Protein AF-A0A918UM18-F1 (afdb_monomer)

pLDDT: mean 87.17, std 12.52, range [39.88, 98.81]

Secondary structure (DSSP, 8-state):
-EEEEEEEEEE-SSSSHHHHHHHHHHHTT-EEEEEEETTEEEEEEEE-HHHHHHHHHHHHH---TT-EEEEEEEEE--PPSSS-EEEPPPPSS----SPPPPPPPBPPPHHHHHHHH-TTSTTTT-TT---TTSB-SGGGS-HHHHHHHHHHHHTT--S-EEEEEEEEEEE-TTSSEEEEEEEEE-SS-EEEEEEEPPEE-TTGGGGGG-HHHHHHHHHHH---SSSPPPPGGGGHHHHHHS-HHHHHHHHHHHHHTTT--EEEEHHHHHHHHHHHTTS-SS-SSTTHHHHHHHHHHTT---PPPP-EEEEETTEEEEE-HHHHHHHHHHHHTT--HHHHHHHHHHHHHHHHHHHHHHHHHTT--SEEEEESGGGG-HHHHHHHHHHHHHTT-EEEE-SSS-SSGGGHHHHHHHHHHHHHHHHT-

InterPro domains:
  IPR001792 Acylphosphatase-like domain [PF00708] (5-80)
  IPR001792 Acylphosphatase-like domain [PS51160] (3-89)
  IPR011125 Zinc finger, HypF-type [PF07503] (108-141)
  IPR017968 Acylphosphatase, conserved site [PS00150] (8-18)
  IPR036046 Acylphosphatase-like domain superfamily [SSF54975] (3-86)
  IPR043129 ATPase, nucleotide binding domain [SSF53067] (141-416)
  IPR051060 Carbamoyltransferase HypF-like [PTHR42959] (142-423)
  IPR055128 Carbamoyltransferase, Kae1-like domain, second subdomain [PF22521] (163-412)

Mean predicted aligned error: 13.13 Å

Foldseek 3Di:
DFKKKKKWAFQQPLQCNQVVLQVLCVVLVWAWEWEDAQQIIIIMTDDDPVSVVVSQVCSQPVGAPQTHTPDMDIDGDDDDPDPHYYYDYYDPDHPNPDDHHWTAAFAADPVQVCLCCDPPHPCPVVVQGDDSRHGHILLLPDQQLLLLLLQCVVVVPDDWAKEAFAADWHQDPVRATEGGFIWGDDLQGIDTAAFAFKWWQQQAVVSQQFLLLLLLRCQQDTHPPPDDHADCVLQVVSCVVDDVVVSVSSNVCNVVVPNIGIYRHPQSVLSNLLSSLPNDRGDPDGCPSNVSLLVLLDPDDEAAFDWDWDDDPNHIYTHCRSRVNSLSVVVVVPDHSNRNSNNDLLNSLVSLLVRVVVVVVVPGDLEYGYAEDSCVSVSNVVSNVVSSVVVVGNYTYDDPQDRHPSSSVSSSVSSVVVNVVVVVD

Structure (mmCIF, N/CA/C/O backbone):
data_AF-A0A918UM18-F1
#
_entry.id   AF-A0A918UM18-F1
#
loop_
_atom_site.group_PDB
_atom_site.id
_atom_site.type_symbol
_atom_site.label_atom_id
_atom_site.label_alt_id
_atom_site.label_comp_id
_atom_site.label_asym_id
_atom_site.label_entity_id
_atom_site.label_seq_id
_atom_site.pdbx_PDB_ins_code
_atom_site.Cartn_x
_atom_site.Cartn_y
_atom_site.Cartn_z
_atom_site.occupancy
_atom_site.B_iso_or_equiv
_atom_site.auth_seq_id
_atom_site.auth_comp_id
_atom_site.auth_asym_id
_atom_site.auth_atom_id
_atom_site.pdbx_PDB_model_num
ATOM 1 N N . MET A 1 1 ? 46.598 17.511 -26.408 1.00 74.38 1 MET A N 1
ATOM 2 C CA . MET A 1 1 ? 45.694 17.013 -25.349 1.00 74.38 1 MET A CA 1
ATOM 3 C C . MET A 1 1 ? 44.404 17.808 -25.390 1.00 74.38 1 MET A C 1
ATOM 5 O O . MET A 1 1 ? 44.460 19.000 -25.670 1.00 74.38 1 MET A O 1
ATOM 9 N N . SER A 1 2 ? 43.265 17.156 -25.183 1.00 87.31 2 SER A N 1
ATOM 10 C CA . SER A 1 2 ? 41.936 17.758 -25.309 1.00 87.31 2 SER A CA 1
ATOM 11 C C . SER A 1 2 ? 41.036 17.356 -24.145 1.00 87.31 2 SER A C 1
ATOM 13 O O . SER A 1 2 ? 41.315 16.373 -23.458 1.00 87.31 2 SER A O 1
ATOM 15 N N . VAL A 1 3 ? 39.969 18.125 -23.927 1.00 91.81 3 VAL A N 1
ATOM 16 C CA . VAL A 1 3 ? 38.925 17.811 -22.950 1.00 91.81 3 VAL A CA 1
ATOM 17 C C . VAL A 1 3 ? 37.594 17.678 -23.680 1.00 91.81 3 VAL A C 1
ATOM 19 O O . VAL A 1 3 ? 37.232 18.519 -24.513 1.00 91.81 3 VAL A O 1
ATOM 22 N N . ARG A 1 4 ? 36.863 16.604 -23.384 1.00 93.81 4 ARG A N 1
ATOM 23 C CA . ARG A 1 4 ? 35.540 16.332 -23.948 1.00 93.81 4 ARG A CA 1
ATOM 24 C C . ARG A 1 4 ? 34.552 15.992 -22.849 1.00 93.81 4 ARG A C 1
ATOM 26 O O . ARG A 1 4 ? 34.856 15.209 -21.953 1.00 93.81 4 ARG A O 1
ATOM 33 N N . ARG A 1 5 ? 33.343 16.537 -22.954 1.00 94.12 5 ARG A N 1
ATOM 34 C CA . ARG A 1 5 ? 32.180 16.064 -22.206 1.00 94.12 5 ARG A CA 1
ATOM 35 C C . ARG A 1 5 ? 31.506 14.962 -23.009 1.00 94.12 5 ARG A C 1
ATOM 37 O O . ARG A 1 5 ? 31.278 15.129 -24.205 1.00 94.12 5 ARG A O 1
ATOM 44 N N . PHE A 1 6 ? 31.175 13.854 -22.358 1.00 93.75 6 PHE A N 1
ATOM 45 C CA . PHE A 1 6 ? 30.444 12.749 -22.963 1.00 93.75 6 PHE A CA 1
ATOM 46 C C . PHE A 1 6 ? 29.066 12.588 -22.322 1.00 93.75 6 PHE A C 1
ATOM 48 O O . PHE A 1 6 ? 28.892 12.787 -21.120 1.00 93.75 6 PHE A O 1
ATOM 55 N N . GLN A 1 7 ? 28.086 12.196 -23.132 1.00 93.12 7 GLN A N 1
ATOM 56 C CA . GLN A 1 7 ? 26.744 11.815 -22.697 1.00 93.12 7 GLN A CA 1
ATOM 57 C C . GLN A 1 7 ? 26.338 10.524 -23.404 1.00 93.12 7 GLN A C 1
ATOM 59 O O . GLN A 1 7 ? 26.365 10.444 -24.632 1.00 93.12 7 GLN A O 1
ATOM 64 N N . VAL A 1 8 ? 25.943 9.517 -22.637 1.00 91.62 8 VAL A N 1
ATOM 65 C CA . VAL A 1 8 ? 25.577 8.186 -23.121 1.00 91.62 8 VAL A CA 1
ATOM 66 C C . VAL A 1 8 ? 24.112 7.927 -22.815 1.00 91.62 8 VAL A C 1
ATOM 68 O O . VAL A 1 8 ? 23.704 7.928 -21.655 1.00 91.62 8 VAL A O 1
ATOM 71 N N . TYR A 1 9 ? 23.335 7.682 -23.865 1.00 87.75 9 TYR A N 1
ATOM 72 C CA . TYR A 1 9 ? 21.902 7.414 -23.816 1.00 87.75 9 TYR A CA 1
ATOM 73 C C . TYR A 1 9 ? 21.610 5.953 -24.160 1.00 87.75 9 TYR A C 1
ATOM 75 O O . TYR A 1 9 ? 22.261 5.374 -25.036 1.00 87.75 9 TYR A O 1
ATOM 83 N N . GLY A 1 10 ? 20.587 5.399 -23.516 1.00 85.62 10 GLY A N 1
ATOM 84 C CA . GLY A 1 10 ? 20.139 4.019 -23.670 1.00 85.62 10 GLY A CA 1
ATOM 85 C C . GLY A 1 10 ? 19.895 3.362 -22.310 1.00 85.62 10 GLY A C 1
ATOM 86 O O . GLY A 1 10 ? 19.826 4.040 -21.279 1.00 85.62 10 GLY A O 1
ATOM 87 N N . THR A 1 11 ? 19.872 2.033 -22.276 1.00 84.00 11 THR A N 1
ATOM 88 C CA . THR A 1 11 ? 19.864 1.240 -21.042 1.00 84.00 11 THR A CA 1
ATOM 89 C C . THR A 1 11 ? 21.255 1.259 -20.404 1.00 84.00 11 THR A C 1
ATOM 91 O O . THR A 1 11 ? 22.046 0.337 -20.566 1.00 84.00 11 THR A O 1
ATOM 94 N N . VAL A 1 12 ? 21.606 2.350 -19.724 1.00 81.88 12 VAL A N 1
ATOM 95 C CA . VAL A 1 12 ? 22.965 2.564 -19.177 1.00 81.88 12 VAL A CA 1
ATOM 96 C C . VAL A 1 12 ? 22.989 2.859 -17.679 1.00 81.88 12 VAL A C 1
ATOM 98 O O . VAL A 1 12 ? 24.046 3.061 -17.082 1.00 81.88 12 VAL A O 1
ATOM 101 N N . GLN A 1 13 ? 21.836 2.838 -17.017 1.00 76.38 13 GLN A N 1
ATOM 102 C CA . GLN A 1 13 ? 21.732 2.997 -15.568 1.00 76.38 13 GLN A CA 1
ATOM 103 C C . GLN A 1 13 ? 21.251 1.695 -14.920 1.00 76.38 13 GLN A C 1
ATOM 105 O O . GLN A 1 13 ? 20.411 1.000 -15.468 1.00 76.38 13 GLN A O 1
ATOM 110 N N . GLY A 1 14 ? 21.786 1.351 -13.742 1.00 67.56 14 GLY A N 1
ATOM 111 C CA . GLY A 1 14 ? 21.435 0.091 -13.059 1.00 67.56 14 GLY A CA 1
ATOM 112 C C . GLY A 1 14 ? 22.068 -1.174 -13.664 1.00 67.56 14 GLY A C 1
ATOM 113 O O . GLY A 1 14 ? 21.772 -2.275 -13.214 1.00 67.56 14 GLY A O 1
ATOM 114 N N . VAL A 1 15 ? 22.972 -1.010 -14.637 1.00 75.25 15 VAL A N 1
ATOM 115 C CA . VAL A 1 15 ? 23.641 -2.097 -15.387 1.00 75.25 15 VAL A CA 1
ATOM 116 C C . VAL A 1 15 ? 25.165 -2.111 -15.210 1.00 75.25 15 VAL A C 1
ATOM 118 O O . VAL A 1 15 ? 25.887 -2.695 -16.001 1.00 75.25 15 VAL A O 1
ATOM 121 N N . GLY A 1 16 ? 25.704 -1.382 -14.225 1.00 76.75 16 GLY A N 1
ATOM 122 C CA . GLY A 1 16 ? 27.161 -1.319 -14.012 1.00 76.75 16 GLY A CA 1
ATOM 123 C C . GLY A 1 16 ? 27.938 -0.433 -15.000 1.00 76.75 16 GLY A C 1
ATOM 124 O O . GLY A 1 16 ? 29.165 -0.507 -15.056 1.00 76.75 16 GLY A O 1
ATOM 125 N N . PHE A 1 17 ? 27.261 0.457 -15.734 1.00 83.62 17 PHE A N 1
ATOM 126 C CA . PHE A 1 17 ? 27.901 1.292 -16.760 1.00 83.62 17 PHE A CA 1
ATOM 127 C C . PHE A 1 17 ? 28.920 2.306 -16.205 1.00 83.62 17 PHE A C 1
ATOM 129 O O . PHE A 1 17 ? 29.989 2.474 -16.776 1.00 83.62 17 PHE A O 1
ATOM 136 N N . ARG A 1 18 ? 28.660 2.951 -15.055 1.00 87.56 18 ARG A N 1
ATOM 137 C CA . ARG A 1 18 ? 29.631 3.867 -14.407 1.00 87.56 18 ARG A CA 1
ATOM 138 C C . ARG A 1 18 ? 30.961 3.170 -14.050 1.00 87.56 18 ARG A C 1
ATOM 140 O O . ARG A 1 18 ? 32.009 3.708 -14.401 1.00 87.56 18 ARG A O 1
ATOM 147 N N . PRO A 1 19 ? 30.959 1.978 -13.409 1.00 75.44 19 PRO A N 1
ATOM 148 C CA . PRO A 1 19 ? 32.169 1.169 -13.255 1.00 75.44 19 PRO A CA 1
ATOM 149 C C . PRO A 1 19 ? 32.877 0.846 -14.573 1.00 75.44 19 PRO A C 1
ATOM 151 O O . PRO A 1 19 ? 34.104 0.876 -14.620 1.00 75.44 19 PRO A O 1
ATOM 154 N N . PHE A 1 20 ? 32.128 0.540 -15.637 1.00 85.19 20 PHE A N 1
ATOM 155 C CA . PHE A 1 20 ? 32.705 0.297 -16.958 1.00 85.19 20 PHE A CA 1
ATOM 156 C C . PHE A 1 20 ? 33.424 1.541 -17.500 1.00 85.19 20 PHE A C 1
ATOM 158 O O . PHE A 1 20 ? 34.609 1.457 -17.811 1.00 85.19 20 PHE A O 1
ATOM 165 N N . VAL A 1 21 ? 32.764 2.704 -17.492 1.00 89.00 21 VAL A N 1
ATOM 166 C CA . VAL A 1 21 ? 33.353 3.994 -17.890 1.00 89.00 21 VAL A CA 1
ATOM 167 C C . VAL A 1 21 ? 34.647 4.279 -17.120 1.00 89.00 21 VAL A C 1
ATOM 169 O O . VAL A 1 21 ? 35.664 4.612 -17.724 1.00 89.00 21 VAL A O 1
ATOM 172 N N . TYR A 1 22 ? 34.629 4.090 -15.797 1.00 86.62 22 TYR A N 1
ATOM 173 C CA . TYR A 1 22 ? 35.799 4.286 -14.940 1.00 86.62 22 TYR A CA 1
ATOM 174 C C . TYR A 1 22 ? 36.986 3.403 -15.355 1.00 86.62 22 TYR A C 1
ATOM 176 O O . TYR A 1 22 ? 38.108 3.894 -15.485 1.00 86.62 22 TYR A O 1
ATOM 184 N N . ARG A 1 23 ? 36.751 2.103 -15.582 1.00 85.12 23 ARG A N 1
ATOM 185 C CA . ARG A 1 23 ? 37.810 1.164 -15.990 1.00 85.12 23 ARG A CA 1
ATOM 186 C C . ARG A 1 23 ? 38.369 1.508 -17.366 1.00 85.12 23 ARG A C 1
ATOM 188 O O . ARG A 1 23 ? 39.583 1.471 -17.542 1.00 85.12 23 ARG A O 1
ATOM 195 N N . THR A 1 24 ? 37.503 1.866 -18.312 1.00 90.62 24 THR A N 1
ATOM 196 C CA . THR A 1 24 ? 37.905 2.243 -19.672 1.00 90.62 24 THR A CA 1
ATOM 197 C C . THR A 1 24 ? 38.766 3.504 -19.665 1.00 90.62 24 THR A C 1
ATOM 199 O O . THR A 1 24 ? 39.836 3.502 -20.267 1.00 90.62 24 THR A O 1
ATOM 202 N N . ALA A 1 25 ? 38.366 4.542 -18.922 1.00 89.50 25 ALA A N 1
ATOM 203 C CA . ALA A 1 25 ? 39.155 5.767 -18.787 1.00 89.50 25 ALA A CA 1
ATOM 204 C C . ALA A 1 25 ? 40.531 5.500 -18.153 1.00 89.50 25 ALA A C 1
ATOM 206 O O . ALA A 1 25 ? 41.549 5.964 -18.660 1.00 89.50 25 ALA A O 1
ATOM 207 N N . LYS A 1 26 ? 40.582 4.685 -17.089 1.00 87.50 26 LYS A N 1
ATOM 208 C CA . LYS A 1 26 ? 41.843 4.302 -16.436 1.00 87.50 26 LYS A CA 1
ATOM 209 C C . LYS A 1 26 ? 42.777 3.512 -17.351 1.00 87.50 26 LYS A C 1
ATOM 211 O O . LYS A 1 26 ? 43.972 3.783 -17.347 1.00 87.50 26 LYS A O 1
ATOM 216 N N . ALA A 1 27 ? 42.251 2.567 -18.129 1.00 89.94 27 ALA A N 1
ATOM 217 C CA . ALA A 1 27 ? 43.048 1.766 -19.059 1.00 89.94 27 ALA A CA 1
ATOM 218 C C . ALA A 1 27 ? 43.671 2.605 -20.188 1.00 89.94 27 ALA A C 1
ATOM 220 O O . ALA A 1 27 ? 44.724 2.244 -20.702 1.00 89.94 27 ALA A O 1
ATOM 221 N N . LEU A 1 28 ? 43.028 3.717 -20.553 1.00 93.81 28 LEU A N 1
ATOM 222 C CA . LEU A 1 28 ? 43.479 4.643 -21.594 1.00 93.81 28 LEU A CA 1
ATOM 223 C C . LEU A 1 28 ? 44.271 5.841 -21.039 1.00 93.81 28 LEU A C 1
ATOM 225 O O . LEU A 1 28 ? 44.634 6.734 -21.797 1.00 93.81 28 LEU A O 1
ATOM 229 N N . GLY A 1 29 ? 44.539 5.882 -19.728 1.00 91.81 29 GLY A N 1
ATOM 230 C CA . GLY A 1 29 ? 45.304 6.966 -19.101 1.00 91.81 29 GLY A CA 1
ATOM 231 C C . GLY A 1 29 ? 44.593 8.324 -19.093 1.00 91.81 29 GLY A C 1
ATOM 232 O O . GLY A 1 29 ? 45.262 9.353 -19.068 1.00 91.81 29 GLY A O 1
ATOM 233 N N . LEU A 1 30 ? 43.256 8.339 -19.128 1.00 92.75 30 LEU A N 1
ATOM 234 C CA . LEU A 1 30 ? 42.450 9.562 -19.170 1.00 92.75 30 LEU A CA 1
ATOM 235 C C . LEU A 1 30 ? 42.099 10.070 -17.761 1.00 92.75 30 LEU A C 1
ATOM 237 O O . LEU A 1 30 ? 41.772 9.287 -16.864 1.00 92.75 30 LEU A O 1
ATOM 241 N N . ASP A 1 31 ? 42.094 11.392 -17.596 1.00 91.12 31 ASP A N 1
ATOM 242 C CA . ASP A 1 31 ? 41.579 12.092 -16.412 1.00 91.12 31 ASP A CA 1
ATOM 243 C C . ASP A 1 31 ? 40.102 12.454 -16.585 1.00 91.12 31 ASP A C 1
ATOM 245 O O . ASP A 1 31 ? 39.613 12.530 -17.710 1.00 91.12 31 ASP A O 1
ATOM 249 N N . GLY A 1 32 ? 39.377 12.706 -15.488 1.00 91.81 32 GLY A N 1
ATOM 250 C CA . GLY A 1 32 ? 38.011 13.233 -15.563 1.00 91.81 32 GLY A CA 1
ATOM 251 C C . GLY A 1 32 ? 37.022 12.610 -14.584 1.00 91.81 32 GLY A C 1
ATOM 252 O O . GLY A 1 32 ? 37.364 12.269 -13.450 1.00 91.81 32 GLY A O 1
ATOM 253 N N . TRP A 1 33 ? 35.756 12.508 -14.983 1.00 90.62 33 TRP A N 1
ATOM 254 C CA . TRP A 1 33 ? 34.708 12.006 -14.099 1.00 90.62 33 TRP A CA 1
ATOM 255 C C . TRP A 1 33 ? 33.515 11.398 -14.834 1.00 90.62 33 TRP A C 1
ATOM 257 O O . TRP A 1 33 ? 33.302 11.662 -16.011 1.00 90.62 33 TRP A O 1
ATOM 267 N N . VAL A 1 34 ? 32.704 10.612 -14.116 1.00 91.12 34 VAL A N 1
ATOM 268 C CA . VAL A 1 34 ? 31.420 10.068 -14.596 1.00 91.12 34 VAL A CA 1
ATOM 269 C C . VAL A 1 34 ? 30.329 10.135 -13.521 1.00 91.12 34 VAL A C 1
ATOM 271 O O . VAL A 1 34 ? 30.598 9.866 -12.350 1.00 91.12 34 VAL A O 1
ATOM 274 N N . ALA A 1 35 ? 29.089 10.446 -13.905 1.00 84.38 35 ALA A N 1
ATOM 275 C CA . ALA A 1 35 ? 27.903 10.451 -13.049 1.00 84.38 35 ALA A CA 1
ATOM 276 C C . ALA A 1 35 ? 26.651 9.935 -13.787 1.00 84.38 35 ALA A C 1
ATOM 278 O O . ALA A 1 35 ? 26.596 9.880 -15.014 1.00 84.38 35 ALA A O 1
ATOM 279 N N . ASN A 1 36 ? 25.623 9.564 -13.018 1.00 82.00 36 ASN A N 1
ATOM 280 C CA . ASN A 1 36 ? 24.275 9.347 -13.552 1.00 82.00 36 ASN A CA 1
ATOM 281 C C . ASN A 1 36 ? 23.495 10.662 -13.465 1.00 82.00 36 ASN A C 1
ATOM 283 O O . ASN A 1 36 ? 23.436 11.244 -12.380 1.00 82.00 36 ASN A O 1
ATOM 287 N N . VAL A 1 37 ? 22.854 11.080 -14.557 1.00 81.38 37 VAL A N 1
ATOM 288 C CA . VAL A 1 37 ? 22.041 12.306 -14.616 1.00 81.38 37 VAL A CA 1
ATOM 289 C C . VAL A 1 37 ? 20.805 12.033 -15.468 1.00 81.38 37 VAL A C 1
ATOM 291 O O . VAL A 1 37 ? 20.938 11.484 -16.552 1.00 81.38 37 VAL A O 1
ATOM 294 N N . ASP A 1 38 ? 19.603 12.342 -14.968 1.00 72.19 38 ASP A N 1
ATOM 295 C CA . ASP A 1 38 ? 18.334 12.370 -15.726 1.00 72.19 38 ASP A CA 1
ATOM 296 C C . ASP A 1 38 ? 18.194 11.307 -16.842 1.00 72.19 38 ASP A C 1
ATOM 298 O O . ASP A 1 38 ? 18.075 11.618 -18.029 1.00 72.19 38 ASP A O 1
ATOM 302 N N . GLY A 1 39 ? 18.260 10.024 -16.466 1.00 70.25 39 GLY A N 1
ATOM 303 C CA . GLY A 1 39 ? 18.066 8.888 -17.381 1.00 70.25 39 GLY A CA 1
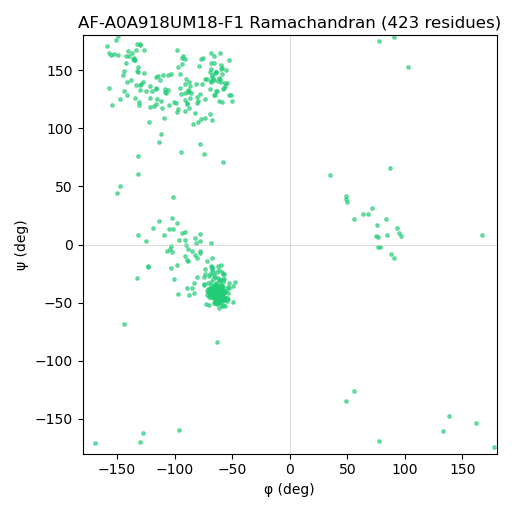ATOM 304 C C . GLY A 1 39 ? 19.251 8.523 -18.289 1.00 70.25 39 GLY A C 1
ATOM 305 O O . GLY A 1 39 ? 19.166 7.529 -19.002 1.00 70.25 39 GLY A O 1
ATOM 306 N N . HIS A 1 40 ? 20.368 9.251 -18.242 1.00 86.31 40 HIS A N 1
ATOM 307 C CA . HIS A 1 40 ? 21.576 8.987 -19.030 1.00 86.31 40 HIS A CA 1
ATOM 308 C C . HIS A 1 40 ? 22.843 8.963 -18.151 1.00 86.31 40 HIS A C 1
ATOM 310 O O . HIS A 1 40 ? 22.802 9.228 -16.944 1.00 86.31 40 HIS A O 1
ATOM 316 N N . VAL A 1 41 ? 23.977 8.560 -18.722 1.00 88.12 41 VAL A N 1
ATOM 317 C CA . VAL A 1 41 ? 25.290 8.640 -18.059 1.00 88.12 41 VAL A CA 1
ATOM 318 C C . VAL A 1 41 ? 26.064 9.778 -18.695 1.00 88.12 41 VAL A C 1
ATOM 320 O O . VAL A 1 41 ? 26.125 9.861 -19.916 1.00 88.12 41 VAL A O 1
ATOM 323 N N . GLU A 1 42 ? 26.673 10.641 -17.896 1.00 93.00 42 GLU A N 1
ATOM 324 C CA . GLU A 1 42 ? 27.505 11.721 -18.419 1.00 93.00 42 GLU A CA 1
ATOM 325 C C . GLU A 1 42 ? 28.792 11.899 -17.630 1.00 93.00 42 GLU A C 1
ATOM 327 O O . GLU A 1 42 ? 28.944 11.379 -16.523 1.00 93.00 42 GLU A O 1
ATOM 332 N N . GLY A 1 43 ? 29.724 12.635 -18.216 1.00 91.50 43 GLY A N 1
ATOM 333 C CA . GLY A 1 43 ? 31.000 12.919 -17.596 1.00 91.50 43 GLY A CA 1
ATOM 334 C C . GLY A 1 43 ? 31.915 13.736 -18.485 1.00 91.50 43 GLY A C 1
ATOM 335 O O . GLY A 1 43 ? 31.527 14.170 -19.569 1.00 91.50 43 GLY A O 1
ATOM 336 N N . GLU A 1 44 ? 33.146 13.925 -18.032 1.00 93.94 44 GLU A N 1
ATOM 337 C CA . GLU A 1 44 ? 34.209 14.539 -18.823 1.00 93.94 44 GLU A CA 1
ATOM 338 C C . GLU A 1 44 ? 35.439 13.635 -18.838 1.00 93.94 44 GLU A C 1
ATOM 340 O O . GLU A 1 44 ? 35.703 12.931 -17.863 1.00 93.94 44 GLU A O 1
ATOM 345 N N . VAL A 1 45 ? 36.175 13.666 -19.948 1.00 93.44 45 VAL A N 1
ATOM 346 C CA . VAL A 1 45 ? 37.481 13.024 -20.122 1.00 93.44 45 VAL A CA 1
ATOM 347 C C . VAL A 1 45 ? 38.497 14.038 -20.635 1.00 93.44 45 VAL A C 1
ATOM 349 O O . VAL A 1 45 ? 38.173 14.865 -21.489 1.00 93.44 45 VAL A O 1
ATOM 352 N N . ALA A 1 46 ? 39.722 13.967 -20.122 1.00 93.25 46 ALA A N 1
ATOM 353 C CA . ALA A 1 46 ? 40.850 14.796 -20.522 1.00 93.25 46 ALA A CA 1
ATOM 354 C C . ALA A 1 46 ? 42.079 13.922 -20.808 1.00 93.25 46 ALA A C 1
ATOM 356 O O . ALA A 1 46 ? 42.407 13.036 -20.018 1.00 93.25 46 ALA A O 1
ATOM 357 N N . GLY A 1 47 ? 42.757 14.170 -21.930 1.00 92.06 47 GLY A N 1
ATOM 358 C CA . GLY A 1 47 ? 43.942 13.405 -22.319 1.00 92.06 47 GLY A CA 1
ATOM 359 C C . GLY A 1 47 ? 44.305 13.519 -23.797 1.00 92.06 47 GLY 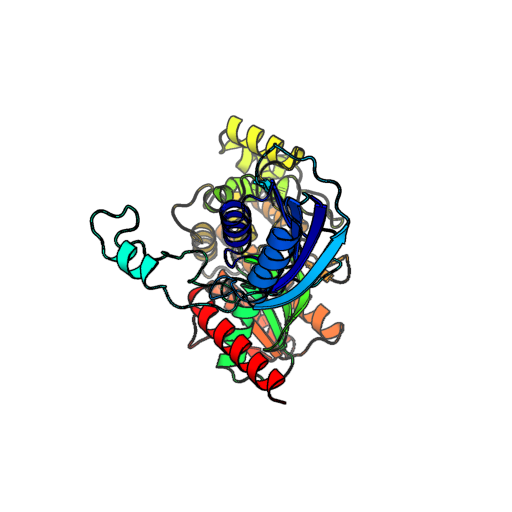A C 1
ATOM 360 O O . GLY A 1 47 ? 44.033 14.533 -24.452 1.00 92.06 47 GLY A O 1
ATOM 361 N N . ASP A 1 48 ? 44.968 12.488 -24.310 1.00 92.81 48 ASP A N 1
ATOM 362 C CA . ASP A 1 48 ? 45.306 12.369 -25.727 1.00 92.81 48 ASP A CA 1
ATOM 363 C C . ASP A 1 48 ? 44.023 12.268 -26.589 1.00 92.81 48 ASP A C 1
ATOM 365 O O . ASP A 1 48 ? 43.120 11.513 -26.217 1.00 92.81 48 ASP A O 1
ATOM 369 N N . PRO A 1 49 ? 43.887 13.036 -27.691 1.00 91.12 49 PRO A N 1
ATOM 370 C CA . PRO A 1 49 ? 42.730 12.948 -28.583 1.00 91.12 49 PRO A CA 1
ATOM 371 C C . PRO A 1 49 ? 42.439 11.530 -29.090 1.00 91.12 49 PRO A C 1
ATOM 373 O O . PRO A 1 49 ? 41.282 11.117 -29.051 1.00 91.12 49 PRO A O 1
ATOM 376 N N . ASP A 1 50 ? 43.466 10.762 -29.455 1.00 93.56 50 ASP A N 1
ATOM 377 C CA . ASP A 1 50 ? 43.289 9.408 -29.991 1.00 93.56 50 ASP A CA 1
ATOM 378 C C . ASP A 1 50 ? 42.759 8.462 -28.900 1.00 93.56 50 ASP A C 1
ATOM 380 O O . ASP A 1 50 ? 41.899 7.612 -29.140 1.00 93.56 50 ASP A O 1
ATOM 384 N N . ALA A 1 51 ? 43.204 8.658 -27.654 1.00 93.81 51 ALA A N 1
ATOM 385 C CA . ALA A 1 51 ? 42.695 7.922 -26.499 1.00 93.81 51 ALA A CA 1
ATOM 386 C C . ALA A 1 51 ? 41.241 8.295 -26.156 1.00 93.81 51 ALA A C 1
ATOM 388 O O . ALA A 1 51 ? 40.483 7.450 -25.678 1.00 93.81 51 ALA A O 1
ATOM 389 N N . ILE A 1 52 ? 40.829 9.543 -26.397 1.00 93.44 52 ILE A N 1
ATOM 390 C CA . ILE A 1 52 ? 39.445 9.994 -26.195 1.00 93.44 52 ILE A CA 1
ATOM 391 C C . ILE A 1 52 ? 38.512 9.411 -27.264 1.00 93.44 52 ILE A C 1
ATOM 393 O O . ILE A 1 52 ? 37.399 8.988 -26.932 1.00 93.44 52 ILE A O 1
ATOM 397 N N . ASP A 1 53 ? 38.962 9.339 -28.514 1.00 92.81 53 ASP A N 1
ATOM 398 C CA . ASP A 1 53 ? 38.190 8.731 -29.600 1.00 92.81 53 ASP A CA 1
ATOM 399 C C . ASP A 1 53 ? 38.023 7.219 -29.375 1.00 92.81 53 ASP A C 1
ATOM 401 O O . ASP A 1 53 ? 36.905 6.697 -29.444 1.00 92.81 53 ASP A O 1
ATOM 405 N N . GLU A 1 54 ? 39.093 6.530 -28.967 1.00 93.56 54 GLU A N 1
ATOM 406 C CA . GLU A 1 54 ? 39.046 5.118 -28.564 1.00 93.56 54 GLU A CA 1
ATOM 407 C C . GLU A 1 54 ? 38.136 4.895 -27.343 1.00 93.56 54 GLU A C 1
ATOM 409 O O . GLU A 1 54 ? 37.359 3.936 -27.289 1.00 93.56 54 GLU A O 1
ATOM 414 N N . PHE A 1 55 ? 38.170 5.798 -26.357 1.00 94.62 55 PHE A N 1
ATOM 415 C CA . PHE A 1 55 ? 37.263 5.757 -25.209 1.00 94.62 55 PHE A CA 1
ATOM 416 C C . PHE A 1 55 ? 35.800 5.821 -25.657 1.00 94.62 55 PHE A C 1
ATOM 418 O O . PHE A 1 55 ? 34.989 4.996 -25.232 1.00 94.62 55 PHE A O 1
ATOM 425 N N . ALA A 1 56 ? 35.456 6.757 -26.542 1.00 92.56 56 ALA A N 1
ATOM 426 C CA . ALA A 1 56 ? 34.095 6.914 -27.039 1.00 92.56 56 ALA A CA 1
ATOM 427 C C . ALA A 1 56 ? 33.629 5.716 -27.878 1.00 92.56 56 ALA A C 1
ATOM 429 O O . ALA A 1 56 ? 32.486 5.274 -27.721 1.00 92.56 56 ALA A O 1
ATOM 430 N N . ALA A 1 57 ? 34.518 5.143 -28.695 1.00 91.50 57 ALA A N 1
ATOM 431 C CA . ALA A 1 57 ? 34.250 3.913 -29.432 1.00 91.50 57 ALA A CA 1
ATOM 432 C C . ALA A 1 57 ? 33.918 2.751 -28.479 1.00 91.50 57 ALA A C 1
ATOM 434 O O . ALA A 1 57 ? 32.899 2.077 -28.651 1.00 91.50 57 ALA A O 1
ATOM 435 N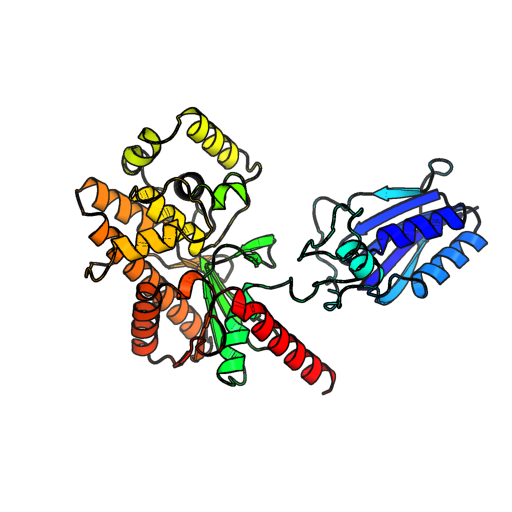 N . ARG A 1 58 ? 34.701 2.573 -27.406 1.00 92.94 58 ARG A N 1
ATOM 436 C CA . ARG A 1 58 ? 34.439 1.551 -26.376 1.00 92.94 58 ARG A CA 1
ATOM 437 C C . ARG A 1 58 ? 33.154 1.800 -25.602 1.00 92.94 58 ARG A C 1
ATOM 439 O O . ARG A 1 58 ? 32.479 0.840 -25.241 1.00 92.94 58 ARG A O 1
ATOM 446 N N . LEU A 1 59 ? 32.785 3.056 -25.350 1.00 91.94 59 LEU A N 1
ATOM 447 C CA . LEU A 1 59 ? 31.493 3.363 -24.737 1.00 91.94 59 LEU A CA 1
ATOM 448 C C . LEU A 1 59 ? 30.319 2.954 -25.624 1.00 91.94 59 LEU A C 1
ATOM 450 O O . LEU A 1 59 ? 29.290 2.557 -25.088 1.00 91.94 59 LEU A O 1
ATOM 454 N N . ALA A 1 60 ? 30.459 3.031 -26.947 1.00 89.31 60 ALA A N 1
ATOM 455 C CA . ALA A 1 60 ? 29.397 2.658 -27.872 1.00 89.31 60 ALA A CA 1
ATOM 456 C C . ALA A 1 60 ? 29.200 1.135 -27.986 1.00 89.31 60 ALA A C 1
ATOM 458 O O . ALA A 1 60 ? 28.067 0.693 -28.163 1.00 89.31 60 ALA A O 1
ATOM 459 N N . THR A 1 61 ? 30.270 0.338 -27.880 1.00 85.00 61 THR A N 1
ATOM 460 C CA . THR A 1 61 ? 30.241 -1.095 -28.246 1.00 85.00 61 THR A CA 1
ATOM 461 C C . THR A 1 61 ? 30.649 -2.068 -27.137 1.00 85.00 61 THR A C 1
ATOM 463 O O . THR A 1 61 ? 30.314 -3.244 -27.219 1.00 85.00 61 THR A O 1
ATOM 466 N N . GLY A 1 62 ? 31.349 -1.612 -26.094 1.00 78.06 62 GLY A N 1
ATOM 467 C CA . GLY A 1 62 ? 31.972 -2.469 -25.075 1.00 78.06 62 GLY A CA 1
ATOM 468 C C . GLY A 1 62 ? 31.259 -2.511 -23.722 1.00 78.06 62 GLY A C 1
ATOM 469 O O . GLY A 1 62 ? 31.862 -2.942 -22.740 1.00 78.06 62 GLY A O 1
ATOM 470 N N . GLY A 1 63 ? 30.023 -2.009 -23.638 1.00 79.06 63 GLY A N 1
ATOM 471 C CA . GLY A 1 63 ? 29.278 -1.900 -22.383 1.00 79.06 63 GLY A CA 1
ATOM 472 C C . GLY A 1 63 ? 29.026 -3.245 -21.671 1.00 79.06 63 GLY A C 1
ATOM 473 O O . GLY A 1 63 ? 29.173 -4.309 -22.268 1.00 79.06 63 GLY A O 1
ATOM 474 N N . PRO A 1 64 ? 28.630 -3.217 -20.382 1.00 80.19 64 PRO A N 1
ATOM 475 C CA . PRO A 1 64 ? 28.185 -4.405 -19.643 1.00 80.19 64 PRO A CA 1
ATOM 476 C C . PRO A 1 64 ? 27.073 -5.183 -20.362 1.00 80.19 64 PRO A C 1
ATOM 478 O O . PRO A 1 64 ? 26.330 -4.606 -21.145 1.00 80.19 64 PRO A O 1
ATOM 481 N N . VAL A 1 65 ? 26.896 -6.468 -20.031 1.00 77.62 65 VAL A N 1
ATOM 482 C CA . VAL A 1 65 ? 25.975 -7.396 -20.731 1.00 77.62 65 VAL A CA 1
ATOM 483 C C . VAL A 1 65 ? 24.534 -6.880 -20.829 1.00 77.62 65 VAL A C 1
ATOM 485 O O . VAL A 1 65 ? 23.876 -7.082 -21.843 1.00 77.62 65 VAL A O 1
ATOM 488 N N . LEU A 1 66 ? 24.046 -6.196 -19.791 1.00 77.19 66 LEU A N 1
ATOM 489 C CA . LEU A 1 66 ? 22.688 -5.637 -19.756 1.00 77.19 66 LEU A CA 1
ATOM 490 C C . LEU A 1 66 ? 22.605 -4.208 -20.303 1.00 77.19 66 LEU A C 1
ATOM 492 O O . LEU A 1 66 ? 21.531 -3.606 -20.299 1.00 77.19 66 LEU A O 1
ATOM 496 N N . ALA A 1 67 ? 23.730 -3.632 -20.725 1.00 82.94 67 ALA A N 1
ATOM 497 C CA . ALA A 1 67 ? 23.767 -2.287 -21.252 1.00 82.94 67 ALA A CA 1
ATOM 498 C C . ALA A 1 67 ? 23.450 -2.275 -22.746 1.00 82.94 67 ALA A C 1
ATOM 500 O O . ALA A 1 67 ? 24.078 -2.973 -23.537 1.00 82.94 67 ALA A O 1
ATOM 501 N N . ARG A 1 68 ? 22.528 -1.400 -23.146 1.00 85.62 68 ARG A N 1
ATOM 502 C CA . ARG A 1 68 ? 22.239 -1.135 -24.557 1.00 85.62 68 ARG A CA 1
ATOM 503 C C . ARG A 1 68 ? 22.441 0.342 -24.831 1.00 85.62 68 ARG A C 1
ATOM 505 O O . ARG A 1 68 ? 21.642 1.174 -24.410 1.00 85.62 68 ARG A O 1
ATOM 512 N N . VAL A 1 69 ? 23.534 0.675 -25.507 1.00 88.25 69 VAL A N 1
ATOM 513 C CA . VAL A 1 69 ? 23.869 2.062 -25.838 1.00 88.25 69 VAL A CA 1
ATOM 514 C C . VAL A 1 69 ? 23.199 2.425 -27.152 1.00 88.25 69 VAL A C 1
ATOM 516 O O . VAL A 1 69 ? 23.480 1.841 -28.192 1.00 88.25 69 VAL A O 1
ATOM 519 N N . ARG A 1 70 ? 22.298 3.404 -27.103 1.00 89.00 70 ARG A N 1
ATOM 520 C CA . ARG A 1 70 ? 21.603 3.919 -28.285 1.00 89.00 70 ARG A CA 1
ATOM 521 C C . ARG A 1 70 ? 22.375 5.057 -28.935 1.00 89.00 70 ARG A C 1
ATOM 523 O O . ARG A 1 70 ? 22.348 5.215 -30.151 1.00 89.00 70 ARG A O 1
ATOM 530 N N . ARG A 1 71 ? 23.006 5.904 -28.118 1.00 89.25 71 ARG A N 1
ATOM 531 C CA . ARG A 1 71 ? 23.721 7.086 -28.604 1.00 89.25 71 ARG A CA 1
ATOM 532 C C . ARG A 1 71 ? 24.782 7.544 -27.617 1.00 89.25 71 ARG A C 1
ATOM 534 O O . ARG A 1 71 ? 24.479 7.733 -26.442 1.00 89.25 71 ARG A O 1
ATOM 541 N N . VAL A 1 72 ? 25.968 7.852 -28.129 1.00 92.00 72 VAL A N 1
ATOM 542 C CA . VAL A 1 72 ? 27.006 8.613 -27.425 1.00 92.00 72 VAL A CA 1
ATOM 543 C C . VAL A 1 72 ? 27.089 10.001 -28.061 1.00 92.00 72 VAL A C 1
ATOM 545 O O . VAL A 1 72 ? 27.073 10.125 -29.283 1.00 92.00 72 VAL A O 1
ATOM 548 N N . ARG A 1 73 ? 27.125 11.056 -27.249 1.00 92.06 73 ARG A N 1
ATOM 549 C CA . ARG A 1 73 ? 27.406 12.429 -27.682 1.00 92.06 73 ARG A CA 1
ATOM 550 C C . ARG A 1 73 ? 28.700 12.893 -27.038 1.00 92.06 73 ARG A C 1
ATOM 552 O O . ARG A 1 73 ? 28.864 12.714 -25.835 1.00 92.06 73 ARG A O 1
ATOM 559 N N . LEU A 1 74 ? 29.561 13.518 -27.831 1.00 91.94 74 LEU A N 1
ATOM 560 C CA . LEU A 1 74 ? 30.760 14.204 -27.370 1.00 91.94 74 LEU A CA 1
ATOM 561 C C . LEU A 1 74 ? 30.633 15.695 -27.673 1.00 91.94 74 LEU A C 1
ATOM 563 O O . LEU A 1 74 ? 30.263 16.073 -28.782 1.00 91.94 74 LEU A O 1
ATOM 567 N N . THR A 1 75 ? 30.952 16.530 -26.694 1.00 92.06 75 THR A N 1
ATOM 568 C CA . THR A 1 75 ? 31.061 17.986 -26.841 1.00 92.06 75 THR A CA 1
ATOM 569 C C . THR A 1 75 ? 32.352 18.470 -26.191 1.00 92.06 75 THR A C 1
ATOM 571 O O . THR A 1 75 ? 33.046 17.702 -25.522 1.00 92.06 75 THR A O 1
ATOM 574 N N . GLU A 1 76 ? 32.695 19.744 -26.357 1.00 90.56 76 GLU A N 1
ATOM 575 C CA . GLU A 1 76 ? 33.800 20.340 -25.602 1.00 90.56 76 GLU A CA 1
ATOM 576 C C . GLU A 1 76 ? 33.514 20.306 -24.091 1.00 90.56 76 GLU A C 1
ATOM 578 O O . GLU A 1 76 ? 32.363 20.418 -23.658 1.00 90.56 76 GLU A O 1
ATOM 583 N N . GLY A 1 77 ? 34.563 20.070 -23.301 1.00 86.19 77 GLY A N 1
ATOM 584 C CA . GLY A 1 77 ? 34.509 19.995 -21.840 1.00 86.19 77 GLY A CA 1
ATOM 585 C C . GLY A 1 77 ? 35.586 20.865 -21.193 1.00 86.19 77 GLY A C 1
ATOM 586 O O . GLY A 1 77 ? 36.451 21.398 -21.884 1.00 86.19 77 GLY A O 1
ATOM 587 N N . HIS A 1 78 ? 35.537 20.995 -19.865 1.00 81.75 78 HIS A N 1
ATOM 588 C CA . HIS A 1 78 ? 36.371 21.953 -19.118 1.00 81.75 78 HIS A CA 1
ATOM 589 C C . HIS A 1 78 ? 37.093 21.348 -17.900 1.00 81.75 78 HIS A C 1
ATOM 591 O O . HIS A 1 78 ? 37.681 22.084 -17.107 1.00 81.75 78 HIS A O 1
ATOM 597 N N . SER A 1 79 ? 37.047 20.023 -17.713 1.00 72.75 79 SER A N 1
ATOM 598 C CA . SER A 1 79 ? 37.706 19.359 -16.582 1.00 72.75 79 SER A CA 1
ATOM 599 C C . SER A 1 79 ? 39.220 19.620 -16.519 1.00 72.75 79 SER A C 1
ATOM 601 O O . SER A 1 79 ? 39.911 19.469 -17.529 1.00 72.75 79 SER A O 1
ATOM 603 N N . PRO A 1 80 ? 39.754 19.950 -15.328 1.00 64.44 80 PRO A N 1
ATOM 604 C CA . PRO A 1 80 ? 41.182 20.138 -15.119 1.00 64.44 80 PRO A CA 1
ATOM 605 C C . PRO A 1 80 ? 41.947 18.807 -15.153 1.00 64.44 80 PRO A C 1
ATOM 607 O O . PRO A 1 80 ? 41.483 17.785 -14.647 1.00 64.44 80 PRO A O 1
ATOM 610 N N . MET A 1 81 ? 43.147 18.847 -15.731 1.00 68.69 81 MET A N 1
ATOM 611 C CA . MET A 1 81 ? 44.068 17.712 -15.845 1.00 68.69 81 MET A CA 1
ATOM 612 C C . MET A 1 81 ? 44.806 17.395 -14.535 1.00 68.69 81 MET A C 1
ATOM 614 O O . MET A 1 81 ? 44.952 18.255 -13.666 1.00 68.69 81 MET A O 1
ATOM 618 N N . GLY A 1 82 ? 45.329 16.171 -14.423 1.00 66.19 82 GLY A N 1
ATOM 619 C CA . GLY A 1 82 ? 46.255 15.740 -13.371 1.00 66.19 82 GLY A CA 1
ATOM 620 C C . GLY A 1 82 ? 45.599 15.284 -12.066 1.00 66.19 82 GLY A C 1
ATOM 621 O O . GLY A 1 82 ? 46.303 15.055 -11.085 1.00 66.19 82 GLY A O 1
ATOM 622 N N . GLN A 1 83 ? 44.269 15.155 -12.029 1.00 71.94 83 GLN A N 1
ATOM 623 C CA . GLN A 1 83 ? 43.518 14.766 -10.824 1.00 71.94 83 GLN A CA 1
ATOM 624 C C . GLN A 1 83 ? 43.046 13.302 -10.825 1.00 71.94 83 GLN A C 1
ATOM 626 O O . GLN A 1 83 ? 42.447 12.844 -9.849 1.00 71.94 83 GLN A O 1
ATOM 631 N N . GLY A 1 84 ? 43.319 12.545 -11.889 1.00 82.75 84 GLY A N 1
ATOM 632 C CA . GLY A 1 84 ? 42.791 11.200 -12.071 1.00 82.75 84 GLY A CA 1
ATOM 633 C C . GLY A 1 84 ? 41.327 11.185 -12.523 1.00 82.75 84 GLY A C 1
ATOM 634 O O . GLY A 1 84 ? 40.647 12.207 -12.609 1.00 82.75 84 GLY A O 1
ATOM 635 N N . PHE A 1 85 ? 40.827 9.980 -12.801 1.00 88.06 85 PHE A N 1
ATOM 636 C CA . PHE A 1 85 ? 39.422 9.739 -13.130 1.00 88.06 85 PHE A CA 1
ATOM 637 C C . PHE A 1 85 ? 38.616 9.324 -11.889 1.00 88.06 85 PHE A C 1
ATOM 639 O O . PHE A 1 85 ? 39.063 8.442 -11.148 1.00 88.06 85 PHE A O 1
ATOM 646 N N . CYS A 1 86 ? 37.426 9.896 -11.666 1.00 85.25 86 CYS A N 1
ATOM 647 C CA . CYS A 1 86 ? 36.570 9.572 -10.512 1.00 85.25 86 CYS A CA 1
ATOM 648 C C . CYS A 1 86 ? 35.083 9.347 -10.856 1.00 85.25 86 CYS A C 1
ATOM 650 O O . CYS A 1 86 ? 34.567 9.797 -11.874 1.00 85.25 86 CYS A O 1
ATOM 652 N N . VAL A 1 87 ? 34.355 8.639 -9.986 1.00 80.81 87 VAL A N 1
ATOM 653 C CA . VAL A 1 87 ? 32.893 8.485 -10.097 1.00 80.81 87 VAL A CA 1
ATOM 654 C C . VAL A 1 87 ? 32.228 9.488 -9.157 1.00 80.81 87 VAL A C 1
ATOM 656 O O . VAL A 1 87 ? 32.472 9.451 -7.952 1.00 80.81 87 VAL A O 1
ATOM 659 N N . ARG A 1 88 ? 31.385 10.376 -9.689 1.00 82.50 88 ARG A N 1
ATOM 660 C CA . ARG A 1 88 ? 30.660 11.395 -8.919 1.00 82.50 88 ARG A CA 1
ATOM 661 C C . ARG A 1 88 ? 29.236 10.942 -8.589 1.00 82.50 88 ARG A C 1
ATOM 663 O O . ARG A 1 88 ? 28.622 10.149 -9.311 1.00 82.50 88 ARG A O 1
ATOM 670 N N . ALA A 1 89 ? 28.703 11.467 -7.487 1.00 65.38 89 ALA A N 1
ATOM 671 C CA . ALA A 1 89 ? 27.278 11.380 -7.189 1.00 65.38 89 ALA A CA 1
ATOM 672 C C . ALA A 1 89 ? 26.482 12.221 -8.204 1.00 65.38 89 ALA A C 1
ATOM 674 O O . ALA A 1 89 ? 26.955 13.264 -8.653 1.00 65.38 89 ALA A O 1
ATOM 675 N N . GLY A 1 90 ? 25.289 11.751 -8.579 1.00 60.41 90 GLY A N 1
ATOM 676 C CA . GLY A 1 90 ? 24.372 12.536 -9.408 1.00 60.41 90 GLY A CA 1
ATOM 677 C C . GLY A 1 90 ? 23.812 13.746 -8.643 1.00 60.41 90 GLY A C 1
ATOM 678 O O . GLY A 1 90 ? 23.917 13.794 -7.414 1.00 60.41 90 GLY A O 1
ATOM 679 N N . PRO A 1 91 ? 23.211 14.725 -9.338 1.00 59.97 91 PRO A N 1
ATOM 680 C CA . PRO A 1 91 ? 22.579 15.871 -8.694 1.00 59.97 91 PRO A CA 1
ATOM 681 C C . PRO A 1 91 ? 21.442 15.427 -7.760 1.00 59.97 91 PRO A C 1
ATOM 683 O O . PRO A 1 91 ? 20.682 14.513 -8.072 1.00 59.97 91 PRO A O 1
ATOM 686 N N . ALA A 1 92 ? 21.297 16.105 -6.615 1.00 39.88 92 ALA A N 1
ATOM 687 C CA . ALA A 1 92 ? 20.278 15.797 -5.601 1.00 39.88 92 ALA A CA 1
ATOM 688 C C . ALA A 1 92 ? 18.831 16.070 -6.063 1.00 39.88 92 ALA A C 1
ATOM 690 O O . ALA A 1 92 ? 17.878 15.679 -5.392 1.00 39.88 92 ALA A O 1
ATOM 691 N N . ARG A 1 93 ? 18.657 16.759 -7.197 1.00 41.50 93 ARG A N 1
ATOM 692 C CA . ARG A 1 93 ? 17.364 17.140 -7.768 1.00 41.50 93 ARG A CA 1
ATOM 693 C C . ARG A 1 93 ? 17.352 16.745 -9.241 1.00 41.50 93 ARG A C 1
ATOM 695 O O . ARG A 1 93 ? 18.197 17.210 -9.998 1.00 41.50 93 ARG A O 1
ATOM 702 N N . LEU A 1 94 ? 16.417 15.880 -9.622 1.00 47.66 94 LEU A N 1
ATOM 703 C CA . LEU A 1 94 ? 16.248 15.423 -11.002 1.00 47.66 94 LEU A CA 1
ATOM 704 C C . LEU A 1 94 ? 15.480 16.478 -11.805 1.00 47.66 94 LEU A C 1
ATOM 706 O O . LEU A 1 94 ? 14.378 16.872 -11.415 1.00 47.66 94 LEU A O 1
ATOM 710 N N . THR A 1 95 ? 16.025 16.909 -12.938 1.00 47.62 95 THR A N 1
ATOM 711 C CA . THR A 1 95 ? 15.307 17.715 -13.930 1.00 47.62 95 THR A CA 1
ATOM 712 C C . THR A 1 95 ? 14.742 16.758 -14.972 1.00 47.62 95 THR A C 1
ATOM 714 O O . THR A 1 95 ? 15.340 16.557 -16.021 1.00 47.62 95 THR A O 1
ATOM 717 N N . ARG A 1 96 ? 13.615 16.096 -14.649 1.00 50.62 96 ARG A N 1
ATOM 718 C CA . ARG A 1 96 ? 12.969 15.005 -15.426 1.00 50.62 96 ARG A CA 1
ATOM 719 C C . ARG A 1 96 ? 12.596 15.402 -16.870 1.00 50.62 96 ARG A C 1
ATOM 721 O O . ARG A 1 96 ? 11.426 15.543 -17.203 1.00 50.62 96 ARG A O 1
ATOM 728 N N . THR A 1 97 ? 13.590 15.561 -17.733 1.00 49.19 97 THR A N 1
ATOM 729 C CA . THR A 1 97 ? 13.447 15.955 -19.142 1.00 49.19 97 THR A CA 1
ATOM 730 C C . THR A 1 97 ? 13.608 14.766 -20.090 1.00 49.19 97 THR A C 1
ATOM 732 O O . THR A 1 97 ? 13.106 14.817 -21.210 1.00 49.19 97 THR A O 1
ATOM 735 N N . THR A 1 98 ? 14.232 13.671 -19.636 1.00 49.09 98 THR A N 1
ATOM 736 C CA . THR A 1 98 ? 14.442 12.443 -20.419 1.00 49.09 98 THR A CA 1
ATOM 737 C C . THR A 1 98 ? 13.884 11.197 -19.719 1.00 49.09 98 THR A C 1
ATOM 739 O O . THR A 1 98 ? 14.175 10.992 -18.536 1.00 49.09 98 THR A O 1
ATOM 742 N N . PRO A 1 99 ? 13.118 10.337 -20.426 1.00 53.69 99 PRO A N 1
ATOM 743 C CA . PRO A 1 99 ? 12.681 9.042 -19.906 1.00 53.69 99 PRO A CA 1
ATOM 744 C C . PRO A 1 99 ? 13.876 8.154 -19.551 1.00 53.69 99 PRO A C 1
ATOM 746 O O . PRO A 1 99 ? 14.873 8.121 -20.274 1.00 53.69 99 PRO A O 1
ATOM 749 N N . ARG A 1 100 ? 13.780 7.431 -18.434 1.00 60.72 100 ARG A N 1
ATOM 750 C CA . ARG A 1 100 ? 14.797 6.471 -17.994 1.00 60.72 100 ARG A CA 1
ATOM 751 C C . ARG A 1 100 ? 14.486 5.104 -18.600 1.00 60.72 100 ARG A C 1
ATOM 753 O O . ARG A 1 100 ? 13.424 4.557 -18.339 1.00 60.72 100 ARG A O 1
ATOM 760 N N . GLU A 1 101 ? 15.415 4.553 -19.375 1.00 67.25 101 GLU A N 1
ATOM 761 C CA . GLU A 1 101 ? 15.288 3.204 -19.939 1.00 67.25 101 GLU A CA 1
ATOM 762 C C . GLU A 1 101 ? 15.675 2.159 -18.871 1.00 67.25 101 GLU A C 1
ATOM 764 O O . GLU A 1 101 ? 16.781 2.206 -18.320 1.00 67.25 101 GLU A O 1
ATOM 769 N N . ILE A 1 102 ? 14.752 1.250 -18.541 1.00 62.66 102 ILE A N 1
ATOM 770 C CA . ILE A 1 102 ? 14.907 0.222 -17.498 1.00 62.66 102 ILE A CA 1
ATOM 771 C C . ILE A 1 102 ? 15.399 -1.089 -18.139 1.00 62.66 102 ILE A C 1
ATOM 773 O O . ILE A 1 102 ? 14.801 -1.530 -19.118 1.00 62.66 102 ILE A O 1
ATOM 777 N N . PRO A 1 103 ? 16.465 -1.728 -17.619 1.00 64.06 103 PRO A N 1
ATOM 778 C CA . PRO A 1 103 ? 16.927 -3.018 -18.132 1.00 64.06 103 PRO A CA 1
ATOM 779 C C . PRO A 1 103 ? 15.938 -4.154 -17.820 1.00 64.06 103 PRO A C 1
ATOM 781 O O . PRO A 1 103 ? 15.314 -4.127 -16.757 1.00 64.06 103 PRO A O 1
ATOM 784 N N . PRO A 1 104 ? 15.836 -5.179 -18.688 1.00 64.75 104 PRO A N 1
ATOM 785 C CA . PRO A 1 104 ? 15.073 -6.386 -18.386 1.00 64.75 104 PRO A CA 1
ATOM 786 C C . PRO A 1 104 ? 15.714 -7.172 -17.236 1.00 64.75 104 PRO A C 1
ATOM 788 O O . PRO A 1 104 ? 16.890 -6.988 -16.902 1.00 64.75 104 PRO A O 1
ATOM 791 N N . ASP A 1 105 ? 14.939 -8.070 -16.638 1.00 67.62 105 ASP A N 1
ATOM 792 C CA . ASP A 1 105 ? 15.449 -9.036 -15.666 1.00 67.62 105 ASP A CA 1
ATOM 793 C C . ASP A 1 105 ? 16.449 -9.994 -16.301 1.00 67.62 105 ASP A C 1
ATOM 795 O O . ASP A 1 105 ? 16.344 -10.353 -17.473 1.00 67.62 105 ASP A O 1
ATOM 799 N N . ALA A 1 106 ? 17.415 -10.437 -15.502 1.00 72.75 106 ALA A N 1
ATOM 800 C CA . ALA A 1 106 ? 18.456 -11.336 -15.963 1.00 72.75 106 ALA A CA 1
ATOM 801 C C . ALA A 1 106 ? 18.658 -12.494 -14.985 1.00 72.75 106 ALA A C 1
ATOM 803 O O . ALA A 1 106 ? 18.722 -12.300 -13.769 1.00 72.75 106 ALA A O 1
ATOM 804 N N . ALA A 1 107 ? 18.810 -13.707 -15.518 1.00 73.75 107 ALA A N 1
ATOM 805 C CA . ALA A 1 107 ? 19.195 -14.877 -14.734 1.00 73.75 107 ALA A CA 1
ATOM 806 C C . ALA A 1 107 ? 20.558 -14.664 -14.053 1.00 73.75 107 ALA A C 1
ATOM 808 O O . ALA A 1 107 ? 21.382 -13.889 -14.540 1.00 73.75 107 ALA A O 1
ATOM 809 N N . ILE A 1 108 ? 20.802 -15.358 -12.936 1.00 67.81 108 ILE A N 1
ATOM 810 C CA . ILE A 1 108 ? 22.063 -15.286 -12.183 1.00 67.81 108 ILE A CA 1
ATOM 811 C C . ILE A 1 108 ? 23.281 -15.504 -13.103 1.00 67.81 108 ILE A C 1
ATOM 813 O O . ILE A 1 108 ? 23.339 -16.472 -13.859 1.00 67.81 108 ILE A O 1
ATOM 817 N N . CYS A 1 109 ? 24.267 -14.601 -13.057 1.00 76.75 109 CYS A N 1
ATOM 818 C CA . CYS A 1 109 ? 25.470 -14.738 -13.877 1.00 76.75 109 CYS A CA 1
ATOM 819 C C . CYS A 1 109 ? 26.406 -15.814 -13.309 1.00 76.75 109 CYS A C 1
ATOM 821 O O . CYS A 1 109 ? 26.373 -16.125 -12.118 1.00 76.75 109 CYS A O 1
ATOM 823 N N . ALA A 1 110 ? 27.317 -16.329 -14.140 1.00 82.56 110 ALA A N 1
ATOM 824 C CA . ALA A 1 110 ? 28.273 -17.360 -13.732 1.00 82.56 110 ALA A CA 1
ATOM 825 C C . ALA A 1 110 ? 29.146 -16.948 -12.529 1.00 82.56 110 ALA A C 1
ATOM 827 O O . ALA A 1 110 ? 29.553 -17.802 -11.747 1.00 82.56 110 ALA A O 1
ATOM 828 N N . THR A 1 111 ? 29.433 -15.653 -12.362 1.00 81.69 111 THR A N 1
ATOM 829 C CA . THR A 1 111 ? 30.189 -15.147 -11.206 1.00 81.69 111 THR A CA 1
ATOM 830 C C . THR A 1 111 ? 29.379 -15.244 -9.923 1.00 81.69 111 THR A C 1
ATOM 832 O O . THR A 1 111 ? 29.843 -15.872 -8.978 1.00 81.69 111 THR A O 1
ATOM 835 N N . CYS A 1 112 ? 28.151 -14.723 -9.912 1.00 63.06 112 CYS A N 1
ATOM 836 C CA . CYS A 1 112 ? 27.256 -14.879 -8.768 1.00 63.06 112 CYS A CA 1
ATOM 837 C C . CYS A 1 112 ? 26.946 -16.352 -8.487 1.00 63.06 112 CYS A C 1
ATOM 839 O O . CYS A 1 112 ? 26.873 -16.739 -7.333 1.00 63.06 112 CYS A O 1
ATOM 841 N N . LEU A 1 113 ? 26.823 -17.197 -9.512 1.00 74.38 113 LEU A N 1
ATOM 842 C CA . LEU A 1 113 ? 26.602 -18.628 -9.318 1.00 74.38 113 LEU A CA 1
ATOM 843 C C . LEU A 1 113 ? 27.789 -19.307 -8.613 1.00 74.38 113 LEU A C 1
ATOM 845 O O . LEU A 1 113 ? 27.576 -20.146 -7.745 1.00 74.38 113 LEU A O 1
ATOM 849 N N . ARG A 1 114 ? 29.033 -18.926 -8.938 1.00 89.56 114 ARG A N 1
ATOM 850 C CA . ARG A 1 114 ? 30.222 -19.406 -8.212 1.00 89.56 114 ARG A CA 1
ATOM 851 C C . ARG A 1 114 ? 30.229 -18.921 -6.764 1.00 89.56 114 ARG A C 1
ATOM 853 O O . ARG A 1 114 ? 30.376 -19.747 -5.874 1.00 89.56 114 ARG A O 1
ATOM 860 N N . GLU A 1 115 ? 30.011 -17.625 -6.532 1.00 86.75 115 GLU A N 1
ATOM 861 C CA . GLU A 1 115 ? 29.935 -17.045 -5.177 1.00 86.75 115 GLU A CA 1
ATOM 862 C C . GLU A 1 115 ? 28.822 -17.697 -4.331 1.00 86.75 115 GLU A C 1
ATOM 864 O O . GLU A 1 115 ? 28.985 -17.904 -3.132 1.00 86.75 115 GLU A O 1
ATOM 869 N N . LEU A 1 116 ? 27.696 -18.070 -4.951 1.00 62.06 116 LEU A N 1
ATOM 870 C CA . LEU A 1 116 ? 26.577 -18.732 -4.277 1.00 62.06 116 LEU A CA 1
ATOM 871 C C . LEU A 1 116 ? 26.954 -20.115 -3.726 1.00 62.06 116 LEU A C 1
ATOM 873 O O . LEU A 1 116 ? 26.421 -20.521 -2.691 1.00 62.06 116 LEU A O 1
ATOM 877 N N . TYR A 1 117 ? 27.841 -20.839 -4.412 1.00 75.25 117 TYR A N 1
ATOM 878 C CA . TYR A 1 117 ? 28.215 -22.214 -4.070 1.00 75.25 117 TYR A CA 1
ATOM 879 C C . TYR A 1 117 ? 29.608 -22.358 -3.447 1.00 75.25 117 TYR A C 1
ATOM 881 O O . TYR A 1 117 ? 29.940 -23.459 -3.014 1.00 75.25 117 TYR A O 1
ATOM 889 N N . ASP A 1 118 ? 30.402 -21.290 -3.364 1.00 89.75 118 ASP A N 1
ATOM 890 C CA . ASP A 1 118 ? 31.722 -21.298 -2.727 1.00 89.75 118 ASP A CA 1
ATOM 891 C C . ASP A 1 118 ? 31.601 -21.142 -1.198 1.00 89.75 118 ASP A C 1
ATOM 893 O O . ASP A 1 118 ? 31.203 -20.073 -0.738 1.00 89.75 118 ASP A O 1
ATOM 897 N N . PRO A 1 119 ? 31.952 -22.157 -0.379 1.00 89.44 119 PRO A N 1
ATOM 898 C CA . PRO A 1 119 ? 31.877 -22.080 1.084 1.00 89.44 119 PRO A CA 1
ATOM 899 C C . PRO A 1 119 ? 32.778 -21.018 1.723 1.00 89.44 119 PRO A C 1
ATOM 901 O O . PRO A 1 119 ? 32.559 -20.670 2.883 1.00 89.44 119 PRO A O 1
ATOM 904 N N . ALA A 1 120 ? 33.793 -20.530 1.003 1.00 91.31 120 ALA A N 1
ATOM 905 C CA . ALA A 1 120 ? 34.680 -19.469 1.466 1.00 91.31 120 ALA A CA 1
ATOM 906 C C . ALA A 1 120 ? 34.156 -18.060 1.132 1.00 91.31 120 ALA A C 1
ATOM 908 O O . ALA A 1 120 ? 34.656 -17.079 1.691 1.00 91.31 120 ALA A O 1
ATOM 909 N N . ASP A 1 121 ? 33.156 -17.933 0.252 1.00 91.50 121 ASP A N 1
ATOM 910 C CA . ASP A 1 121 ? 32.570 -16.640 -0.090 1.00 91.50 121 ASP A CA 1
ATOM 911 C C . ASP A 1 121 ? 31.546 -16.207 0.968 1.00 91.50 121 ASP A C 1
ATOM 913 O O . ASP A 1 121 ? 30.694 -16.971 1.427 1.00 91.50 121 ASP A O 1
ATOM 917 N N . ARG A 1 122 ? 31.575 -14.924 1.332 1.00 79.50 122 ARG A N 1
ATOM 918 C CA . ARG A 1 122 ? 30.620 -14.328 2.280 1.00 79.50 122 ARG A CA 1
ATOM 919 C C . ARG A 1 122 ? 29.157 -14.425 1.823 1.00 79.50 122 ARG A C 1
ATOM 921 O O . ARG A 1 122 ? 28.261 -14.194 2.631 1.00 79.50 122 ARG A O 1
ATOM 928 N N . ARG A 1 123 ? 28.914 -14.670 0.531 1.00 68.81 123 ARG A N 1
ATOM 929 C CA . ARG A 1 123 ? 27.590 -14.835 -0.081 1.00 68.81 123 ARG A CA 1
ATOM 930 C C . ARG A 1 123 ? 27.227 -16.302 -0.330 1.00 68.81 123 ARG A C 1
ATOM 932 O O . ARG A 1 123 ? 26.235 -16.557 -1.015 1.00 68.81 123 ARG A O 1
ATOM 939 N N . HIS A 1 124 ? 27.964 -17.250 0.253 1.00 79.56 124 HIS A N 1
ATOM 940 C CA . HIS A 1 124 ? 27.621 -18.668 0.209 1.00 79.56 124 HIS A CA 1
ATOM 941 C C . HIS A 1 124 ? 26.159 -18.897 0.621 1.00 79.56 124 HIS A C 1
ATOM 943 O O . HIS A 1 124 ? 25.735 -18.527 1.720 1.00 79.56 124 HIS A O 1
ATOM 949 N N . ARG A 1 125 ? 25.387 -19.532 -0.268 1.00 63.19 125 ARG A N 1
ATOM 950 C CA . ARG A 1 125 ? 23.946 -19.806 -0.131 1.00 63.19 125 ARG A CA 1
ATOM 951 C C . ARG A 1 125 ? 23.071 -18.570 0.109 1.00 63.19 125 ARG A C 1
ATOM 953 O O . ARG A 1 125 ? 21.956 -18.723 0.599 1.00 63.19 125 ARG A O 1
ATOM 960 N N . TYR A 1 126 ? 23.524 -17.365 -0.245 1.00 55.50 126 TYR A N 1
ATOM 961 C CA . TYR A 1 126 ? 22.715 -16.151 -0.139 1.00 55.50 126 TYR A CA 1
ATOM 962 C C . TYR A 1 126 ? 21.634 -16.115 -1.240 1.00 55.50 126 TYR A C 1
ATOM 964 O O . TYR A 1 126 ? 21.967 -15.890 -2.405 1.00 55.50 126 TYR A O 1
ATOM 972 N N . PRO A 1 127 ? 20.338 -16.299 -0.916 1.00 49.03 127 PRO A N 1
ATOM 973 C CA . PRO A 1 127 ? 19.302 -16.542 -1.929 1.00 49.03 127 PRO A CA 1
ATOM 974 C C . PRO A 1 127 ? 19.011 -15.347 -2.843 1.00 49.03 127 PRO A C 1
ATOM 976 O O . PRO A 1 127 ? 18.469 -15.519 -3.929 1.00 49.03 127 PRO A O 1
ATOM 979 N N . PHE A 1 128 ? 19.393 -14.139 -2.423 1.00 64.94 128 PHE A N 1
ATOM 980 C CA . PHE A 1 128 ? 19.190 -12.900 -3.178 1.00 64.94 128 PHE A CA 1
ATOM 981 C C . PHE A 1 128 ? 20.467 -12.422 -3.878 1.00 64.94 128 PHE A C 1
ATOM 983 O O . PHE A 1 128 ? 20.620 -11.231 -4.157 1.00 64.94 128 PHE A O 1
ATOM 990 N N . ILE A 1 129 ? 21.419 -13.325 -4.129 1.00 62.25 129 ILE A N 1
ATOM 991 C CA . ILE A 1 129 ? 22.671 -12.963 -4.783 1.00 62.25 129 ILE A CA 1
ATOM 992 C C . ILE A 1 129 ? 22.413 -12.412 -6.191 1.00 62.25 129 ILE A C 1
ATOM 994 O O . ILE A 1 129 ? 21.808 -13.043 -7.056 1.00 62.25 129 ILE A O 1
ATOM 998 N N . ASN A 1 130 ? 22.891 -11.197 -6.422 1.00 66.75 130 ASN A N 1
ATOM 999 C CA . ASN A 1 130 ? 22.934 -10.575 -7.731 1.00 66.75 130 ASN A CA 1
ATOM 1000 C C . ASN A 1 130 ? 24.139 -9.628 -7.805 1.00 66.75 130 ASN A C 1
ATOM 1002 O O . ASN A 1 130 ? 24.736 -9.257 -6.789 1.00 66.75 130 ASN A O 1
ATOM 1006 N N . CYS A 1 131 ? 24.520 -9.259 -9.023 1.00 71.31 131 CYS A N 1
ATOM 1007 C CA . CYS A 1 131 ? 25.519 -8.232 -9.285 1.00 71.31 131 CYS A CA 1
ATOM 1008 C C . CYS A 1 131 ? 24.968 -7.237 -10.308 1.00 71.31 131 CYS A C 1
ATOM 1010 O O . CYS A 1 131 ? 23.792 -7.277 -10.660 1.00 71.31 131 CYS A O 1
ATOM 1012 N N . THR A 1 132 ? 25.811 -6.344 -10.824 1.00 64.00 132 THR A N 1
ATOM 1013 C CA . THR A 1 132 ? 25.398 -5.381 -11.853 1.00 64.00 132 THR A CA 1
ATOM 1014 C C . THR A 1 132 ? 24.929 -6.030 -13.154 1.00 64.00 132 THR A C 1
ATOM 1016 O O . THR A 1 132 ? 24.144 -5.410 -13.869 1.00 64.00 132 THR A O 1
ATOM 1019 N N . ASP A 1 133 ? 25.341 -7.272 -13.409 1.00 67.62 133 ASP A N 1
ATOM 1020 C CA . ASP A 1 133 ? 25.171 -7.960 -14.691 1.00 67.62 133 ASP A CA 1
ATOM 1021 C C . ASP A 1 133 ? 24.042 -9.005 -14.666 1.00 67.62 133 ASP A C 1
ATOM 1023 O O . ASP A 1 133 ? 23.758 -9.623 -15.688 1.00 67.62 133 ASP A O 1
ATOM 1027 N N . CYS A 1 134 ? 23.406 -9.233 -13.511 1.00 63.78 134 CYS A N 1
ATOM 1028 C CA . CYS A 1 134 ? 22.326 -10.209 -13.362 1.00 63.78 134 CYS A CA 1
ATOM 1029 C C . CYS A 1 134 ? 21.320 -9.853 -12.263 1.00 63.78 134 CYS A C 1
ATOM 1031 O O . CYS A 1 134 ? 21.520 -8.919 -11.484 1.00 63.78 134 CYS A O 1
ATOM 1033 N N . GLY A 1 135 ? 20.272 -10.660 -12.139 1.00 71.00 135 GLY A N 1
ATOM 1034 C CA . GLY A 1 135 ? 19.214 -10.514 -11.149 1.00 71.00 135 GLY A CA 1
ATOM 1035 C C . GLY A 1 135 ? 18.054 -9.654 -11.652 1.00 71.00 135 GLY A C 1
ATOM 1036 O O . GLY A 1 135 ? 18.092 -9.142 -12.774 1.00 71.00 135 GLY A O 1
ATOM 1037 N N . PRO A 1 136 ? 17.022 -9.482 -10.817 1.00 65.75 136 PRO A N 1
ATOM 1038 C CA . PRO A 1 136 ? 15.834 -8.737 -11.200 1.00 65.75 136 PRO A CA 1
ATOM 1039 C C . PRO A 1 136 ? 16.140 -7.236 -11.379 1.00 65.75 136 PRO A C 1
ATOM 1041 O O . PRO A 1 136 ? 17.024 -6.674 -10.720 1.00 65.75 136 PRO A O 1
ATOM 1044 N N . ARG A 1 137 ? 15.451 -6.607 -12.332 1.00 69.00 137 ARG A N 1
ATOM 1045 C CA . ARG A 1 137 ? 15.545 -5.215 -12.788 1.00 69.00 137 ARG A CA 1
ATOM 1046 C C . ARG A 1 137 ? 14.168 -4.666 -13.159 1.00 69.00 137 ARG A C 1
ATOM 1048 O O . ARG A 1 137 ? 13.666 -3.803 -12.454 1.00 69.00 137 ARG A O 1
ATOM 1055 N N . ALA A 1 138 ? 13.550 -5.159 -14.229 1.00 57.06 138 ALA A N 1
ATOM 1056 C CA . ALA A 1 138 ? 12.203 -4.742 -14.603 1.00 57.06 138 ALA A CA 1
ATOM 1057 C C . ALA A 1 138 ? 11.176 -5.277 -13.591 1.00 57.06 138 ALA A C 1
ATOM 1059 O O . ALA A 1 138 ? 10.342 -4.515 -13.121 1.00 57.06 138 ALA A O 1
ATOM 1060 N N . THR A 1 139 ? 11.329 -6.526 -13.136 1.00 51.75 139 THR A N 1
ATOM 1061 C CA . THR A 1 139 ? 10.520 -7.149 -12.066 1.00 51.75 139 THR A CA 1
ATOM 1062 C C . THR A 1 139 ? 10.731 -6.559 -10.663 1.00 51.75 139 THR A C 1
ATOM 1064 O O . THR A 1 139 ? 10.124 -7.013 -9.698 1.00 51.75 139 THR A O 1
ATOM 1067 N N . ILE A 1 140 ? 11.577 -5.541 -10.491 1.00 55.72 140 ILE A N 1
ATOM 1068 C CA . ILE A 1 140 ? 11.655 -4.777 -9.227 1.00 55.72 140 ILE A CA 1
ATOM 1069 C C . ILE A 1 140 ? 11.096 -3.362 -9.375 1.00 55.72 140 ILE A C 1
ATOM 1071 O O . ILE A 1 140 ? 11.245 -2.549 -8.464 1.00 55.72 140 ILE A O 1
ATOM 1075 N N . ILE A 1 141 ? 10.471 -3.044 -10.513 1.00 49.12 141 ILE A N 1
ATOM 1076 C CA . ILE A 1 141 ? 9.869 -1.739 -10.764 1.00 49.12 141 ILE A CA 1
ATOM 1077 C C . ILE A 1 141 ? 8.378 -1.953 -11.053 1.00 49.12 141 ILE A C 1
ATOM 1079 O O . ILE A 1 141 ? 8.018 -2.638 -12.002 1.00 49.12 141 ILE A O 1
ATOM 1083 N N . GLU A 1 142 ? 7.550 -1.360 -10.185 1.00 60.66 142 GLU A N 1
ATOM 1084 C CA . GLU A 1 142 ? 6.073 -1.296 -10.195 1.00 60.66 142 GLU A CA 1
ATOM 1085 C C . GLU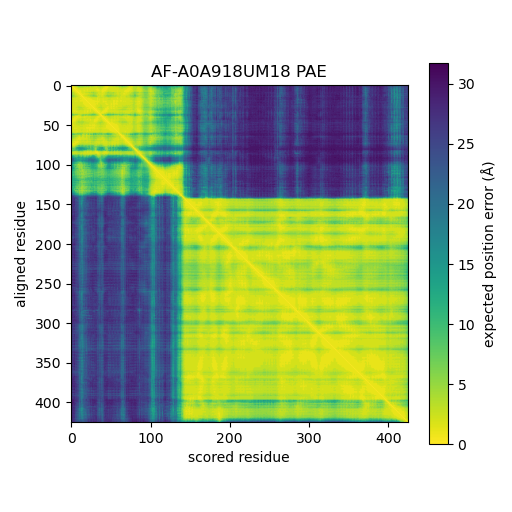 A 1 142 ? 5.313 -2.459 -9.531 1.00 60.66 142 GLU A C 1
ATOM 1087 O O . GLU A 1 142 ? 4.515 -3.172 -10.137 1.00 60.66 142 GLU A O 1
ATOM 1092 N N . ASP A 1 143 ? 5.489 -2.549 -8.214 1.00 67.06 143 ASP A N 1
ATOM 1093 C CA . ASP A 1 143 ? 4.774 -3.441 -7.292 1.00 67.06 143 ASP A CA 1
ATOM 1094 C C . ASP A 1 143 ? 3.231 -3.392 -7.455 1.00 67.06 143 ASP A C 1
ATOM 1096 O O . ASP A 1 143 ? 2.552 -4.391 -7.687 1.00 67.06 143 ASP A O 1
ATOM 1100 N N . HIS A 1 144 ? 2.658 -2.186 -7.479 1.00 81.81 144 HIS A N 1
ATOM 1101 C CA . HIS A 1 144 ? 1.203 -1.996 -7.469 1.00 81.81 144 HIS A CA 1
ATOM 1102 C C . HIS A 1 144 ? 0.511 -2.308 -8.800 1.00 81.81 144 HIS A C 1
ATOM 1104 O O . HIS A 1 144 ? -0.622 -2.794 -8.795 1.00 81.81 144 HIS A O 1
ATOM 1110 N N . HIS A 1 145 ? 1.159 -2.028 -9.939 1.00 90.88 145 HIS A N 1
ATOM 1111 C CA . HIS A 1 145 ? 0.624 -2.418 -11.250 1.00 90.88 145 HIS A CA 1
ATOM 1112 C C . HIS A 1 145 ? 0.692 -3.934 -11.412 1.00 90.88 145 HIS A C 1
ATOM 1114 O O . HIS A 1 145 ? -0.295 -4.532 -11.836 1.00 90.88 145 HIS A O 1
ATOM 1120 N N . ALA A 1 146 ? 1.792 -4.561 -10.980 1.00 86.00 146 ALA A N 1
ATOM 1121 C CA . ALA A 1 146 ? 1.953 -6.010 -11.012 1.00 86.00 146 ALA A CA 1
ATOM 1122 C C . ALA A 1 146 ? 0.859 -6.741 -10.217 1.00 86.00 146 ALA A C 1
ATOM 1124 O O . ALA A 1 146 ? 0.268 -7.684 -10.743 1.00 86.00 146 ALA A O 1
ATOM 1125 N N . HIS A 1 147 ? 0.518 -6.272 -9.009 1.00 87.69 147 HIS A N 1
ATOM 1126 C CA . HIS A 1 147 ? -0.569 -6.848 -8.203 1.00 87.69 147 HIS A CA 1
ATOM 1127 C C . HIS A 1 147 ? -1.902 -6.913 -8.957 1.00 87.69 147 HIS A C 1
ATOM 1129 O O . HIS A 1 147 ? -2.566 -7.948 -8.988 1.00 87.69 147 HIS A O 1
ATOM 1135 N N . VAL A 1 148 ? -2.313 -5.813 -9.593 1.00 93.19 148 VAL A N 1
ATOM 1136 C CA . VAL A 1 148 ? -3.608 -5.760 -10.296 1.00 93.19 148 VAL A CA 1
ATOM 1137 C C . VAL A 1 148 ? -3.549 -6.402 -11.684 1.00 93.19 148 VAL A C 1
ATOM 1139 O O . VAL A 1 148 ? -4.555 -6.945 -12.145 1.00 93.19 148 VAL A O 1
ATOM 1142 N N . ALA A 1 149 ? -2.378 -6.403 -12.328 1.00 91.62 149 ALA A N 1
ATOM 1143 C CA . ALA A 1 149 ? -2.132 -7.099 -13.586 1.00 91.62 149 ALA A CA 1
ATOM 1144 C C . ALA A 1 149 ? -2.161 -8.622 -13.412 1.00 91.62 149 ALA A C 1
ATOM 1146 O O . ALA A 1 149 ? -2.715 -9.304 -14.269 1.00 91.62 149 ALA A O 1
ATOM 1147 N N . ALA A 1 150 ? -1.656 -9.155 -12.293 1.00 88.06 150 ALA A N 1
ATOM 1148 C CA . ALA A 1 150 ? -1.745 -10.580 -11.966 1.00 88.06 150 ALA A CA 1
ATOM 1149 C C . ALA A 1 150 ? -3.206 -11.055 -11.956 1.00 88.06 150 ALA A C 1
ATOM 1151 O O . ALA A 1 150 ? -3.557 -12.033 -12.615 1.00 88.06 150 ALA A O 1
ATOM 1152 N N . VAL A 1 151 ? -4.085 -10.299 -11.291 1.00 94.19 151 VAL A N 1
ATOM 1153 C CA . VAL A 1 151 ? -5.526 -10.589 -11.245 1.00 94.19 151 VAL A CA 1
ATOM 1154 C C . VAL A 1 151 ? -6.172 -10.441 -12.622 1.00 94.19 151 VAL A C 1
ATOM 1156 O O . VAL A 1 151 ? -6.984 -11.271 -13.023 1.00 94.19 151 VAL A O 1
ATOM 1159 N N . ALA A 1 152 ? -5.823 -9.398 -13.376 1.00 94.50 152 ALA A N 1
ATOM 1160 C CA . ALA A 1 152 ? -6.350 -9.207 -14.724 1.00 94.50 152 ALA A CA 1
ATOM 1161 C C . ALA A 1 152 ? -5.951 -10.353 -15.671 1.00 94.50 152 ALA A C 1
ATOM 1163 O O . ALA A 1 152 ? -6.793 -10.833 -16.434 1.00 94.50 152 ALA A O 1
ATOM 1164 N N . ALA A 1 153 ? -4.698 -10.806 -15.594 1.00 88.50 153 ALA A N 1
ATOM 1165 C CA . ALA A 1 153 ? -4.154 -11.893 -16.399 1.00 88.50 153 ALA A CA 1
ATOM 1166 C C . ALA A 1 153 ? -4.810 -13.238 -16.065 1.00 88.50 153 ALA A C 1
ATOM 1168 O O . ALA A 1 153 ? -5.269 -13.921 -16.981 1.00 88.50 153 ALA A O 1
ATOM 1169 N N . GLU A 1 154 ? -4.951 -13.565 -14.774 1.00 88.62 154 GLU A N 1
ATOM 1170 C CA . GLU A 1 154 ? -5.623 -14.790 -14.310 1.00 88.62 154 GLU A CA 1
ATOM 1171 C C . GLU A 1 154 ? -7.058 -14.880 -14.861 1.00 88.62 154 GLU A C 1
ATOM 1173 O O . GLU A 1 154 ? -7.503 -15.924 -15.329 1.00 88.62 154 GLU A O 1
ATOM 1178 N N . HIS A 1 155 ? -7.776 -13.753 -14.884 1.00 93.25 155 HIS A N 1
ATOM 1179 C CA . HIS A 1 155 ? -9.168 -13.682 -15.348 1.00 93.25 155 HIS A CA 1
ATOM 1180 C C . HIS A 1 155 ? -9.312 -13.363 -16.845 1.00 93.25 155 HIS A C 1
ATOM 1182 O O . HIS A 1 155 ? -10.422 -13.067 -17.302 1.00 93.25 155 HIS A O 1
ATOM 1188 N N . ALA A 1 156 ? -8.210 -13.395 -17.604 1.00 91.31 156 ALA A N 1
ATOM 1189 C CA . ALA A 1 156 ? -8.152 -13.088 -19.034 1.00 91.31 156 ALA A CA 1
ATOM 1190 C C . ALA A 1 156 ? -8.864 -11.771 -19.414 1.00 91.31 156 ALA A C 1
ATOM 1192 O O . ALA A 1 156 ? -9.565 -11.682 -20.431 1.00 91.31 156 ALA A O 1
ATOM 1193 N N . VAL A 1 157 ? -8.722 -10.740 -18.575 1.00 92.94 157 VAL A N 1
ATOM 1194 C CA . VAL A 1 157 ? -9.316 -9.420 -18.808 1.00 92.94 157 VAL A CA 1
ATOM 1195 C C . VAL A 1 157 ? -8.692 -8.799 -20.055 1.00 92.94 157 VAL A C 1
ATOM 1197 O O . VAL A 1 157 ? -7.474 -8.725 -20.192 1.00 92.94 157 VAL A O 1
ATOM 1200 N N . ARG A 1 158 ? -9.544 -8.341 -20.977 1.00 88.50 158 ARG A N 1
ATOM 1201 C CA . ARG A 1 158 ? -9.127 -7.652 -22.202 1.00 88.50 158 ARG A CA 1
ATOM 1202 C C . ARG A 1 158 ? -9.450 -6.167 -22.096 1.00 88.50 158 ARG A C 1
ATOM 1204 O O . ARG A 1 158 ? -10.591 -5.813 -21.804 1.00 88.50 158 ARG A O 1
ATOM 1211 N N . GLY A 1 159 ? -8.465 -5.329 -22.405 1.00 91.25 159 GLY A N 1
ATOM 1212 C CA . GLY A 1 159 ? -8.592 -3.875 -22.361 1.00 91.25 159 GLY A CA 1
ATOM 1213 C C . GLY A 1 159 ? -8.527 -3.290 -20.943 1.00 91.25 159 GLY A C 1
ATOM 1214 O O . GLY A 1 159 ? -8.175 -3.999 -19.998 1.00 91.25 159 GLY A O 1
ATOM 1215 N N . PRO A 1 160 ? -8.856 -1.994 -20.797 1.00 96.38 160 PRO A N 1
ATOM 1216 C CA . PRO A 1 160 ? -8.694 -1.283 -19.537 1.00 96.38 160 PRO A CA 1
ATOM 1217 C C . PRO A 1 160 ? -9.603 -1.804 -18.417 1.00 96.38 160 PRO A C 1
ATOM 1219 O O . PRO A 1 160 ? -10.789 -2.079 -18.616 1.00 96.38 160 PRO A O 1
ATOM 1222 N N . PHE A 1 161 ? -9.059 -1.842 -17.208 1.00 98.25 161 PHE A N 1
ATOM 1223 C CA . PHE A 1 161 ? -9.739 -2.162 -15.959 1.00 98.25 161 PHE A CA 1
ATOM 1224 C C . PHE A 1 161 ? -9.376 -1.146 -14.865 1.00 98.25 161 PHE A C 1
ATOM 1226 O O . PHE A 1 161 ? -8.461 -0.334 -15.010 1.00 98.25 161 PHE A O 1
ATOM 1233 N N . LEU A 1 162 ? -10.118 -1.171 -13.760 1.00 98.38 162 LEU A N 1
ATOM 1234 C CA . LEU A 1 162 ? -9.803 -0.410 -12.557 1.00 98.38 162 LEU A CA 1
ATOM 1235 C C . LEU A 1 162 ? -9.087 -1.323 -11.551 1.00 98.38 162 LEU A C 1
ATOM 1237 O O . LEU A 1 162 ? -9.667 -2.281 -11.052 1.00 98.38 162 LEU A O 1
ATOM 1241 N N . GLY A 1 163 ? -7.825 -1.052 -11.256 1.00 9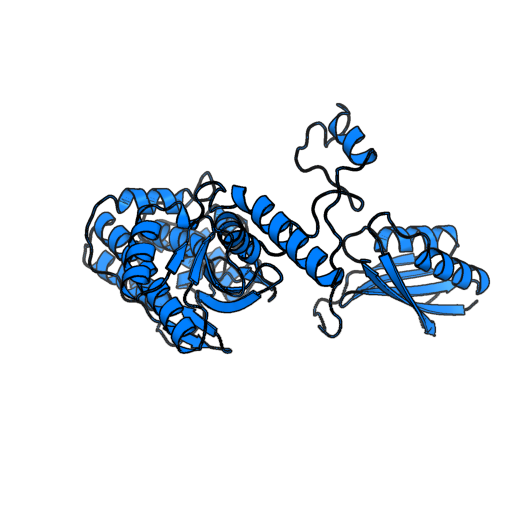7.88 163 GLY A N 1
ATOM 1242 C CA . GLY A 1 163 ? -7.052 -1.734 -10.226 1.00 97.88 163 GLY A CA 1
ATOM 1243 C C . GLY A 1 163 ? -7.213 -1.067 -8.860 1.00 97.88 163 GLY A C 1
ATOM 1244 O O . GLY A 1 163 ? -7.046 0.145 -8.742 1.00 97.88 163 GLY A O 1
ATOM 1245 N N . VAL A 1 164 ? -7.494 -1.854 -7.824 1.00 98.38 164 VAL A N 1
ATOM 1246 C CA . VAL A 1 164 ? -7.366 -1.441 -6.419 1.00 98.38 164 VAL A CA 1
ATOM 1247 C C . VAL A 1 164 ? -6.180 -2.204 -5.842 1.00 98.38 164 VAL A C 1
ATOM 1249 O O . VAL A 1 164 ? -6.269 -3.419 -5.680 1.00 98.38 164 VAL A O 1
ATOM 1252 N N . ALA A 1 165 ? -5.080 -1.497 -5.578 1.00 96.44 165 ALA A N 1
ATOM 1253 C CA . ALA A 1 165 ? -3.809 -2.066 -5.137 1.00 96.44 165 ALA A CA 1
ATOM 1254 C C . ALA A 1 165 ? -3.519 -1.653 -3.687 1.00 96.44 165 ALA A C 1
ATOM 1256 O O . ALA A 1 165 ? -3.024 -0.546 -3.444 1.00 96.44 165 ALA A O 1
ATOM 1257 N N . TYR A 1 166 ? -3.885 -2.507 -2.725 1.00 96.94 166 TYR A N 1
ATOM 1258 C CA . TYR A 1 166 ? -3.712 -2.238 -1.291 1.00 96.94 166 TYR A CA 1
ATOM 1259 C C . TYR A 1 166 ? -2.661 -3.154 -0.681 1.00 96.94 166 TYR A C 1
ATOM 1261 O O . TYR A 1 166 ? -2.855 -4.365 -0.603 1.00 96.94 166 TYR A O 1
ATOM 1269 N N . ASP A 1 167 ? -1.580 -2.563 -0.186 1.00 89.19 167 ASP A N 1
ATOM 1270 C CA . ASP A 1 167 ? -0.408 -3.296 0.270 1.00 89.19 167 ASP A CA 1
ATOM 1271 C C . ASP A 1 167 ? 0.348 -2.593 1.414 1.00 89.19 167 ASP A C 1
ATOM 1273 O O . ASP A 1 167 ? -0.052 -1.525 1.895 1.00 89.19 167 ASP A O 1
ATOM 1277 N N . GLY A 1 168 ? 1.429 -3.227 1.874 1.00 83.31 168 GLY A N 1
ATOM 1278 C CA . GLY A 1 168 ? 2.394 -2.709 2.833 1.00 83.31 168 GLY A CA 1
ATOM 1279 C C . GLY A 1 168 ? 3.131 -1.486 2.299 1.00 83.31 168 GLY A C 1
ATOM 1280 O O . GLY A 1 168 ? 2.772 -0.363 2.638 1.00 83.31 168 GLY A O 1
ATOM 1281 N N . LEU A 1 169 ? 4.192 -1.663 1.523 1.00 82.62 169 LEU A N 1
ATOM 1282 C CA . LEU A 1 169 ? 4.946 -0.559 0.930 1.00 82.62 169 LEU A CA 1
ATOM 1283 C C . LEU A 1 169 ? 5.500 -1.002 -0.419 1.00 82.62 169 LEU A C 1
ATOM 1285 O O . LEU A 1 169 ? 6.289 -1.935 -0.463 1.00 82.62 169 LEU A O 1
ATOM 1289 N N . GLY A 1 170 ? 5.208 -0.243 -1.468 1.00 79.69 170 GLY A N 1
ATOM 1290 C CA . GLY A 1 170 ? 5.893 -0.380 -2.752 1.00 79.69 170 GLY A CA 1
ATOM 1291 C C . GLY A 1 170 ? 6.349 0.977 -3.273 1.00 79.69 170 GLY A C 1
ATOM 1292 O O . GLY A 1 170 ? 5.773 2.014 -2.945 1.00 79.69 170 GLY A O 1
ATOM 1293 N N . LEU A 1 171 ? 7.412 1.003 -4.072 1.00 79.81 171 LEU A N 1
ATOM 1294 C CA . LEU A 1 171 ? 7.929 2.257 -4.617 1.00 79.81 171 LEU A CA 1
ATOM 1295 C C . LEU A 1 171 ? 7.003 2.785 -5.721 1.00 79.81 171 LEU A C 1
ATOM 1297 O O . LEU A 1 171 ? 6.728 2.075 -6.686 1.00 79.81 171 LEU A O 1
ATOM 1301 N N . GLY A 1 172 ? 6.548 4.030 -5.580 1.00 78.75 172 GLY A N 1
ATOM 1302 C CA . GLY A 1 172 ? 5.759 4.728 -6.588 1.00 78.75 172 GLY A CA 1
ATOM 1303 C C . GLY A 1 172 ? 6.586 5.590 -7.544 1.00 78.75 172 GLY A C 1
ATOM 1304 O O . GLY A 1 172 ? 7.696 6.028 -7.228 1.00 78.75 172 GLY A O 1
ATOM 1305 N N . ASP A 1 173 ? 5.999 5.920 -8.694 1.00 77.56 173 ASP A N 1
ATOM 1306 C CA . ASP A 1 173 ? 6.647 6.690 -9.773 1.00 77.56 173 ASP A CA 1
ATOM 1307 C C . ASP A 1 173 ? 6.941 8.159 -9.423 1.00 77.56 173 ASP A C 1
ATOM 1309 O O . ASP A 1 173 ? 7.743 8.838 -10.084 1.00 77.56 173 ASP A O 1
ATOM 1313 N N . ASP A 1 174 ? 6.260 8.664 -8.394 1.00 77.75 174 ASP A N 1
ATOM 1314 C CA . ASP A 1 174 ? 6.395 10.016 -7.852 1.00 77.75 174 ASP A CA 1
ATOM 1315 C C . ASP A 1 174 ? 7.444 10.108 -6.729 1.00 77.75 174 ASP A C 1
ATOM 1317 O O . ASP A 1 174 ? 7.648 11.178 -6.154 1.00 77.75 174 ASP A O 1
ATOM 1321 N N . GLY A 1 175 ? 8.143 9.004 -6.435 1.00 72.31 175 GLY A N 1
ATOM 1322 C CA . GLY A 1 175 ? 9.150 8.926 -5.377 1.00 72.31 175 GLY A CA 1
ATOM 1323 C C . GLY A 1 175 ? 8.564 8.826 -3.967 1.00 72.31 175 GLY A C 1
ATOM 1324 O O . GLY A 1 175 ? 9.322 8.882 -2.997 1.00 72.31 175 GLY A O 1
ATOM 1325 N N . THR A 1 176 ? 7.241 8.678 -3.837 1.00 83.19 176 THR A N 1
ATOM 1326 C CA . THR A 1 176 ? 6.589 8.322 -2.572 1.00 83.19 176 THR A CA 1
ATOM 1327 C C . THR A 1 176 ? 6.416 6.811 -2.456 1.00 83.19 176 THR A C 1
ATOM 1329 O O . THR A 1 176 ? 6.524 6.074 -3.437 1.00 83.19 176 THR A O 1
ATOM 1332 N N . LEU A 1 177 ? 6.175 6.336 -1.235 1.00 87.94 177 LEU A N 1
ATOM 1333 C CA . LEU A 1 177 ? 5.839 4.936 -1.002 1.00 87.94 177 LEU A CA 1
ATOM 1334 C C . LEU A 1 177 ? 4.328 4.754 -1.162 1.00 87.94 177 LEU A C 1
ATOM 1336 O O . LEU A 1 177 ? 3.532 5.457 -0.543 1.00 87.94 177 LEU A O 1
ATOM 1340 N N . TRP A 1 178 ? 3.927 3.828 -2.009 1.00 93.44 178 TRP A N 1
ATOM 1341 C CA . TRP A 1 178 ? 2.536 3.507 -2.289 1.00 93.44 178 TRP A CA 1
ATOM 1342 C C . TRP A 1 178 ? 2.086 2.293 -1.468 1.00 93.44 178 TRP A C 1
ATOM 1344 O O . TRP A 1 178 ? 2.898 1.613 -0.838 1.00 93.44 178 TRP A O 1
ATOM 1354 N N . GLY A 1 179 ? 0.774 2.075 -1.438 1.00 91.19 179 GLY A N 1
ATOM 1355 C CA . GLY A 1 179 ? 0.151 0.917 -0.784 1.00 91.19 179 GLY A CA 1
ATOM 1356 C C . GLY A 1 179 ? -1.360 1.049 -0.607 1.00 91.19 179 GLY A C 1
ATOM 1357 O O . GLY A 1 179 ? -1.963 0.258 0.108 1.00 91.19 179 GLY A O 1
ATOM 1358 N N . GLY A 1 180 ? -1.981 2.076 -1.182 1.00 97.12 180 GLY A N 1
ATOM 1359 C CA . GLY A 1 180 ? -3.400 2.387 -1.032 1.00 97.12 180 GLY A CA 1
ATOM 1360 C C . GLY A 1 180 ? -3.941 3.009 -2.310 1.00 97.12 180 GLY A C 1
ATOM 1361 O O . GLY A 1 180 ? -4.527 4.089 -2.268 1.00 97.12 180 GLY A O 1
ATOM 1362 N N . GLU A 1 181 ? -3.679 2.369 -3.452 1.00 97.62 181 GLU A N 1
ATOM 1363 C CA . GLU A 1 181 ? -3.781 2.991 -4.775 1.00 97.62 181 GLU A CA 1
ATOM 1364 C C . GLU A 1 181 ? -5.001 2.538 -5.573 1.00 97.62 181 GLU A C 1
ATOM 1366 O O . GLU A 1 181 ? -5.409 1.377 -5.522 1.00 97.62 181 GLU A O 1
ATOM 1371 N N . ILE A 1 182 ? -5.552 3.467 -6.357 1.00 98.31 182 ILE A N 1
ATOM 1372 C CA . ILE A 1 182 ? -6.594 3.218 -7.352 1.00 98.31 182 ILE A CA 1
ATOM 1373 C C . ILE A 1 182 ? -6.034 3.588 -8.724 1.00 98.31 182 ILE A C 1
ATOM 1375 O O . ILE A 1 182 ? -5.663 4.742 -8.968 1.00 98.31 182 ILE A O 1
ATOM 1379 N N . LEU A 1 183 ? -5.976 2.612 -9.623 1.00 97.62 183 LEU A N 1
ATOM 1380 C CA . LEU A 1 183 ? -5.331 2.709 -10.928 1.00 97.62 183 LEU A CA 1
ATOM 1381 C C . LEU A 1 183 ? -6.355 2.434 -12.031 1.00 97.62 183 LEU A C 1
ATOM 1383 O O . LEU A 1 183 ? -7.117 1.482 -11.935 1.00 97.62 183 LEU A O 1
ATOM 1387 N N . VAL A 1 184 ? -6.359 3.215 -13.106 1.00 97.94 184 VAL A N 1
ATOM 1388 C CA . VAL A 1 184 ? -6.917 2.758 -14.388 1.00 97.94 184 VAL A CA 1
ATOM 1389 C C . VAL A 1 184 ? -5.765 2.124 -15.147 1.00 97.94 184 VAL A C 1
ATOM 1391 O O . VAL A 1 184 ? -4.799 2.818 -15.450 1.00 97.94 184 VAL A O 1
ATOM 1394 N N . ALA A 1 185 ? -5.836 0.824 -15.400 1.00 95.56 185 ALA A N 1
ATOM 1395 C CA . ALA A 1 185 ? -4.722 0.044 -15.920 1.00 95.56 185 ALA A CA 1
ATOM 1396 C C . ALA A 1 185 ? -5.163 -0.898 -17.038 1.00 95.56 185 ALA A C 1
ATOM 1398 O O . ALA A 1 185 ? -6.335 -1.249 -17.153 1.00 95.56 185 ALA A O 1
ATOM 1399 N N . ASP A 1 186 ? -4.203 -1.319 -17.842 1.00 93.50 186 ASP A N 1
ATOM 1400 C CA . ASP A 1 186 ? -4.267 -2.515 -18.671 1.00 93.50 186 ASP A CA 1
ATOM 1401 C C . ASP A 1 186 ? -3.020 -3.370 -18.380 1.00 93.50 186 ASP A C 1
ATOM 1403 O O . ASP A 1 186 ? -2.399 -3.224 -17.324 1.00 93.50 186 ASP A O 1
ATOM 1407 N N . LEU A 1 187 ? -2.668 -4.308 -19.260 1.00 88.50 187 LEU A N 1
ATOM 1408 C CA . LEU A 1 187 ? -1.455 -5.113 -19.085 1.00 88.50 187 LEU A CA 1
ATOM 1409 C C . LEU A 1 187 ? -0.180 -4.385 -19.539 1.00 88.50 187 LEU A C 1
ATOM 1411 O O . LEU A 1 187 ? 0.908 -4.845 -19.233 1.00 88.50 187 LEU A O 1
ATOM 1415 N N . CYS A 1 188 ? -0.268 -3.255 -20.232 1.00 85.50 188 CYS A N 1
ATOM 1416 C CA . CYS A 1 188 ? 0.892 -2.542 -20.768 1.00 85.50 188 CYS A CA 1
ATOM 1417 C C . CYS A 1 188 ? 1.280 -1.342 -19.897 1.00 85.50 188 CYS A C 1
ATOM 1419 O O . CYS A 1 188 ? 2.465 -1.004 -19.795 1.00 85.50 188 CYS A O 1
ATOM 1421 N N . GLY A 1 189 ? 0.320 -0.728 -19.210 1.00 88.50 189 GLY A N 1
ATOM 1422 C CA . GLY A 1 189 ? 0.572 0.385 -18.310 1.00 88.50 189 GLY A CA 1
ATOM 1423 C C . GLY A 1 189 ? -0.623 0.759 -17.447 1.00 88.50 189 GLY A C 1
ATOM 1424 O O . GLY A 1 189 ? -1.639 0.064 -17.373 1.00 88.50 189 GLY A O 1
ATOM 1425 N N . TYR A 1 190 ? -0.482 1.887 -16.758 1.00 94.12 190 TYR A N 1
ATOM 1426 C CA . TYR A 1 190 ? -1.502 2.380 -15.850 1.00 94.12 190 TYR A CA 1
ATOM 1427 C C . TYR A 1 190 ? -1.472 3.901 -15.703 1.00 94.12 190 TYR A C 1
ATOM 1429 O O . TYR A 1 190 ? -0.501 4.585 -16.022 1.00 94.12 190 TYR A O 1
ATOM 1437 N N . ARG A 1 191 ? -2.567 4.432 -15.165 1.00 94.31 191 ARG A N 1
ATOM 1438 C CA . ARG A 1 191 ? -2.705 5.807 -14.699 1.00 94.31 191 ARG A CA 1
ATOM 1439 C C . ARG A 1 191 ? -3.307 5.791 -13.304 1.00 94.31 191 ARG A C 1
ATOM 1441 O O . ARG A 1 191 ? -4.408 5.281 -13.101 1.00 94.31 191 ARG A O 1
ATOM 1448 N N . ARG A 1 192 ? -2.610 6.388 -12.340 1.00 96.00 192 ARG A N 1
ATOM 1449 C CA . ARG A 1 192 ? -3.132 6.587 -10.983 1.00 96.00 192 ARG A CA 1
ATOM 1450 C C . ARG A 1 192 ? -4.316 7.558 -11.029 1.00 96.00 192 ARG A C 1
ATOM 1452 O O . ARG A 1 192 ? -4.210 8.627 -11.627 1.00 96.00 192 ARG A O 1
ATOM 1459 N N . VAL A 1 193 ? -5.442 7.179 -10.428 1.00 97.88 193 VAL A N 1
ATOM 1460 C CA . VAL A 1 193 ? -6.680 7.989 -10.378 1.00 97.88 193 VAL A CA 1
ATOM 1461 C C . VAL A 1 193 ? -7.166 8.255 -8.959 1.00 97.88 193 VAL A C 1
ATOM 1463 O O . VAL A 1 193 ? -7.924 9.197 -8.729 1.00 97.88 193 VAL A O 1
ATOM 1466 N N . GLY A 1 194 ? -6.695 7.473 -7.992 1.00 98.00 194 GLY A N 1
ATOM 1467 C CA . GLY A 1 194 ? -6.935 7.737 -6.587 1.00 98.00 194 GLY A CA 1
ATOM 1468 C C . GLY A 1 194 ? -5.891 7.102 -5.685 1.00 98.00 194 GLY A C 1
ATOM 1469 O O . GLY A 1 194 ? -5.113 6.257 -6.124 1.00 98.00 194 GLY A O 1
ATOM 1470 N N . ARG A 1 195 ? -5.853 7.554 -4.433 1.00 97.88 195 ARG A N 1
ATOM 1471 C CA . ARG A 1 195 ? -4.879 7.111 -3.431 1.00 97.88 195 ARG A CA 1
ATOM 1472 C C . ARG A 1 195 ? -5.354 7.358 -2.007 1.00 97.88 195 ARG A C 1
ATOM 1474 O O . ARG A 1 195 ? -6.312 8.095 -1.774 1.00 97.88 195 ARG A O 1
ATOM 1481 N N . PHE A 1 196 ? -4.633 6.823 -1.035 1.00 98.31 196 PHE A N 1
ATOM 1482 C CA . PHE A 1 196 ? -4.766 7.272 0.348 1.00 98.31 196 PHE A CA 1
ATOM 1483 C C . PHE A 1 196 ? -4.002 8.581 0.564 1.00 98.31 196 PHE A C 1
ATOM 1485 O O . PHE A 1 196 ? -3.038 8.900 -0.146 1.00 98.31 196 PHE A O 1
ATOM 1492 N N . ALA A 1 197 ? -4.445 9.362 1.547 1.00 97.50 197 ALA A N 1
ATOM 1493 C CA . ALA A 1 197 ? -3.696 10.509 2.035 1.00 97.50 197 ALA A CA 1
ATOM 1494 C C . ALA A 1 197 ? -2.309 10.059 2.501 1.00 97.50 197 ALA A C 1
ATOM 1496 O O . ALA A 1 197 ? -2.165 9.056 3.204 1.00 97.50 197 ALA A O 1
ATOM 1497 N N . THR A 1 198 ? -1.280 10.805 2.116 1.00 96.62 198 THR A N 1
ATOM 1498 C CA . THR A 1 198 ? 0.083 10.468 2.509 1.00 96.62 198 THR A CA 1
ATOM 1499 C C . THR A 1 198 ? 0.309 10.786 3.980 1.00 96.62 198 THR A C 1
ATOM 1501 O O . THR A 1 198 ? -0.144 11.813 4.491 1.00 96.62 198 THR A O 1
ATOM 1504 N N . SER A 1 199 ? 1.071 9.942 4.661 1.00 95.75 199 SER A N 1
ATOM 1505 C CA . SER A 1 199 ? 1.568 10.213 6.008 1.00 95.75 199 SER A CA 1
ATOM 1506 C C . SER A 1 199 ? 3.064 9.925 6.089 1.00 95.75 199 SER A C 1
ATOM 1508 O O . SER A 1 199 ? 3.570 9.072 5.355 1.00 95.75 199 SER A O 1
ATOM 1510 N N . PRO A 1 200 ? 3.808 10.662 6.925 1.00 95.19 200 PRO A N 1
ATOM 1511 C CA . PRO A 1 200 ? 5.216 10.387 7.148 1.00 95.19 200 PRO A CA 1
ATOM 1512 C C . PRO A 1 200 ? 5.399 9.022 7.809 1.00 95.19 200 PRO A C 1
ATOM 1514 O O . PRO A 1 200 ? 4.595 8.619 8.651 1.00 95.19 200 PRO A O 1
ATOM 1517 N N . LEU A 1 201 ? 6.506 8.364 7.481 1.00 92.81 201 LEU A N 1
ATOM 1518 C CA . LEU A 1 201 ? 6.931 7.097 8.058 1.00 92.81 201 LEU A CA 1
ATOM 1519 C C . LEU A 1 201 ? 8.226 7.311 8.869 1.00 92.81 201 LEU A C 1
ATOM 1521 O O . LEU A 1 201 ? 9.324 7.209 8.317 1.00 92.81 201 LEU A O 1
ATOM 1525 N N . PRO A 1 202 ? 8.142 7.662 10.169 1.00 91.44 202 PRO A N 1
ATOM 1526 C CA . PRO A 1 202 ? 9.305 8.095 10.940 1.00 91.44 202 PRO A CA 1
ATOM 1527 C C . PRO A 1 202 ? 10.288 6.948 11.188 1.00 91.44 202 PRO A C 1
ATOM 1529 O O . PRO A 1 202 ? 10.018 6.022 11.957 1.00 91.44 202 PRO A O 1
ATOM 1532 N N . GLY A 1 203 ? 11.463 7.040 10.568 1.00 79.50 203 GLY A N 1
ATOM 1533 C CA . GLY A 1 203 ? 12.487 5.998 10.567 1.00 79.50 203 GLY A CA 1
ATOM 1534 C C . GLY A 1 203 ? 12.473 5.093 9.331 1.00 79.50 203 GLY A C 1
ATOM 1535 O O . GLY A 1 203 ? 13.216 4.114 9.333 1.00 79.50 203 GLY A O 1
ATOM 1536 N N . GLY A 1 204 ? 11.662 5.393 8.307 1.00 79.75 204 GLY A N 1
ATOM 1537 C CA . GLY A 1 204 ? 11.571 4.601 7.075 1.00 79.75 204 GLY A CA 1
ATOM 1538 C C . GLY A 1 204 ? 11.241 3.139 7.372 1.00 79.75 204 GLY A C 1
ATOM 1539 O O . GLY A 1 204 ? 10.305 2.861 8.119 1.00 79.75 204 GLY A O 1
ATOM 1540 N N . ASP A 1 205 ? 12.059 2.218 6.868 1.00 68.12 205 ASP A N 1
ATOM 1541 C CA . ASP A 1 205 ? 11.921 0.767 7.064 1.00 68.12 205 ASP A CA 1
ATOM 1542 C C . ASP A 1 205 ? 11.797 0.362 8.539 1.00 68.12 205 ASP A C 1
ATOM 1544 O O . ASP A 1 205 ? 11.064 -0.566 8.879 1.00 68.12 205 ASP A O 1
ATOM 1548 N N . ALA A 1 206 ? 12.451 1.086 9.456 1.00 71.44 206 ALA A N 1
ATOM 1549 C CA . ALA A 1 206 ? 12.343 0.787 10.882 1.00 71.44 206 ALA A CA 1
ATOM 1550 C C . ALA A 1 206 ? 10.900 0.935 11.397 1.00 71.44 206 ALA A C 1
ATOM 1552 O O . ALA A 1 206 ? 10.505 0.230 12.322 1.00 71.44 206 ALA A O 1
ATOM 1553 N N . ALA A 1 207 ? 10.094 1.825 10.812 1.00 77.62 207 ALA A N 1
ATOM 1554 C CA . ALA A 1 207 ? 8.703 2.011 11.216 1.00 77.62 207 ALA A CA 1
ATOM 1555 C C . ALA A 1 207 ? 7.822 0.790 10.906 1.00 77.62 207 ALA A C 1
ATOM 1557 O O . ALA A 1 207 ? 6.837 0.582 11.608 1.00 77.62 207 ALA A O 1
ATOM 1558 N N . VAL A 1 208 ? 8.202 -0.060 9.942 1.00 76.25 208 VAL A N 1
ATOM 1559 C CA . VAL A 1 208 ? 7.485 -1.312 9.631 1.00 76.25 208 VAL A CA 1
ATOM 1560 C C . VAL A 1 208 ? 7.449 -2.242 10.847 1.00 76.25 208 VAL A C 1
ATOM 1562 O O . VAL A 1 208 ? 6.433 -2.869 11.122 1.00 76.25 208 VAL A O 1
ATOM 1565 N N . ARG A 1 209 ? 8.528 -2.272 11.644 1.00 82.62 209 ARG A N 1
ATOM 1566 C CA . ARG A 1 209 ? 8.595 -3.047 12.899 1.00 82.62 209 ARG A CA 1
ATOM 1567 C C . ARG A 1 209 ? 8.017 -2.318 14.114 1.00 82.62 209 ARG A C 1
ATOM 1569 O O . ARG A 1 209 ? 7.919 -2.899 15.195 1.00 82.62 209 ARG A O 1
ATOM 1576 N N . HIS A 1 210 ? 7.631 -1.054 13.956 1.00 92.75 210 HIS A N 1
ATOM 1577 C CA . HIS A 1 210 ? 7.142 -0.200 15.033 1.00 92.75 210 HIS A CA 1
ATOM 1578 C C . HIS A 1 210 ? 5.845 0.521 14.626 1.00 92.75 210 HIS A C 1
ATOM 1580 O O . HIS A 1 210 ? 5.885 1.733 14.389 1.00 92.75 210 HIS A O 1
ATOM 1586 N N . PRO A 1 211 ? 4.686 -0.169 14.609 1.00 95.31 211 PRO A N 1
ATOM 1587 C CA . PRO A 1 211 ? 3.379 0.445 14.351 1.00 95.31 211 PRO A CA 1
ATOM 1588 C C . PRO A 1 211 ? 3.106 1.726 15.151 1.00 95.31 211 PRO A C 1
ATOM 1590 O O . PRO A 1 211 ? 2.493 2.662 14.642 1.00 95.31 211 PRO A O 1
ATOM 1593 N N . SER A 1 212 ? 3.641 1.822 16.371 1.00 96.81 212 SER A N 1
ATOM 1594 C CA . SER A 1 212 ? 3.603 3.040 17.193 1.00 96.81 212 SER A CA 1
ATOM 1595 C C . SER A 1 212 ? 4.222 4.271 16.520 1.00 96.81 212 SER A C 1
ATOM 1597 O O . SER A 1 212 ? 3.702 5.380 16.660 1.00 96.81 212 SER A O 1
ATOM 1599 N N . ARG A 1 213 ? 5.308 4.111 15.753 1.00 95.62 213 ARG A N 1
ATOM 1600 C CA . ARG A 1 213 ? 5.926 5.202 14.980 1.00 95.62 213 ARG A CA 1
ATOM 1601 C C . ARG A 1 213 ? 5.049 5.616 13.811 1.00 95.62 213 ARG A C 1
ATOM 1603 O O . ARG A 1 213 ? 4.898 6.813 13.580 1.00 95.62 213 ARG A O 1
ATOM 1610 N N . THR A 1 214 ? 4.457 4.648 13.119 1.00 94.88 214 THR A N 1
ATOM 1611 C CA . THR A 1 214 ? 3.508 4.883 12.025 1.00 94.88 214 THR A CA 1
ATOM 1612 C C . THR A 1 214 ? 2.281 5.640 12.534 1.00 94.88 214 THR A C 1
ATOM 1614 O O . THR A 1 214 ? 1.927 6.678 11.974 1.00 94.88 214 THR A O 1
ATOM 1617 N N . ALA A 1 215 ? 1.723 5.225 13.677 1.00 97.44 215 ALA A N 1
ATOM 1618 C CA . ALA A 1 215 ? 0.613 5.915 14.326 1.00 97.44 215 ALA A CA 1
ATOM 1619 C C . ALA A 1 215 ? 0.966 7.357 14.708 1.00 97.44 215 ALA A C 1
ATOM 1621 O O . ALA A 1 215 ? 0.215 8.284 14.404 1.00 97.44 215 ALA A O 1
ATOM 1622 N N . LEU A 1 216 ? 2.132 7.578 15.324 1.00 96.94 216 LEU A N 1
ATOM 1623 C CA . LEU A 1 216 ? 2.618 8.930 15.604 1.00 96.94 216 LEU A CA 1
ATOM 1624 C C . LEU A 1 216 ? 2.810 9.744 14.315 1.00 96.94 216 LEU A C 1
ATOM 1626 O O . LEU A 1 216 ? 2.469 10.920 14.304 1.00 96.94 216 LEU A O 1
ATOM 1630 N N . GLY A 1 217 ? 3.302 9.144 13.229 1.00 95.75 217 GLY A N 1
ATOM 1631 C CA . GLY A 1 217 ? 3.427 9.794 11.922 1.00 95.75 217 GLY A CA 1
ATOM 1632 C C . GLY A 1 217 ? 2.088 10.314 11.392 1.00 95.75 217 GLY A C 1
ATOM 1633 O O . GLY A 1 217 ? 1.966 11.508 11.106 1.00 95.75 217 GLY A O 1
ATOM 1634 N N . HIS A 1 218 ? 1.068 9.451 11.359 1.00 96.12 218 HIS A N 1
ATOM 1635 C CA . HIS A 1 218 ? -0.299 9.816 10.967 1.00 96.12 218 HIS A CA 1
ATOM 1636 C C . HIS A 1 218 ? -0.893 10.922 11.853 1.00 96.12 218 HIS A C 1
ATOM 1638 O O . HIS A 1 218 ? -1.514 11.853 11.347 1.00 96.12 218 HIS A O 1
ATOM 1644 N N . LEU A 1 219 ? -0.693 10.851 13.174 1.00 96.38 219 LEU A N 1
ATOM 1645 C CA . LEU A 1 219 ? -1.224 11.846 14.113 1.00 96.38 219 LEU A CA 1
ATOM 1646 C C . LEU A 1 219 ? -0.518 13.207 14.017 1.00 96.38 219 LEU A C 1
ATOM 1648 O O . LEU A 1 219 ? -1.132 14.242 14.281 1.00 96.38 219 LEU A O 1
ATOM 1652 N N . LEU A 1 220 ? 0.781 13.214 13.705 1.00 95.00 220 LEU A N 1
ATOM 1653 C CA . LEU A 1 220 ? 1.604 14.420 13.737 1.00 95.00 220 LEU A CA 1
ATOM 1654 C C . LEU A 1 220 ? 1.565 15.196 12.426 1.00 95.00 220 LEU A C 1
ATOM 1656 O O . LEU A 1 220 ? 1.478 16.423 12.486 1.00 95.00 220 LEU A O 1
ATOM 1660 N N . ASP A 1 221 ? 1.655 14.516 11.279 1.00 94.19 221 ASP A N 1
ATOM 1661 C CA . ASP A 1 221 ? 1.800 15.186 9.982 1.00 94.19 221 ASP A CA 1
ATOM 1662 C C . ASP A 1 221 ? 1.186 14.430 8.786 1.00 94.19 221 ASP A C 1
ATOM 1664 O O . ASP A 1 221 ? 1.762 14.351 7.695 1.00 94.19 221 ASP A O 1
ATOM 1668 N N . SER A 1 222 ? -0.032 13.907 8.960 1.00 94.06 222 SER A N 1
ATOM 1669 C CA . SER A 1 222 ? -0.850 13.510 7.809 1.00 94.06 222 SER A CA 1
ATOM 1670 C C . SER A 1 222 ? -1.041 14.679 6.834 1.00 94.06 222 SER A C 1
ATOM 1672 O O . SER A 1 222 ? -1.016 15.860 7.213 1.00 94.06 222 SER A O 1
ATOM 1674 N N . GLU A 1 223 ? -1.197 14.330 5.557 1.00 95.31 223 GLU A N 1
ATOM 1675 C CA . GLU A 1 223 ? -1.421 15.277 4.469 1.00 95.31 223 GLU A CA 1
ATOM 1676 C C . GLU A 1 223 ? -2.595 16.228 4.772 1.00 95.31 223 GLU A C 1
ATOM 1678 O O . GLU A 1 223 ? -3.682 15.770 5.136 1.00 95.31 223 GLU A O 1
ATOM 1683 N N . PRO A 1 224 ? -2.405 17.553 4.642 1.00 93.81 224 PRO A N 1
ATOM 1684 C CA . PRO A 1 224 ? -3.413 18.530 5.028 1.00 93.81 224 PRO A CA 1
ATOM 1685 C C . PRO A 1 224 ? -4.528 18.633 3.976 1.00 93.81 224 PRO A C 1
ATOM 1687 O O . PRO A 1 224 ? -4.511 19.498 3.107 1.00 93.81 224 PRO A O 1
ATOM 1690 N N . LEU A 1 225 ? -5.540 17.774 4.093 1.00 95.00 225 LEU A N 1
ATOM 1691 C CA . LEU A 1 225 ? -6.690 17.697 3.176 1.00 95.00 225 LEU A CA 1
ATOM 1692 C C . LEU A 1 225 ? -7.940 18.438 3.692 1.00 95.00 225 LEU A C 1
ATOM 1694 O O . LEU A 1 225 ? -9.072 18.213 3.255 1.00 95.00 225 LEU A O 1
ATOM 1698 N N . GLY A 1 226 ? -7.749 19.342 4.652 1.00 91.62 226 GLY A N 1
ATOM 1699 C CA . GLY A 1 226 ? -8.787 20.209 5.216 1.00 91.62 226 GLY A CA 1
ATOM 1700 C C . GLY A 1 226 ? -9.519 19.652 6.440 1.00 91.62 226 GLY A C 1
ATOM 1701 O O . GLY A 1 226 ? -10.209 20.417 7.108 1.00 91.62 226 GLY A O 1
ATOM 1702 N N . ALA A 1 227 ? -9.366 18.367 6.781 1.00 92.00 227 ALA A N 1
ATOM 1703 C CA . ALA A 1 227 ? -9.853 17.858 8.061 1.00 92.00 227 ALA A CA 1
ATOM 1704 C C . ALA A 1 227 ? -8.912 18.295 9.202 1.00 92.00 227 ALA A C 1
ATOM 1706 O O . ALA A 1 227 ? -7.688 18.255 9.038 1.00 92.00 227 ALA A O 1
ATOM 1707 N N . PRO A 1 228 ? -9.445 18.711 10.365 1.00 92.69 228 PRO A N 1
ATOM 1708 C CA . PRO A 1 228 ? -8.614 19.060 11.508 1.00 92.69 228 PRO A CA 1
ATOM 1709 C C . PRO A 1 228 ? -7.938 17.810 12.081 1.00 92.69 228 PRO A C 1
ATOM 1711 O O . PRO A 1 228 ? -8.561 16.758 12.209 1.00 92.69 228 PRO A O 1
ATOM 1714 N N . ARG A 1 229 ? -6.665 17.938 12.473 1.00 91.75 229 ARG A N 1
ATOM 1715 C CA . ARG A 1 229 ? -5.926 16.846 13.124 1.00 91.75 229 ARG A CA 1
ATOM 1716 C C . ARG A 1 229 ? -6.558 16.479 14.480 1.00 91.75 229 ARG A C 1
ATOM 1718 O O . ARG A 1 229 ? -7.054 17.377 15.174 1.00 91.75 229 ARG A O 1
ATOM 1725 N N . PRO A 1 230 ? -6.489 15.201 14.905 1.00 93.44 230 PRO A N 1
ATOM 1726 C CA . PRO A 1 230 ? -6.951 14.787 16.225 1.00 93.44 230 PRO A CA 1
ATOM 1727 C C . PRO A 1 230 ? -6.282 15.601 17.337 1.00 93.44 230 PRO A C 1
ATOM 1729 O O . PRO A 1 230 ? -5.077 15.863 17.309 1.00 93.44 230 PRO A O 1
ATOM 1732 N N . ARG A 1 231 ? -7.052 15.990 18.358 1.00 93.62 231 ARG A N 1
ATOM 1733 C CA . ARG A 1 231 ? -6.509 16.740 19.501 1.00 93.62 231 ARG A CA 1
ATOM 1734 C C . ARG A 1 231 ? -5.570 15.844 20.326 1.00 93.62 231 ARG A C 1
ATOM 1736 O O . ARG A 1 231 ? -5.952 14.708 20.601 1.00 93.62 231 ARG A O 1
ATOM 1743 N N . PRO A 1 232 ? -4.436 16.356 20.849 1.00 92.88 232 PRO A N 1
ATOM 1744 C CA . PRO A 1 232 ? -3.483 15.570 21.644 1.00 92.88 232 PRO A CA 1
ATOM 1745 C C . PRO A 1 232 ? -4.078 14.736 22.782 1.00 92.88 232 PRO A C 1
ATOM 1747 O O . PRO A 1 232 ? -3.639 13.615 23.023 1.00 92.88 232 PRO A O 1
ATOM 1750 N N . ARG A 1 233 ? -5.122 15.249 23.443 1.00 93.31 233 ARG A N 1
ATOM 1751 C CA . ARG A 1 233 ? -5.838 14.542 24.516 1.00 93.31 233 ARG A CA 1
ATOM 1752 C C . ARG A 1 233 ? -6.434 13.194 24.084 1.00 93.31 233 ARG A C 1
ATOM 1754 O O . ARG A 1 233 ? -6.545 12.300 24.909 1.00 93.31 233 ARG A O 1
ATOM 1761 N N . LEU A 1 234 ? -6.801 13.042 22.809 1.00 93.12 234 LEU A N 1
ATOM 1762 C CA . LEU A 1 234 ? -7.481 11.848 22.297 1.00 93.12 234 LEU A CA 1
ATOM 1763 C C . LEU A 1 234 ? -6.543 10.647 22.155 1.00 93.12 234 LEU A C 1
ATOM 1765 O O . LEU A 1 234 ? -6.970 9.508 22.291 1.00 93.12 234 LEU A O 1
ATOM 1769 N N . TYR A 1 235 ? -5.253 10.895 21.933 1.00 93.50 235 TYR A N 1
ATOM 1770 C CA . TYR A 1 235 ? -4.236 9.851 21.798 1.00 93.50 235 TYR A CA 1
ATOM 1771 C C . TYR A 1 235 ? -3.221 9.870 22.947 1.00 93.50 235 TYR A C 1
ATOM 1773 O O . TYR A 1 235 ? -2.142 9.286 22.844 1.00 93.50 235 TYR A O 1
ATOM 1781 N N . GLN A 1 236 ? -3.571 10.488 24.080 1.00 93.00 236 GLN A N 1
ATOM 1782 C CA . GLN A 1 236 ? -2.715 10.492 25.266 1.00 93.00 236 GLN A CA 1
ATOM 1783 C C . GLN A 1 236 ? -2.456 9.066 25.782 1.00 93.00 236 GLN A C 1
ATOM 1785 O O . GLN A 1 236 ? -1.353 8.762 26.232 1.00 93.00 236 GLN A O 1
ATOM 1790 N N . GLY A 1 237 ? -3.430 8.160 25.628 1.00 91.38 237 GLY A N 1
ATOM 1791 C CA . GLY A 1 237 ? -3.265 6.735 25.932 1.00 91.38 237 GLY A CA 1
ATOM 1792 C C . GLY A 1 237 ? -2.171 6.042 25.107 1.00 91.38 237 GLY A C 1
ATOM 1793 O O . GLY A 1 237 ? -1.522 5.139 25.623 1.00 91.38 237 GLY A O 1
ATOM 1794 N N . LEU A 1 238 ? -1.917 6.485 23.865 1.00 94.81 238 LEU A N 1
ATOM 1795 C CA . LEU A 1 238 ? -0.759 6.053 23.066 1.00 94.81 238 LEU A CA 1
ATOM 1796 C C . LEU A 1 238 ? 0.527 6.663 23.610 1.00 94.81 238 LEU A C 1
ATOM 1798 O O . LEU A 1 238 ? 1.490 5.951 23.855 1.00 94.81 238 LEU A O 1
ATOM 1802 N N . THR A 1 239 ? 0.578 7.974 23.824 1.00 94.62 239 THR A N 1
ATOM 1803 C CA . THR A 1 239 ? 1.839 8.598 24.248 1.00 94.62 239 THR A CA 1
ATOM 1804 C C . THR A 1 239 ? 2.279 8.172 25.646 1.00 94.62 239 THR A C 1
ATOM 1806 O O . THR A 1 239 ? 3.475 8.128 25.897 1.00 94.62 239 THR A O 1
ATOM 1809 N N . ASN A 1 240 ? 1.340 7.840 26.538 1.00 94.19 240 ASN A N 1
ATOM 1810 C CA . ASN A 1 240 ? 1.638 7.435 27.913 1.00 94.19 240 ASN A CA 1
ATOM 1811 C C . ASN A 1 240 ? 2.222 6.019 28.021 1.00 94.19 240 ASN A C 1
ATOM 1813 O O . ASN A 1 240 ? 2.911 5.734 28.994 1.00 94.19 240 ASN A O 1
ATOM 1817 N N . ARG A 1 241 ? 1.938 5.132 27.059 1.00 94.00 241 ARG A N 1
ATOM 1818 C CA . ARG A 1 241 ? 2.465 3.755 27.055 1.00 94.00 241 ARG A CA 1
ATOM 1819 C C . ARG A 1 241 ? 3.810 3.614 26.339 1.00 94.00 241 ARG A C 1
ATOM 1821 O O . ARG A 1 241 ? 4.460 2.584 26.470 1.00 94.00 241 ARG A O 1
ATOM 1828 N N . LEU A 1 242 ? 4.220 4.627 25.576 1.00 95.19 242 LEU A N 1
ATOM 1829 C CA . LEU A 1 242 ? 5.489 4.637 24.852 1.00 95.19 242 LEU A CA 1
ATOM 1830 C C . LEU A 1 242 ? 6.595 5.306 25.671 1.00 95.19 242 LEU A C 1
ATOM 1832 O O . LEU A 1 242 ? 6.336 6.191 26.484 1.00 95.19 242 LEU A O 1
ATOM 1836 N N . ASP A 1 243 ? 7.846 4.945 25.380 1.00 94.44 243 ASP A N 1
ATOM 1837 C CA . ASP A 1 243 ? 9.010 5.639 25.932 1.00 94.44 243 ASP A CA 1
ATOM 1838 C C . ASP A 1 243 ? 8.989 7.142 25.554 1.00 94.44 243 ASP A C 1
ATOM 1840 O O . ASP A 1 243 ? 8.990 7.485 24.360 1.00 94.44 243 ASP A O 1
ATOM 1844 N N . PRO A 1 244 ? 9.016 8.065 26.538 1.00 95.81 244 PRO A N 1
ATOM 1845 C CA . PRO A 1 244 ? 9.013 9.499 26.276 1.00 95.81 244 PRO A CA 1
ATOM 1846 C C . PRO A 1 244 ? 10.176 9.975 25.399 1.00 95.81 244 PRO A C 1
ATOM 1848 O O . PRO A 1 244 ? 10.009 10.939 24.645 1.00 95.81 244 PRO A O 1
ATOM 1851 N N . ALA A 1 245 ? 11.356 9.344 25.483 1.00 94.81 245 ALA A N 1
ATOM 1852 C CA . ALA A 1 245 ? 12.484 9.708 24.626 1.00 94.81 245 ALA A CA 1
ATOM 1853 C C . ALA A 1 245 ? 12.221 9.313 23.165 1.00 94.81 245 ALA A C 1
ATOM 1855 O O . ALA A 1 245 ? 12.393 10.150 22.273 1.00 94.81 245 ALA A O 1
ATOM 1856 N N . GLY A 1 246 ? 11.696 8.109 22.928 1.00 92.88 246 GLY A N 1
ATOM 1857 C CA . GLY A 1 246 ? 11.219 7.658 21.621 1.00 92.88 246 GLY A CA 1
ATOM 1858 C C . GLY A 1 246 ? 10.162 8.583 21.010 1.00 92.88 246 GLY A C 1
ATOM 1859 O O . GLY A 1 246 ? 10.292 8.987 19.852 1.00 92.88 246 GLY A O 1
ATOM 1860 N N . VAL A 1 247 ? 9.160 9.010 21.788 1.00 95.50 247 VAL A N 1
ATOM 1861 C CA . VAL A 1 247 ? 8.128 9.955 21.311 1.00 95.50 247 VAL A CA 1
ATOM 1862 C C . VAL A 1 247 ? 8.745 11.298 20.901 1.00 95.50 247 VAL A C 1
ATOM 1864 O O . VAL A 1 247 ? 8.391 11.847 19.853 1.00 95.50 247 VAL A O 1
ATOM 1867 N N . ARG A 1 248 ? 9.687 11.839 21.690 1.00 95.69 248 ARG A N 1
ATOM 1868 C CA . ARG A 1 248 ? 10.405 13.080 21.338 1.00 95.69 248 ARG A CA 1
ATOM 1869 C C . ARG A 1 248 ? 11.224 12.920 20.059 1.00 95.69 248 ARG A C 1
ATOM 1871 O O . ARG A 1 248 ? 11.198 13.818 19.218 1.00 95.69 248 ARG A O 1
ATOM 1878 N N . ALA A 1 249 ? 11.902 11.785 19.888 1.00 93.62 249 ALA A N 1
ATOM 1879 C CA . ALA A 1 249 ? 12.670 11.492 18.683 1.00 93.62 249 ALA A CA 1
ATOM 1880 C C . ALA A 1 249 ? 11.770 11.442 17.439 1.00 93.62 249 ALA A C 1
ATOM 1882 O O . ALA A 1 249 ? 12.077 12.088 16.439 1.00 93.62 249 ALA A O 1
ATOM 1883 N N . VAL A 1 250 ? 10.620 10.762 17.514 1.00 94.94 250 VAL A N 1
ATOM 1884 C CA . VAL A 1 250 ? 9.647 10.709 16.408 1.00 94.94 250 VAL A CA 1
ATOM 1885 C C . VAL A 1 250 ? 9.120 12.096 16.054 1.00 94.94 250 VAL A C 1
ATOM 1887 O O . VAL A 1 250 ? 9.118 12.464 14.881 1.00 94.94 250 VAL A O 1
ATOM 1890 N N . ARG A 1 251 ? 8.754 12.910 17.052 1.00 95.56 251 ARG A N 1
ATOM 1891 C CA . ARG A 1 251 ? 8.333 14.301 16.819 1.00 95.56 251 ARG A CA 1
ATOM 1892 C C . ARG A 1 251 ? 9.410 15.117 16.106 1.00 95.56 251 ARG A C 1
ATOM 1894 O O . ARG A 1 251 ? 9.085 15.864 15.190 1.00 95.56 251 ARG A O 1
ATOM 1901 N N . ALA A 1 252 ? 10.676 14.956 16.492 1.00 93.88 252 ALA A N 1
ATOM 1902 C CA . ALA A 1 252 ? 11.790 15.642 15.845 1.00 93.88 252 ALA A CA 1
ATOM 1903 C C . ALA A 1 252 ? 12.024 15.158 14.403 1.00 93.88 252 ALA A C 1
ATOM 1905 O O . ALA A 1 252 ? 12.264 15.989 13.530 1.00 93.88 252 ALA A O 1
ATOM 1906 N N . MET A 1 253 ? 11.923 13.848 14.141 1.00 92.75 253 MET A N 1
ATOM 1907 C CA . MET A 1 253 ? 12.039 13.279 12.789 1.00 92.75 253 MET A CA 1
ATOM 1908 C C . MET A 1 253 ? 10.960 13.831 11.859 1.00 92.75 253 MET A C 1
ATOM 1910 O O . MET A 1 253 ? 11.284 14.306 10.774 1.00 92.75 253 MET A O 1
ATOM 1914 N N . VAL A 1 254 ? 9.701 13.833 12.309 1.00 94.69 254 VAL A N 1
ATOM 1915 C CA . VAL A 1 254 ? 8.570 14.372 11.541 1.00 94.69 254 VAL A CA 1
ATOM 1916 C C . VAL A 1 254 ? 8.743 15.868 11.293 1.00 94.69 254 VAL A C 1
ATOM 1918 O O . VAL A 1 254 ? 8.708 16.297 10.146 1.00 94.69 254 VAL A O 1
ATOM 1921 N N . ALA A 1 255 ? 9.014 16.656 12.337 1.00 93.50 255 ALA A N 1
ATOM 1922 C CA . ALA A 1 255 ? 9.144 18.108 12.211 1.00 93.50 255 ALA A CA 1
ATOM 1923 C C . ALA A 1 255 ? 10.302 18.548 11.296 1.00 93.50 255 ALA A C 1
ATOM 1925 O O . ALA A 1 255 ? 10.243 19.626 10.713 1.00 93.50 255 ALA A O 1
ATOM 1926 N N . ARG A 1 256 ? 11.366 17.740 11.189 1.00 89.75 256 ARG A N 1
ATOM 1927 C CA . ARG A 1 256 ? 12.559 18.047 10.381 1.00 89.75 256 ARG A CA 1
ATOM 1928 C C . ARG A 1 256 ? 12.609 17.306 9.042 1.00 89.75 256 ARG A C 1
ATOM 1930 O O . ARG A 1 256 ? 13.532 17.549 8.273 1.00 89.75 256 ARG A O 1
ATOM 1937 N N . GLY A 1 257 ? 11.683 16.384 8.779 1.00 86.00 257 GLY A N 1
ATOM 1938 C CA . GLY A 1 257 ? 11.694 15.541 7.578 1.00 86.00 257 GLY A CA 1
ATOM 1939 C C . GLY A 1 257 ? 12.905 14.601 7.464 1.00 86.00 257 GLY A C 1
ATOM 1940 O O . GLY A 1 257 ? 13.295 14.240 6.358 1.00 86.00 257 GLY A O 1
ATOM 1941 N N . ILE A 1 258 ? 13.532 14.210 8.579 1.00 82.44 258 ILE A N 1
ATOM 1942 C CA . ILE A 1 258 ? 14.743 13.366 8.578 1.00 82.44 258 ILE A CA 1
ATOM 1943 C C . ILE A 1 258 ? 14.342 11.893 8.653 1.00 82.44 258 ILE A C 1
ATOM 1945 O O . ILE A 1 258 ? 13.654 11.503 9.595 1.00 82.44 258 ILE A O 1
ATOM 1949 N N . ASN A 1 259 ? 14.801 11.074 7.696 1.00 81.69 259 ASN A N 1
ATOM 1950 C CA . ASN A 1 259 ? 14.471 9.641 7.592 1.00 81.69 259 ASN A CA 1
ATOM 1951 C C . ASN A 1 259 ? 12.961 9.379 7.696 1.00 81.69 259 ASN A C 1
ATOM 1953 O O . ASN A 1 259 ? 12.517 8.472 8.396 1.00 81.69 259 ASN A O 1
ATOM 1957 N N . CYS A 1 260 ? 12.173 10.229 7.043 1.00 88.19 260 CYS A N 1
ATOM 1958 C CA . CYS A 1 260 ? 10.728 10.281 7.203 1.00 88.19 260 CYS A CA 1
ATOM 1959 C C . CYS A 1 260 ? 10.037 10.294 5.827 1.00 88.19 260 CYS A C 1
ATOM 1961 O O . CYS A 1 260 ? 9.397 11.290 5.480 1.00 88.19 260 CYS A O 1
ATOM 1963 N N . PRO A 1 261 ? 10.225 9.249 4.990 1.00 87.88 261 PRO A N 1
ATOM 1964 C CA . PRO A 1 261 ? 9.571 9.187 3.688 1.00 87.88 261 PRO A CA 1
ATOM 1965 C C . PRO A 1 261 ? 8.050 9.235 3.857 1.00 87.88 261 PRO A C 1
ATOM 1967 O O . PRO A 1 261 ? 7.513 8.820 4.885 1.00 87.88 261 PRO A O 1
ATOM 1970 N N . ARG A 1 262 ? 7.349 9.753 2.848 1.00 92.75 262 ARG A N 1
ATOM 1971 C CA . ARG A 1 262 ? 5.884 9.788 2.848 1.00 92.75 262 ARG A CA 1
ATOM 1972 C C . ARG A 1 262 ? 5.329 8.528 2.197 1.00 92.75 262 ARG A C 1
ATOM 1974 O O . ARG A 1 262 ? 5.842 8.102 1.162 1.00 92.75 262 ARG A O 1
ATOM 1981 N N . ALA A 1 263 ? 4.274 7.981 2.794 1.00 93.38 263 ALA A N 1
ATOM 1982 C CA . ALA A 1 263 ? 3.599 6.786 2.315 1.00 93.38 263 ALA A CA 1
ATOM 1983 C C . ALA A 1 263 ? 2.080 6.989 2.202 1.00 93.38 263 ALA A C 1
ATOM 1985 O O . ALA A 1 263 ? 1.472 7.553 3.111 1.00 93.38 263 ALA A O 1
ATOM 1986 N N . SER A 1 264 ? 1.466 6.497 1.125 1.00 96.50 264 SER A N 1
ATOM 1987 C CA . SER A 1 264 ? 0.009 6.369 0.931 1.00 96.50 264 SER A CA 1
ATOM 1988 C C . SER A 1 264 ? -0.458 4.927 1.158 1.00 96.50 264 SER A C 1
ATOM 1990 O O . SER A 1 264 ? -1.268 4.398 0.407 1.00 96.50 264 SER A O 1
ATOM 1992 N N . SER A 1 265 ? 0.085 4.266 2.180 1.00 95.06 265 SER A N 1
ATOM 1993 C CA . SER A 1 265 ? -0.084 2.828 2.389 1.00 95.06 265 SER A CA 1
ATOM 1994 C C . SER A 1 265 ? -1.333 2.456 3.194 1.00 95.06 265 SER A C 1
ATOM 1996 O O . SER A 1 265 ? -1.563 2.981 4.288 1.00 95.06 265 SER A O 1
ATOM 1998 N N . ALA A 1 266 ? -2.097 1.481 2.691 1.00 97.19 266 ALA A N 1
ATOM 1999 C CA . ALA A 1 266 ? -3.169 0.841 3.437 1.00 97.19 266 ALA A CA 1
ATOM 2000 C C . ALA A 1 266 ? -2.611 -0.001 4.592 1.00 97.19 266 ALA A C 1
ATOM 2002 O O . ALA A 1 266 ? -3.091 0.141 5.716 1.00 97.19 266 ALA A O 1
ATOM 2003 N N . GLY A 1 267 ? -1.563 -0.802 4.371 1.00 95.06 267 GLY A N 1
ATOM 2004 C CA . GLY A 1 267 ? -0.951 -1.626 5.419 1.00 95.06 267 GLY A CA 1
ATOM 2005 C C . GLY A 1 267 ? -0.434 -0.801 6.604 1.00 95.06 267 GLY A C 1
ATOM 2006 O O . GLY A 1 267 ? -0.676 -1.131 7.762 1.00 95.06 267 GLY A O 1
ATOM 2007 N N . ARG A 1 268 ? 0.182 0.355 6.340 1.00 95.81 268 ARG A N 1
ATOM 2008 C CA . ARG A 1 268 ? 0.638 1.281 7.390 1.00 95.81 268 ARG A CA 1
ATOM 2009 C C . ARG A 1 268 ? -0.531 1.972 8.114 1.00 95.81 268 ARG A C 1
ATOM 2011 O O . ARG A 1 268 ? -0.413 2.297 9.300 1.00 95.81 268 ARG A O 1
ATOM 2018 N N . LEU A 1 269 ? -1.683 2.143 7.460 1.00 98.06 269 LEU A N 1
ATOM 2019 C CA . LEU A 1 269 ? -2.911 2.581 8.131 1.00 98.06 269 LEU A CA 1
ATOM 2020 C C . LEU A 1 269 ? -3.484 1.480 9.047 1.00 98.06 269 LEU A C 1
ATOM 2022 O O . LEU A 1 269 ? -3.924 1.796 10.153 1.00 98.06 269 LEU A O 1
ATOM 2026 N N . PHE A 1 270 ? -3.425 0.203 8.645 1.00 98.38 270 PHE A N 1
ATOM 2027 C CA . PHE A 1 270 ? -3.743 -0.932 9.526 1.00 98.38 270 PHE A CA 1
ATOM 2028 C C . PHE A 1 270 ? -2.841 -0.944 10.766 1.00 98.38 270 PHE A C 1
ATOM 2030 O O . PHE A 1 270 ? -3.349 -0.989 11.887 1.00 98.38 270 PHE A O 1
ATOM 2037 N N . ASP A 1 271 ? -1.525 -0.810 10.581 1.00 97.19 271 ASP A N 1
ATOM 2038 C CA . ASP A 1 271 ? -0.555 -0.732 11.681 1.00 97.19 271 ASP A CA 1
ATOM 2039 C C . ASP A 1 271 ? -0.863 0.444 12.617 1.00 97.19 271 ASP A C 1
ATOM 2041 O O . ASP A 1 271 ? -0.853 0.307 13.842 1.00 97.19 271 ASP A O 1
ATOM 2045 N N . THR A 1 272 ? -1.201 1.600 12.040 1.00 98.00 272 THR A N 1
ATOM 2046 C CA . THR A 1 272 ? -1.614 2.784 12.796 1.00 98.00 272 THR A CA 1
ATOM 2047 C C . THR A 1 272 ? -2.803 2.473 13.691 1.00 98.00 272 THR A C 1
ATOM 2049 O O . THR A 1 272 ? -2.741 2.716 14.893 1.00 98.00 272 THR A O 1
ATOM 2052 N N . VAL A 1 273 ? -3.877 1.912 13.138 1.00 98.56 273 VAL A N 1
ATOM 2053 C CA . VAL A 1 273 ? -5.094 1.623 13.903 1.00 98.56 273 VAL A CA 1
ATOM 2054 C C . VAL A 1 273 ? -4.860 0.538 14.954 1.00 98.56 273 VAL A C 1
ATOM 2056 O O . VAL A 1 273 ? -5.301 0.695 16.094 1.00 98.56 273 VAL A O 1
ATOM 2059 N N . ALA A 1 274 ? -4.119 -0.518 14.617 1.00 98.31 274 ALA A N 1
ATOM 2060 C CA . ALA A 1 274 ? -3.739 -1.567 15.557 1.00 98.31 274 ALA A CA 1
ATOM 2061 C C . ALA A 1 274 ? -2.960 -1.000 16.750 1.00 98.31 274 ALA A C 1
ATOM 2063 O O . ALA A 1 274 ? -3.280 -1.301 17.904 1.00 98.31 274 ALA A O 1
ATOM 2064 N N . SER A 1 275 ? -1.997 -0.111 16.488 1.00 98.25 275 SER A N 1
ATOM 2065 C CA . SER A 1 275 ? -1.309 0.618 17.545 1.00 98.25 275 SER A CA 1
ATOM 2066 C C . SER A 1 275 ? -2.295 1.469 18.335 1.00 98.25 275 SER A C 1
ATOM 2068 O O . SER A 1 275 ? -2.411 1.273 19.538 1.00 98.25 275 SER A O 1
ATOM 2070 N N . LEU A 1 276 ? -3.086 2.356 17.723 1.00 98.31 276 LEU A N 1
ATOM 2071 C CA . LEU A 1 276 ? -4.024 3.231 18.450 1.00 98.31 276 LEU A CA 1
ATOM 2072 C C . LEU A 1 276 ? -4.976 2.475 19.393 1.00 98.31 276 LEU A C 1
ATOM 2074 O O . LEU A 1 276 ? -5.227 2.948 20.504 1.00 98.31 276 LEU A O 1
ATOM 2078 N N . LEU A 1 277 ? -5.439 1.288 18.996 1.00 98.00 277 LEU A N 1
ATOM 2079 C CA . LEU A 1 277 ? -6.302 0.429 19.811 1.00 98.00 277 LEU A CA 1
ATOM 2080 C C . LEU A 1 277 ? -5.561 -0.359 20.907 1.00 98.00 277 LEU A C 1
ATOM 2082 O O . LEU A 1 277 ? -6.213 -0.949 21.768 1.00 98.00 277 LEU A O 1
ATOM 2086 N N . GLY A 1 278 ? -4.228 -0.321 20.922 1.00 96.62 278 GLY A N 1
ATOM 2087 C CA . GLY A 1 278 ? -3.379 -0.988 21.909 1.00 96.62 278 GLY A CA 1
ATOM 2088 C C . GLY A 1 278 ? -3.108 -2.460 21.600 1.00 96.62 278 GLY A C 1
ATOM 2089 O O . GLY A 1 278 ? -2.799 -3.209 22.519 1.00 96.62 278 GLY A O 1
ATOM 2090 N N . LEU A 1 279 ? -3.252 -2.881 20.339 1.00 95.88 279 LEU A N 1
ATOM 2091 C CA . LEU A 1 279 ? -3.028 -4.267 19.913 1.00 95.88 279 LEU A CA 1
ATOM 2092 C C . LEU A 1 279 ? -1.547 -4.561 19.655 1.00 95.88 279 LEU A C 1
ATOM 2094 O O . LEU A 1 279 ? -1.061 -5.617 20.045 1.00 95.88 279 LEU A O 1
ATOM 2098 N N . ALA A 1 280 ? -0.830 -3.635 19.011 1.00 94.31 280 ALA A N 1
ATOM 2099 C CA . ALA A 1 280 ? 0.592 -3.790 18.719 1.00 94.31 280 ALA A CA 1
ATOM 2100 C C . ALA A 1 280 ? 1.284 -2.430 18.572 1.00 94.31 280 ALA A C 1
ATOM 2102 O O . ALA A 1 280 ? 0.950 -1.650 17.685 1.00 94.31 280 ALA A O 1
ATOM 2103 N N . ASP A 1 281 ? 2.282 -2.152 19.412 1.00 94.75 281 ASP A N 1
ATOM 2104 C CA . ASP A 1 281 ? 3.177 -0.995 19.247 1.00 94.75 281 ASP A CA 1
ATOM 2105 C C . ASP A 1 281 ? 4.507 -1.373 18.564 1.00 94.75 281 ASP A C 1
ATOM 2107 O O . ASP A 1 281 ? 5.193 -0.497 18.019 1.00 94.75 281 ASP A O 1
ATOM 2111 N N . THR A 1 282 ? 4.837 -2.671 18.552 1.00 91.00 282 THR A N 1
ATOM 2112 C CA . THR A 1 282 ? 5.997 -3.309 17.906 1.00 91.00 282 THR A CA 1
ATOM 2113 C C . THR A 1 282 ? 5.604 -4.677 17.352 1.00 91.00 282 THR A C 1
ATOM 2115 O O . THR A 1 282 ? 4.753 -5.329 17.952 1.00 91.00 282 THR A O 1
ATOM 2118 N N . VAL A 1 283 ? 6.239 -5.125 16.265 1.00 75.25 283 VAL A N 1
ATOM 2119 C CA . VAL A 1 283 ? 5.940 -6.416 15.614 1.00 75.25 283 VAL A CA 1
ATOM 2120 C C . VAL A 1 283 ? 7.198 -7.234 15.305 1.00 75.25 283 VAL A C 1
ATOM 2122 O O . VAL A 1 283 ? 8.277 -6.694 15.041 1.00 75.25 283 VAL A O 1
ATOM 2125 N N . CYS A 1 284 ? 7.048 -8.554 15.325 1.00 67.12 284 CYS A N 1
ATOM 2126 C CA . CYS A 1 284 ? 8.061 -9.557 15.017 1.00 67.12 284 CYS A CA 1
ATOM 2127 C C . CYS A 1 284 ? 8.180 -9.817 13.507 1.00 67.12 284 CYS A C 1
ATOM 2129 O O . CYS A 1 284 ? 9.287 -10.065 13.015 1.00 67.12 284 CYS A O 1
ATOM 2131 N N . TYR A 1 285 ? 7.073 -9.724 12.767 1.00 69.25 285 TYR A N 1
ATOM 2132 C CA . TYR A 1 285 ? 7.019 -9.930 11.316 1.00 69.25 285 TYR A CA 1
ATOM 2133 C C . TYR A 1 285 ? 6.103 -8.908 10.624 1.00 69.25 285 TYR A C 1
ATOM 2135 O O . TYR A 1 285 ? 5.295 -8.235 11.264 1.00 69.25 285 TYR A O 1
ATOM 2143 N N . GLU A 1 286 ? 6.259 -8.753 9.309 1.00 67.62 286 GLU A N 1
ATOM 2144 C CA . GLU A 1 286 ? 5.438 -7.825 8.529 1.00 67.62 286 GLU A CA 1
ATOM 2145 C C . GLU A 1 286 ? 3.987 -8.316 8.423 1.00 67.62 286 GLU A C 1
ATOM 2147 O O . GLU A 1 286 ? 3.734 -9.490 8.171 1.00 67.62 286 GLU A O 1
ATOM 2152 N N . GLY A 1 287 ? 3.031 -7.411 8.644 1.00 74.62 287 GLY A N 1
ATOM 2153 C CA . GLY A 1 287 ? 1.599 -7.715 8.620 1.00 74.62 287 GLY A CA 1
ATOM 2154 C C . GLY A 1 287 ? 1.014 -8.191 9.955 1.00 74.62 287 GLY A C 1
ATOM 2155 O O . GLY A 1 287 ? -0.206 -8.241 10.084 1.00 74.62 287 GLY A O 1
ATOM 2156 N N . GLU A 1 288 ? 1.832 -8.461 10.980 1.00 83.19 288 GLU A N 1
ATOM 2157 C CA . GLU A 1 288 ? 1.361 -8.951 12.289 1.00 83.19 288 GLU A CA 1
ATOM 2158 C C . GLU A 1 288 ? 0.287 -8.050 12.919 1.00 83.19 288 GLU A C 1
ATOM 2160 O O . GLU A 1 288 ? -0.748 -8.535 13.371 1.00 83.19 288 GLU A O 1
ATOM 2165 N N . ALA A 1 289 ? 0.488 -6.730 12.916 1.00 90.56 289 ALA A N 1
ATOM 2166 C CA . ALA A 1 289 ? -0.470 -5.794 13.501 1.00 90.56 289 ALA A CA 1
ATOM 2167 C C . ALA A 1 289 ? -1.806 -5.765 12.734 1.00 90.56 289 ALA A C 1
ATOM 2169 O O . ALA A 1 289 ? -2.866 -5.667 13.356 1.00 90.56 289 ALA A O 1
ATOM 2170 N N . ALA A 1 290 ? -1.774 -5.915 11.405 1.00 90.44 290 ALA A N 1
ATOM 2171 C CA . ALA A 1 290 ? -2.977 -6.040 10.585 1.00 90.44 290 ALA A CA 1
ATOM 2172 C C . ALA A 1 290 ? -3.742 -7.343 10.889 1.00 90.44 290 ALA A C 1
ATOM 2174 O O . ALA A 1 290 ? -4.963 -7.304 11.044 1.00 90.44 290 ALA A O 1
ATOM 2175 N N . VAL A 1 291 ? -3.031 -8.466 11.061 1.00 89.31 291 VAL A N 1
ATOM 2176 C CA . VAL A 1 291 ? -3.615 -9.762 11.461 1.00 89.31 291 VAL A CA 1
ATOM 2177 C C . VAL A 1 291 ? -4.255 -9.674 12.849 1.00 89.31 291 VAL A C 1
ATOM 2179 O O . VAL A 1 291 ? -5.390 -10.112 13.038 1.00 89.31 291 VAL A O 1
ATOM 2182 N N . LEU A 1 292 ? -3.571 -9.060 13.820 1.00 93.81 292 LEU A N 1
ATOM 2183 C CA . LEU A 1 292 ? -4.117 -8.842 15.164 1.00 93.81 292 LEU A CA 1
ATOM 2184 C C . LEU A 1 292 ? -5.368 -7.955 15.135 1.00 93.81 292 LEU A C 1
ATOM 2186 O O . LEU A 1 292 ? -6.319 -8.210 15.875 1.00 93.81 292 LEU A O 1
ATOM 2190 N N . LEU A 1 293 ? -5.394 -6.934 14.274 1.00 98.19 293 LEU A N 1
ATOM 2191 C CA . LEU A 1 293 ? -6.553 -6.059 14.109 1.00 98.19 293 LEU A CA 1
ATOM 2192 C C . LEU A 1 293 ? -7.751 -6.792 13.492 1.00 98.19 293 LEU A C 1
ATOM 2194 O O . LEU A 1 293 ? -8.883 -6.588 13.935 1.00 98.19 293 LEU A O 1
ATOM 2198 N N . GLU A 1 294 ? -7.522 -7.655 12.501 1.00 97.50 294 GLU A N 1
ATOM 2199 C CA . GLU A 1 294 ? -8.564 -8.515 11.930 1.00 97.50 294 GLU A CA 1
ATOM 2200 C C . GLU A 1 294 ? -9.114 -9.495 12.973 1.00 97.50 294 GLU A C 1
ATOM 2202 O O . GLU A 1 294 ? -10.330 -9.585 13.160 1.00 97.50 294 GLU A O 1
ATOM 2207 N N . ALA A 1 295 ? -8.228 -10.169 13.711 1.00 95.88 295 ALA A N 1
ATOM 2208 C CA . ALA A 1 295 ? -8.607 -11.100 14.770 1.00 95.88 295 ALA A CA 1
ATOM 2209 C C . ALA A 1 295 ? -9.417 -10.410 15.879 1.00 95.88 295 ALA A C 1
ATOM 2211 O O . ALA A 1 295 ? -10.419 -10.954 16.342 1.00 95.88 295 ALA A O 1
ATOM 2212 N N . ALA A 1 296 ? -9.029 -9.189 16.264 1.00 97.62 296 ALA A N 1
ATOM 2213 C CA . ALA A 1 296 ? -9.766 -8.391 17.237 1.00 97.62 296 ALA A CA 1
ATOM 2214 C C . ALA A 1 296 ? -11.170 -8.011 16.741 1.00 97.62 296 ALA A C 1
ATOM 2216 O O . ALA A 1 296 ? -12.108 -7.996 17.536 1.00 97.62 296 ALA A O 1
ATOM 2217 N N . ALA A 1 297 ? -11.333 -7.717 15.446 1.00 97.88 297 ALA A N 1
ATOM 2218 C CA . ALA A 1 297 ? -12.644 -7.447 14.857 1.00 97.88 297 ALA A CA 1
ATOM 2219 C C . ALA A 1 297 ? -13.540 -8.697 14.843 1.00 97.88 297 ALA A C 1
ATOM 2221 O O . ALA A 1 297 ? -14.747 -8.596 15.081 1.00 97.88 297 ALA A O 1
ATOM 2222 N N . GLY A 1 298 ? -12.966 -9.868 14.548 1.00 93.75 298 GLY A N 1
ATOM 2223 C CA . GLY A 1 298 ? -13.691 -11.133 14.453 1.00 93.75 298 GLY A CA 1
ATOM 2224 C C . GLY A 1 298 ? -14.949 -11.022 13.579 1.00 93.75 298 GLY A C 1
ATOM 2225 O O . GLY A 1 298 ? -14.951 -10.401 12.511 1.00 93.75 298 GLY A O 1
ATOM 2226 N N . THR A 1 299 ? -16.058 -11.578 14.064 1.00 93.88 299 THR A N 1
ATOM 2227 C CA . THR A 1 299 ? -17.375 -11.541 13.399 1.00 93.88 299 THR A CA 1
ATOM 2228 C C . THR A 1 299 ? -18.258 -10.377 13.857 1.00 93.88 299 THR A C 1
ATOM 2230 O O . THR A 1 299 ? -19.440 -10.316 13.515 1.00 93.88 299 THR A O 1
ATOM 2233 N N . VAL A 1 300 ? -17.707 -9.427 14.620 1.00 96.06 300 VAL A N 1
ATOM 2234 C CA . VAL A 1 300 ? -18.474 -8.321 15.199 1.00 96.06 300 VAL A CA 1
ATOM 2235 C C . VAL A 1 300 ? -19.061 -7.442 14.095 1.00 96.06 300 VAL A C 1
ATOM 2237 O O . VAL A 1 300 ? -18.373 -7.040 13.152 1.00 96.06 300 VAL A O 1
ATOM 2240 N N . SER A 1 301 ? -20.349 -7.132 14.215 1.00 94.19 301 SER A N 1
ATOM 2241 C CA . SER A 1 301 ? -21.010 -6.109 13.403 1.00 94.19 301 SER A CA 1
ATOM 2242 C C . SER A 1 301 ? -20.831 -4.746 14.061 1.00 94.19 301 SER A C 1
ATOM 2244 O O . SER A 1 301 ? -20.992 -4.633 15.275 1.00 94.19 301 SER A O 1
ATOM 2246 N N . ALA A 1 302 ? -20.516 -3.728 13.263 1.00 95.50 302 ALA A N 1
ATOM 2247 C CA . ALA A 1 302 ? -20.212 -2.389 13.752 1.00 95.50 302 ALA A CA 1
ATOM 2248 C C . ALA A 1 302 ? -20.766 -1.306 12.821 1.00 95.50 302 ALA A C 1
ATOM 2250 O O . ALA A 1 302 ? -20.946 -1.522 11.620 1.00 95.50 302 ALA A O 1
ATOM 2251 N N . VAL A 1 303 ? -20.988 -0.117 13.379 1.00 96.94 303 VAL A N 1
ATOM 2252 C CA . VAL A 1 303 ? -21.239 1.109 12.610 1.00 96.94 303 VAL A CA 1
ATOM 2253 C C . VAL A 1 303 ? -19.900 1.620 12.069 1.00 96.94 303 VAL A C 1
ATOM 2255 O O . VAL A 1 303 ? -18.957 1.728 12.862 1.00 96.94 303 VAL A O 1
ATOM 2258 N N . PRO A 1 304 ? -19.787 1.928 10.759 1.00 97.88 304 PRO A N 1
ATOM 2259 C CA . PRO A 1 304 ? -18.531 2.392 10.176 1.00 97.88 304 PRO A CA 1
ATOM 2260 C C . PRO A 1 304 ? -18.055 3.670 10.858 1.00 97.88 304 PRO A C 1
ATOM 2262 O O . PRO A 1 304 ? -18.865 4.510 11.248 1.00 97.88 304 PRO A O 1
ATOM 2265 N N . LEU A 1 305 ? -16.740 3.816 10.962 1.00 98.69 305 LEU A N 1
ATOM 2266 C CA . LEU A 1 305 ? -16.136 5.098 11.301 1.00 98.69 305 LEU A CA 1
ATOM 2267 C C . LEU A 1 305 ? -16.383 6.128 10.194 1.00 98.69 305 LEU A C 1
ATOM 2269 O O . LEU A 1 305 ? -16.555 5.768 9.026 1.00 98.69 305 LEU A O 1
ATOM 2273 N N . ALA A 1 306 ? -16.341 7.406 10.558 1.00 97.75 306 ALA A N 1
ATOM 2274 C CA . ALA A 1 306 ? -16.377 8.503 9.601 1.00 97.75 306 ALA A CA 1
ATOM 2275 C C . ALA A 1 306 ? -15.241 8.373 8.573 1.00 97.75 306 ALA A C 1
ATOM 2277 O O . ALA A 1 306 ? -14.095 8.119 8.932 1.00 97.75 306 ALA A O 1
ATOM 2278 N N . HIS A 1 307 ? -15.528 8.596 7.293 1.00 95.81 307 HIS A N 1
ATOM 2279 C CA . HIS A 1 307 ? -14.528 8.639 6.223 1.00 95.81 307 HIS A CA 1
ATOM 2280 C C . HIS A 1 307 ? -14.796 9.827 5.300 1.00 95.81 307 HIS A C 1
ATOM 2282 O O . HIS A 1 307 ? -15.902 10.369 5.263 1.00 95.81 307 HIS A O 1
ATOM 2288 N N . ARG A 1 308 ? -13.771 10.264 4.563 1.00 97.19 308 ARG A N 1
ATOM 2289 C CA . ARG A 1 308 ? -13.879 11.411 3.660 1.00 97.19 308 ARG A CA 1
ATOM 2290 C C . ARG A 1 308 ? -13.043 11.200 2.407 1.00 97.19 308 ARG A C 1
ATOM 2292 O O . ARG A 1 308 ? -11.865 10.871 2.495 1.00 97.19 308 ARG A O 1
ATOM 2299 N N . ILE A 1 309 ? -13.654 11.450 1.253 1.00 98.25 309 ILE A N 1
ATOM 2300 C CA . ILE A 1 309 ? -12.971 11.489 -0.041 1.00 98.25 309 ILE A CA 1
ATOM 2301 C C . ILE A 1 309 ? -12.901 12.941 -0.509 1.00 98.25 309 ILE A C 1
ATOM 2303 O O . ILE A 1 309 ? -13.903 13.658 -0.484 1.00 98.25 309 ILE A O 1
ATOM 2307 N N . VAL A 1 310 ? -11.719 13.378 -0.928 1.00 97.94 310 VAL A N 1
ATOM 2308 C CA . VAL A 1 310 ? -11.474 14.712 -1.492 1.00 97.94 310 VAL A CA 1
ATOM 2309 C C . VAL A 1 310 ? -10.793 14.593 -2.851 1.00 97.94 310 VAL A C 1
ATOM 2311 O O . VAL A 1 310 ? -10.319 13.521 -3.215 1.00 97.94 310 VAL A O 1
ATOM 2314 N N . ARG A 1 311 ? -10.726 15.689 -3.608 1.00 97.19 311 ARG A N 1
ATOM 2315 C CA . ARG A 1 311 ? -9.964 15.756 -4.860 1.00 97.19 311 ARG A CA 1
ATOM 2316 C C . ARG A 1 311 ? -8.772 16.689 -4.668 1.00 97.19 311 ARG A C 1
ATOM 2318 O O . ARG A 1 311 ? -8.973 17.842 -4.299 1.00 97.19 311 ARG A O 1
ATOM 2325 N N . THR A 1 312 ? -7.557 16.202 -4.911 1.00 95.25 312 THR A N 1
ATOM 2326 C CA . THR A 1 312 ? -6.326 17.014 -4.901 1.00 95.25 312 THR A CA 1
ATOM 2327 C C . THR A 1 312 ? -5.402 16.560 -6.019 1.00 95.25 312 THR A C 1
ATOM 2329 O O . THR A 1 312 ? -5.321 15.367 -6.302 1.00 95.25 312 THR A O 1
ATOM 2332 N N . ASP A 1 313 ? -4.752 17.509 -6.693 1.00 91.00 313 ASP A N 1
ATOM 2333 C CA . ASP A 1 313 ? -3.805 17.249 -7.790 1.00 91.00 313 ASP A CA 1
ATOM 2334 C C . ASP A 1 313 ? -4.350 16.297 -8.872 1.00 91.00 313 ASP A C 1
ATOM 2336 O O . ASP A 1 313 ? -3.646 15.452 -9.416 1.00 91.00 313 ASP A O 1
ATOM 2340 N N . GLY A 1 314 ? -5.652 16.404 -9.163 1.00 92.94 314 GLY A N 1
ATOM 2341 C CA . GLY A 1 314 ? -6.338 15.558 -10.143 1.00 92.94 314 GLY A CA 1
ATOM 2342 C C . GLY A 1 314 ? -6.672 14.136 -9.672 1.00 92.94 314 GLY A C 1
ATOM 2343 O O . GLY A 1 314 ? -7.331 13.416 -10.420 1.00 92.94 314 GLY A O 1
ATOM 2344 N N . LEU A 1 315 ? -6.298 13.750 -8.450 1.00 97.19 315 LEU A N 1
ATOM 2345 C CA . LEU A 1 315 ? -6.560 12.438 -7.854 1.00 97.19 315 LEU A CA 1
ATOM 2346 C C . LEU A 1 315 ? -7.701 12.495 -6.834 1.00 97.19 315 LEU A C 1
ATOM 2348 O O . LEU A 1 315 ? -7.852 13.474 -6.097 1.00 97.19 315 LEU A O 1
ATOM 2352 N N . TRP A 1 316 ? -8.464 11.408 -6.738 1.00 98.56 316 TRP A N 1
ATOM 2353 C CA . TRP A 1 316 ? -9.363 11.169 -5.610 1.00 98.56 316 TRP A CA 1
ATOM 2354 C C . TRP A 1 316 ? -8.574 10.631 -4.418 1.00 98.56 316 TRP A C 1
ATOM 2356 O O . TRP A 1 316 ? -7.883 9.621 -4.524 1.00 98.56 316 TRP A O 1
ATOM 2366 N N . VAL A 1 317 ? -8.659 11.299 -3.273 1.00 98.62 317 VAL A N 1
ATOM 2367 C CA . VAL A 1 317 ? -7.848 10.982 -2.098 1.00 98.62 317 VAL A CA 1
ATOM 2368 C C . VAL A 1 317 ? -8.728 10.653 -0.907 1.00 98.62 317 VAL A C 1
ATOM 2370 O O . VAL A 1 317 ? -9.590 11.444 -0.522 1.00 98.62 317 VAL A O 1
ATOM 2373 N N . TYR A 1 318 ? -8.492 9.485 -0.311 1.00 98.56 318 TYR A N 1
ATOM 2374 C CA . TYR A 1 318 ? -9.070 9.129 0.979 1.00 98.56 318 TYR A CA 1
ATOM 2375 C C . TYR A 1 318 ? -8.309 9.837 2.101 1.00 98.56 318 TYR A C 1
ATOM 2377 O O . TYR A 1 318 ? -7.170 9.492 2.417 1.00 98.56 318 TYR A O 1
ATOM 2385 N N . ASP A 1 319 ? -8.958 10.832 2.701 1.00 97.44 319 ASP A N 1
ATOM 2386 C CA . ASP A 1 319 ? -8.498 11.502 3.911 1.00 97.44 319 ASP A CA 1
ATOM 2387 C C . ASP A 1 319 ? -8.842 10.622 5.117 1.00 97.44 319 ASP A C 1
ATOM 2389 O O . ASP A 1 319 ? -10.001 10.525 5.522 1.00 97.44 319 ASP A O 1
ATOM 2393 N N . SER A 1 320 ? -7.829 9.962 5.685 1.00 96.12 320 SER A N 1
ATOM 2394 C CA . SER A 1 320 ? -7.990 9.081 6.848 1.00 96.12 320 SER A CA 1
ATOM 2395 C C . SER A 1 320 ? -8.110 9.844 8.172 1.00 96.12 320 SER A C 1
ATOM 2397 O O . SER A 1 320 ? -8.328 9.229 9.217 1.00 96.12 320 SER A O 1
ATOM 2399 N N . THR A 1 321 ? -7.941 11.172 8.175 1.00 96.81 321 THR A N 1
ATOM 2400 C CA . THR A 1 321 ? -7.949 11.987 9.401 1.00 96.81 321 THR A CA 1
ATOM 2401 C C . THR A 1 321 ? -9.293 11.913 10.140 1.00 96.81 321 THR A C 1
ATOM 2403 O O . THR A 1 321 ? -9.275 11.688 11.354 1.00 96.81 321 THR A O 1
ATOM 2406 N N . PRO A 1 322 ? -10.464 12.016 9.471 1.00 97.75 322 PRO A N 1
ATOM 2407 C CA . PRO A 1 322 ? -11.761 11.818 10.119 1.00 97.75 322 PRO A CA 1
ATOM 2408 C C . PRO A 1 322 ? -11.927 10.413 10.704 1.00 97.75 322 PRO A C 1
ATOM 2410 O O . PRO A 1 322 ? -12.436 10.281 11.811 1.00 97.75 322 PRO A O 1
ATOM 2413 N N . THR A 1 323 ? -11.428 9.382 10.018 1.00 98.38 323 THR A N 1
ATOM 2414 C CA . THR A 1 323 ? -11.504 7.985 10.474 1.00 98.38 323 THR A CA 1
ATOM 2415 C C . THR A 1 323 ? -10.701 7.760 11.743 1.00 98.38 323 THR A C 1
ATOM 2417 O O . THR A 1 323 ? -11.202 7.178 12.701 1.00 98.38 323 THR A O 1
ATOM 2420 N N . VAL A 1 324 ? -9.467 8.266 11.780 1.00 98.12 324 VAL A N 1
ATOM 2421 C CA . VAL A 1 324 ? -8.616 8.196 12.973 1.00 98.12 324 VAL A CA 1
ATOM 2422 C C . VAL A 1 324 ? -9.204 9.024 14.119 1.00 98.12 324 VAL A C 1
ATOM 2424 O O . VAL A 1 324 ? -9.157 8.589 15.266 1.00 98.12 324 VAL A O 1
ATOM 2427 N N . THR A 1 325 ? -9.779 10.195 13.831 1.00 97.81 325 THR A N 1
ATOM 2428 C CA . THR A 1 325 ? -10.387 11.057 14.859 1.00 97.81 325 THR A CA 1
ATOM 2429 C C . THR A 1 325 ? -11.607 10.393 15.495 1.00 97.81 325 THR A C 1
ATOM 2431 O O . THR A 1 325 ? -11.647 10.263 16.715 1.00 97.81 325 THR A O 1
ATOM 2434 N N . ASP A 1 326 ? -12.543 9.902 14.679 1.00 98.44 326 ASP A N 1
ATOM 2435 C CA . ASP A 1 326 ? -13.749 9.207 15.144 1.00 98.44 326 ASP A CA 1
ATOM 2436 C C . ASP A 1 326 ? -13.400 7.935 15.934 1.00 98.44 326 ASP A C 1
ATOM 2438 O O . ASP A 1 326 ? -13.955 7.684 17.003 1.00 98.44 326 ASP A O 1
ATOM 2442 N N . LEU A 1 327 ? -12.392 7.174 15.481 1.00 98.56 327 LEU A N 1
ATOM 2443 C CA . LEU A 1 327 ? -11.889 6.012 16.219 1.00 98.56 327 LEU A CA 1
ATOM 2444 C C . LEU A 1 327 ? -11.428 6.387 17.627 1.00 98.56 327 LEU A C 1
ATOM 2446 O O . LEU A 1 327 ? -11.753 5.691 18.590 1.00 98.56 327 LEU A O 1
ATOM 2450 N N . LEU A 1 328 ? -10.650 7.463 17.752 1.00 98.06 328 LEU A N 1
ATOM 2451 C CA . LEU A 1 328 ? -10.128 7.901 19.041 1.00 98.06 328 LEU A CA 1
ATOM 2452 C C . LEU A 1 328 ? -11.234 8.452 19.943 1.00 98.06 328 LEU A C 1
ATOM 2454 O O . LEU A 1 328 ? -11.264 8.111 21.124 1.00 98.06 328 LEU A O 1
ATOM 2458 N N . ASP A 1 329 ? -12.156 9.249 19.403 1.00 97.69 329 ASP A N 1
ATOM 2459 C CA . ASP A 1 329 ? -13.295 9.772 20.159 1.00 97.69 329 ASP A CA 1
ATOM 2460 C C . ASP A 1 329 ? -14.137 8.617 20.724 1.00 97.69 329 ASP A C 1
ATOM 2462 O O . ASP A 1 329 ? -14.303 8.510 21.944 1.00 97.69 329 ASP A O 1
ATOM 2466 N N . ARG A 1 330 ? -14.553 7.671 19.873 1.00 98.00 330 ARG A N 1
ATOM 2467 C CA . ARG A 1 330 ? -15.320 6.484 20.286 1.00 98.00 330 ARG A CA 1
ATOM 2468 C C . ARG A 1 330 ? -14.552 5.604 21.275 1.00 98.00 330 ARG A C 1
ATOM 2470 O O . ARG A 1 330 ? -15.133 5.108 22.245 1.00 98.00 330 ARG A O 1
ATOM 2477 N N . ARG A 1 331 ? -13.228 5.475 21.116 1.00 96.69 331 ARG A N 1
ATOM 2478 C CA . ARG A 1 331 ? -12.370 4.784 22.094 1.00 96.69 331 ARG A CA 1
ATOM 2479 C C . ARG A 1 331 ? -12.388 5.471 23.454 1.00 96.69 331 ARG A C 1
ATOM 2481 O O . ARG A 1 331 ? -12.515 4.788 24.469 1.00 96.69 331 ARG A O 1
ATOM 2488 N N . THR A 1 332 ? -12.282 6.800 23.491 1.00 94.94 332 THR A N 1
ATOM 2489 C CA . THR A 1 332 ? -12.339 7.568 24.747 1.00 94.94 332 THR A CA 1
ATOM 2490 C C . THR A 1 332 ? -13.725 7.555 25.391 1.00 94.94 332 THR A C 1
ATOM 2492 O O . THR A 1 332 ? -13.820 7.646 26.611 1.00 94.94 332 THR A O 1
ATOM 2495 N N . SER A 1 333 ? -14.790 7.361 24.606 1.00 95.62 333 SER A N 1
ATOM 2496 C CA . SER A 1 333 ? -16.154 7.128 25.103 1.00 95.62 333 SER A CA 1
ATOM 2497 C C . SER A 1 333 ? -16.407 5.698 25.605 1.00 95.62 333 SER A C 1
ATOM 2499 O O . SER A 1 333 ? -17.519 5.392 26.025 1.00 95.62 333 SER A O 1
ATOM 2501 N N . GLY A 1 334 ? -15.392 4.826 25.605 1.00 96.00 334 GLY A N 1
ATOM 2502 C CA . GLY A 1 334 ? -15.466 3.492 26.206 1.00 96.00 334 GLY A CA 1
ATOM 2503 C C . GLY A 1 334 ? -15.832 2.365 25.242 1.00 96.00 334 GLY A C 1
ATOM 2504 O O . GLY A 1 334 ? -16.072 1.243 25.688 1.00 96.00 334 GLY A O 1
ATOM 2505 N N . GLU A 1 335 ? -15.850 2.611 23.931 1.00 97.88 335 GLU A N 1
ATOM 2506 C CA . GLU A 1 335 ? -16.135 1.549 22.971 1.00 97.88 335 GLU A CA 1
ATOM 2507 C C . GLU A 1 335 ? -15.024 0.483 22.944 1.00 97.88 335 GLU A C 1
ATOM 2509 O O . GLU A 1 335 ? -13.823 0.761 23.096 1.00 97.88 335 GLU A O 1
ATOM 2514 N N . SER A 1 336 ? -15.444 -0.777 22.794 1.00 98.19 336 SER A N 1
ATOM 2515 C CA . SER A 1 336 ? -14.539 -1.926 22.820 1.00 98.19 336 SER A CA 1
ATOM 2516 C C . SER A 1 336 ? -13.607 -1.950 21.606 1.00 98.19 336 SER A C 1
ATOM 2518 O O . SER A 1 336 ? -13.970 -1.524 20.509 1.00 98.19 336 SER A O 1
ATOM 2520 N N . VAL A 1 337 ? -12.414 -2.523 21.785 1.00 98.31 337 VAL A N 1
ATOM 2521 C CA . VAL A 1 337 ? -11.438 -2.702 20.698 1.00 98.31 337 VAL A CA 1
ATOM 2522 C C . VAL A 1 337 ? -12.029 -3.516 19.545 1.00 98.31 337 VAL A C 1
ATOM 2524 O O . VAL A 1 337 ? -11.828 -3.149 18.393 1.00 98.31 337 VAL A O 1
ATOM 2527 N N . ALA A 1 338 ? -12.814 -4.556 19.842 1.00 98.44 338 ALA A N 1
ATOM 2528 C CA . ALA A 1 338 ? -13.443 -5.390 18.821 1.00 98.44 338 ALA A CA 1
ATOM 2529 C C . ALA A 1 338 ? -14.431 -4.605 17.943 1.00 98.44 338 ALA A C 1
ATOM 2531 O O . ALA A 1 338 ? -14.391 -4.706 16.717 1.00 98.44 338 ALA A O 1
ATOM 2532 N N . GLN A 1 339 ? -15.267 -3.761 18.558 1.00 98.56 339 GLN A N 1
ATOM 2533 C CA . GLN A 1 339 ? -16.193 -2.888 17.833 1.00 98.56 339 GLN A CA 1
ATOM 2534 C C . GLN A 1 339 ? -15.461 -1.861 16.962 1.00 98.56 339 GLN A C 1
ATOM 2536 O O . GLN A 1 339 ? -15.807 -1.684 15.796 1.00 98.56 339 GLN A O 1
ATOM 2541 N N . LEU A 1 340 ? -14.407 -1.229 17.483 1.00 98.75 340 LEU A N 1
ATOM 2542 C CA . LEU A 1 340 ? -13.639 -0.229 16.734 1.00 98.75 340 LEU A CA 1
ATOM 2543 C C . LEU A 1 340 ? -12.825 -0.844 15.594 1.00 98.75 340 LEU A C 1
ATOM 2545 O O . LEU A 1 340 ? -12.770 -0.277 14.504 1.00 98.75 340 LEU A O 1
ATOM 2549 N N . ALA A 1 341 ? -12.242 -2.024 15.809 1.00 98.69 341 ALA A N 1
ATOM 2550 C CA . ALA A 1 341 ? -11.574 -2.781 14.760 1.00 98.69 341 ALA A CA 1
ATOM 2551 C C . ALA A 1 341 ? -12.570 -3.154 13.649 1.00 98.69 341 ALA A C 1
ATOM 2553 O O . ALA A 1 341 ? -12.306 -2.920 12.469 1.00 98.69 341 ALA A O 1
ATOM 2554 N N . ALA A 1 342 ? -13.755 -3.655 14.011 1.00 98.62 342 ALA A N 1
ATOM 2555 C CA . ALA A 1 342 ? -14.831 -3.956 13.070 1.00 98.62 342 ALA A CA 1
ATOM 2556 C C . ALA A 1 342 ? -15.324 -2.712 12.305 1.00 98.62 342 ALA A C 1
ATOM 2558 O O . ALA A 1 342 ? -15.549 -2.794 11.091 1.00 98.62 342 ALA A O 1
ATOM 2559 N N . ALA A 1 343 ? -15.454 -1.574 12.993 1.00 98.75 343 ALA A N 1
ATOM 2560 C CA . ALA A 1 343 ? -15.855 -0.286 12.430 1.00 98.75 343 ALA A CA 1
ATOM 2561 C C . ALA A 1 343 ? -14.818 0.261 11.440 1.00 98.75 343 ALA A C 1
ATOM 2563 O O . ALA A 1 343 ? -15.196 0.789 10.394 1.00 98.75 343 ALA A O 1
ATOM 2564 N N . PHE A 1 344 ? -13.525 0.095 11.735 1.00 98.81 344 PHE A N 1
ATOM 2565 C CA . PHE A 1 344 ? -12.432 0.485 10.846 1.00 98.81 344 PHE A CA 1
ATOM 2566 C C . PHE A 1 344 ? -12.437 -0.300 9.536 1.00 98.81 344 PHE A C 1
ATOM 2568 O O . PHE A 1 344 ? -12.413 0.314 8.472 1.00 98.81 344 PHE A O 1
ATOM 2575 N N . HIS A 1 345 ? -12.548 -1.632 9.587 1.00 98.75 345 HIS A N 1
ATOM 2576 C CA . HIS A 1 345 ? -12.615 -2.446 8.367 1.00 98.75 345 HIS A CA 1
ATOM 2577 C C . HIS A 1 345 ? -13.800 -2.036 7.479 1.00 98.75 345 HIS A C 1
ATOM 2579 O O . HIS A 1 345 ? -13.655 -1.925 6.262 1.00 98.75 345 HIS A O 1
ATOM 2585 N N . LEU A 1 346 ? -14.966 -1.766 8.081 1.00 98.56 346 LEU A N 1
ATOM 2586 C CA . LEU A 1 346 ? -16.147 -1.331 7.335 1.00 98.56 346 LEU A CA 1
ATOM 2587 C C . LEU A 1 346 ? -15.995 0.092 6.771 1.00 98.56 346 LEU A C 1
ATOM 2589 O O . LEU A 1 346 ? -16.443 0.349 5.654 1.00 98.56 346 LEU A O 1
ATOM 2593 N N . ALA A 1 347 ? -15.368 1.009 7.514 1.00 98.62 347 ALA A N 1
ATOM 2594 C CA . ALA A 1 347 ? -15.070 2.360 7.038 1.00 98.62 347 ALA A CA 1
ATOM 2595 C C . ALA A 1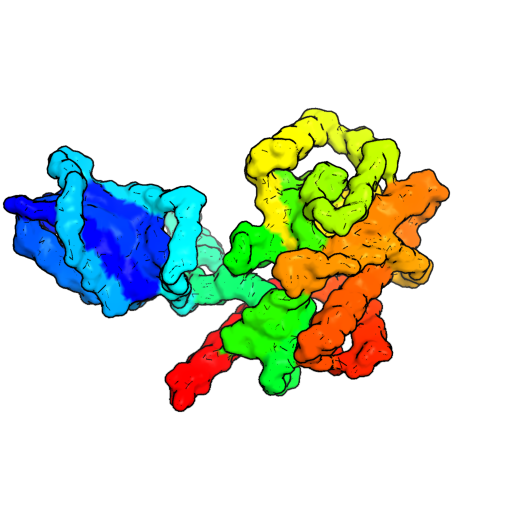 347 ? -14.100 2.336 5.856 1.00 98.62 347 ALA A C 1
ATOM 2597 O O . ALA A 1 347 ? -14.349 2.994 4.851 1.00 98.62 347 ALA A O 1
ATOM 2598 N N . LEU A 1 348 ? -13.045 1.522 5.941 1.00 98.69 348 LEU A N 1
ATOM 2599 C CA . LEU A 1 348 ? -12.090 1.351 4.854 1.00 98.69 348 LEU A CA 1
ATOM 2600 C C . LEU A 1 348 ? -12.775 0.786 3.607 1.00 98.69 348 LEU A C 1
ATOM 2602 O O . LEU A 1 348 ? -12.620 1.345 2.527 1.00 98.69 348 LEU A O 1
ATOM 2606 N N . ALA A 1 349 ? -13.612 -0.245 3.761 1.00 98.62 349 ALA A N 1
ATOM 2607 C CA . ALA A 1 349 ? -14.364 -0.816 2.647 1.00 98.62 349 ALA A CA 1
ATOM 2608 C C . ALA A 1 349 ? -15.317 0.199 1.985 1.00 98.62 349 ALA A C 1
ATOM 2610 O O . ALA A 1 349 ? -15.442 0.224 0.759 1.00 98.62 349 ALA A O 1
ATOM 2611 N N . ARG A 1 350 ? -15.965 1.064 2.778 1.00 98.69 350 ARG A N 1
ATOM 2612 C CA . ARG A 1 350 ? -16.802 2.165 2.268 1.00 98.69 350 ARG A CA 1
ATOM 2613 C C . ARG A 1 350 ? -15.979 3.234 1.561 1.00 98.69 350 ARG A C 1
ATOM 2615 O O . ARG A 1 350 ? -16.354 3.639 0.468 1.00 98.69 350 ARG A O 1
ATOM 2622 N N . ALA A 1 351 ? -14.844 3.635 2.127 1.00 98.69 351 ALA A N 1
ATOM 2623 C CA . ALA A 1 351 ? -13.931 4.578 1.490 1.00 98.69 351 ALA A CA 1
ATOM 2624 C C . ALA A 1 351 ? -13.419 4.043 0.141 1.00 98.69 351 ALA A C 1
ATOM 2626 O O . ALA A 1 351 ? -13.396 4.785 -0.837 1.00 98.69 351 ALA A O 1
ATOM 2627 N N . THR A 1 352 ? -13.087 2.751 0.051 1.00 98.75 352 THR A N 1
ATOM 2628 C CA . THR A 1 352 ? -12.732 2.089 -1.215 1.00 98.75 352 THR A CA 1
ATOM 2629 C C . THR A 1 352 ? -13.882 2.129 -2.215 1.00 98.75 352 THR A C 1
ATOM 2631 O O . THR A 1 352 ? -13.670 2.480 -3.374 1.00 98.75 352 THR A O 1
ATOM 2634 N N . ALA A 1 353 ? -15.100 1.796 -1.782 1.00 98.75 353 ALA A N 1
ATOM 2635 C CA . ALA A 1 353 ? -16.277 1.819 -2.644 1.00 98.75 353 ALA A CA 1
ATOM 2636 C C . ALA A 1 353 ? -16.588 3.229 -3.172 1.00 98.75 353 ALA A C 1
ATOM 2638 O O . ALA A 1 353 ? -16.968 3.372 -4.332 1.00 98.75 353 ALA A O 1
ATOM 2639 N N . ASP A 1 354 ? -16.374 4.262 -2.358 1.00 98.62 354 ASP A N 1
ATOM 2640 C CA . ASP A 1 354 ? -16.548 5.654 -2.767 1.00 98.62 354 ASP A CA 1
ATOM 2641 C C . ASP A 1 354 ? -15.434 6.107 -3.720 1.00 98.62 354 ASP A C 1
ATOM 2643 O O . ASP A 1 354 ? -15.728 6.725 -4.739 1.00 98.62 354 ASP A O 1
ATOM 2647 N N . LEU A 1 355 ? -14.167 5.762 -3.456 1.00 98.69 355 LEU A N 1
ATOM 2648 C CA . LEU A 1 355 ? -13.055 6.033 -4.380 1.00 98.69 355 LEU A CA 1
ATOM 2649 C C . LEU A 1 355 ? -13.304 5.413 -5.761 1.00 98.69 355 LEU A C 1
ATOM 2651 O O . LEU A 1 355 ? -13.112 6.072 -6.783 1.00 98.69 355 LEU A O 1
ATOM 2655 N N . VAL A 1 356 ? -13.749 4.155 -5.792 1.00 98.69 356 VAL A N 1
ATOM 2656 C CA . VAL A 1 356 ? -14.071 3.447 -7.034 1.00 98.69 356 VAL A CA 1
ATOM 2657 C C . VAL A 1 356 ? -15.269 4.086 -7.734 1.00 98.69 356 VAL A C 1
ATOM 2659 O O . VAL A 1 356 ? -15.197 4.326 -8.937 1.00 98.69 356 VAL A O 1
ATOM 2662 N N . ALA A 1 357 ? -16.337 4.421 -7.004 1.00 98.56 357 ALA A N 1
ATOM 2663 C CA . ALA A 1 357 ? -17.497 5.099 -7.577 1.00 98.56 357 ALA A CA 1
ATOM 2664 C C . ALA A 1 357 ? -17.103 6.429 -8.235 1.00 98.56 357 ALA A C 1
ATOM 2666 O O . ALA A 1 357 ? -17.461 6.664 -9.386 1.00 98.56 357 ALA A O 1
ATOM 2667 N N . ARG A 1 358 ? -16.285 7.247 -7.560 1.00 98.44 358 ARG A N 1
ATOM 2668 C CA . ARG A 1 3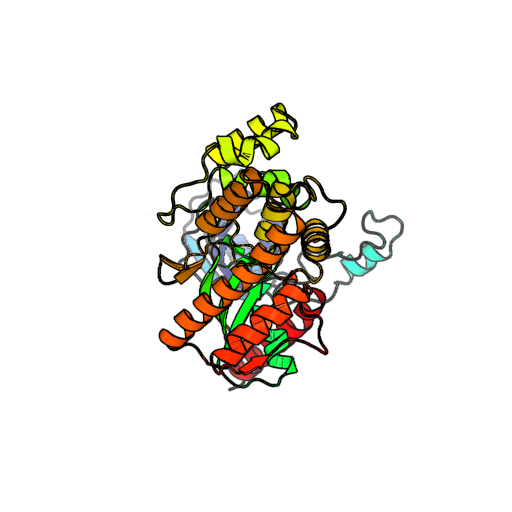58 ? -15.760 8.507 -8.109 1.00 98.44 358 ARG A CA 1
ATOM 2669 C C . ARG A 1 358 ? -14.903 8.304 -9.355 1.00 98.44 358 ARG A C 1
ATOM 2671 O O . ARG A 1 358 ? -15.035 9.054 -10.317 1.00 98.44 358 ARG A O 1
ATOM 2678 N N . ALA A 1 359 ? -14.047 7.284 -9.369 1.00 98.12 359 ALA A N 1
ATOM 2679 C CA . ALA A 1 359 ? -13.255 6.961 -10.551 1.00 98.12 359 ALA A CA 1
ATOM 2680 C C . ALA A 1 359 ? -14.147 6.545 -11.735 1.00 98.12 359 ALA A C 1
ATOM 2682 O O . ALA A 1 359 ? -13.901 6.963 -12.864 1.00 98.12 359 ALA A O 1
ATOM 2683 N N . VAL A 1 360 ? -15.194 5.752 -11.486 1.00 98.25 360 VAL A N 1
ATOM 2684 C CA . VAL A 1 360 ? -16.159 5.321 -12.513 1.00 98.25 360 VAL A CA 1
ATOM 2685 C C . VAL A 1 360 ? -17.009 6.493 -13.016 1.00 98.25 360 VAL A C 1
ATOM 2687 O O . VAL A 1 360 ? -17.245 6.582 -14.219 1.00 98.25 360 VAL A O 1
ATOM 2690 N N . GLU A 1 361 ? -17.423 7.411 -12.138 1.00 97.69 361 GLU A N 1
ATOM 2691 C CA . GLU A 1 361 ? -18.079 8.678 -12.511 1.00 97.69 361 GLU A CA 1
ATOM 2692 C C . GLU A 1 361 ? -17.192 9.518 -13.448 1.00 97.69 361 GLU A C 1
ATOM 2694 O O . GLU A 1 361 ? -17.685 10.071 -14.428 1.00 97.69 361 GLU A O 1
ATOM 2699 N N . ASP A 1 362 ? -15.876 9.532 -13.207 1.00 97.38 362 ASP A N 1
ATOM 2700 C CA . ASP A 1 362 ? -14.865 10.177 -14.058 1.00 97.38 362 ASP A CA 1
ATOM 2701 C C . ASP A 1 362 ? -14.515 9.357 -15.331 1.00 97.38 362 ASP A C 1
ATOM 2703 O O . ASP A 1 362 ? -13.571 9.688 -16.054 1.00 97.38 362 ASP A O 1
ATOM 2707 N N . GLY A 1 363 ? -15.258 8.283 -15.628 1.00 97.19 363 GLY A N 1
ATOM 2708 C CA . GLY A 1 363 ? -15.124 7.490 -16.855 1.00 97.19 363 GLY A CA 1
ATOM 2709 C C . GLY A 1 363 ? -14.200 6.273 -16.758 1.00 97.19 363 GLY A C 1
ATOM 2710 O O . GLY A 1 363 ? -13.824 5.713 -17.789 1.00 97.19 363 GLY A O 1
ATOM 2711 N N . ALA A 1 364 ? -13.812 5.843 -15.554 1.00 97.56 364 ALA A N 1
ATOM 2712 C CA . ALA A 1 364 ? -13.033 4.619 -15.397 1.00 97.56 364 ALA A CA 1
ATOM 2713 C C . ALA A 1 364 ? -13.838 3.344 -15.741 1.00 97.56 364 ALA A C 1
ATOM 2715 O O . ALA A 1 364 ? -15.069 3.323 -15.629 1.00 97.56 364 ALA A O 1
ATOM 2716 N N . PRO A 1 365 ? -13.157 2.243 -16.117 1.00 97.88 365 PRO A N 1
ATOM 2717 C CA . PRO A 1 365 ? -13.809 0.973 -16.420 1.00 97.88 365 PRO A CA 1
ATOM 2718 C C . PRO A 1 365 ? -14.603 0.400 -15.240 1.00 97.88 365 PRO A C 1
ATOM 2720 O O . PRO A 1 365 ? -14.243 0.562 -14.076 1.00 97.88 365 PRO A O 1
ATOM 2723 N N . ARG A 1 366 ? -15.663 -0.356 -15.550 1.00 98.06 366 ARG A N 1
ATOM 2724 C CA . ARG A 1 366 ? -16.535 -1.007 -14.549 1.00 98.06 366 ARG A CA 1
ATOM 2725 C C . ARG A 1 366 ? -16.063 -2.401 -14.111 1.00 98.06 366 ARG A C 1
ATOM 2727 O O . ARG A 1 366 ? -16.690 -3.018 -13.246 1.00 98.06 366 ARG A O 1
ATOM 2734 N N . THR A 1 367 ? -14.991 -2.904 -14.721 1.00 98.56 367 THR A N 1
ATOM 2735 C CA . THR A 1 367 ? -14.288 -4.118 -14.287 1.00 98.56 367 THR A CA 1
ATOM 2736 C C . THR A 1 367 ? -13.220 -3.718 -13.282 1.00 98.56 367 THR A C 1
ATOM 2738 O O . THR A 1 367 ? -12.354 -2.913 -13.613 1.00 98.56 367 THR A O 1
ATOM 2741 N N . VAL A 1 368 ? -13.289 -4.271 -12.073 1.00 98.56 368 VAL A N 1
ATOM 2742 C CA . VAL A 1 368 ? -12.407 -3.942 -10.952 1.00 98.56 368 VAL A CA 1
ATOM 2743 C C . VAL A 1 368 ? -11.561 -5.156 -10.579 1.00 98.56 368 VAL A C 1
ATOM 2745 O O . VAL A 1 368 ? -12.123 -6.208 -10.277 1.00 98.56 368 VAL A O 1
ATOM 2748 N N . CYS A 1 369 ? -10.241 -5.003 -10.552 1.00 98.19 369 CYS A N 1
ATOM 2749 C CA . CYS A 1 369 ? -9.283 -6.009 -10.092 1.00 98.19 369 CYS A CA 1
ATOM 2750 C C . CYS A 1 369 ? -8.749 -5.617 -8.708 1.00 98.19 369 CYS A C 1
ATOM 2752 O O . CYS A 1 369 ? -8.161 -4.547 -8.557 1.00 98.19 369 CYS A O 1
ATOM 2754 N N . LEU A 1 370 ? -8.963 -6.465 -7.700 1.00 97.81 370 LEU A N 1
ATOM 2755 C CA . LEU A 1 370 ? -8.475 -6.263 -6.331 1.00 97.81 370 LEU A CA 1
ATOM 2756 C C . LEU A 1 370 ? -7.170 -7.043 -6.125 1.00 97.81 370 LEU A C 1
ATOM 2758 O O . LEU A 1 370 ? -7.200 -8.272 -6.184 1.00 97.81 370 LEU A O 1
ATOM 2762 N N . GLY A 1 371 ? -6.060 -6.347 -5.869 1.00 93.50 371 GLY A N 1
ATOM 2763 C CA . GLY A 1 371 ? -4.739 -6.944 -5.638 1.00 93.50 371 GLY A CA 1
ATOM 2764 C C . GLY A 1 371 ? -3.951 -6.236 -4.531 1.00 93.50 371 GLY A C 1
ATOM 2765 O O . GLY A 1 371 ? -4.317 -5.143 -4.095 1.00 93.50 371 GLY A O 1
ATOM 2766 N N . GLY A 1 372 ? -2.875 -6.863 -4.065 1.00 89.81 372 GLY A N 1
ATOM 2767 C CA . GLY A 1 372 ? -2.041 -6.394 -2.959 1.00 89.81 372 GLY A CA 1
ATOM 2768 C C . GLY A 1 372 ? -2.307 -7.134 -1.645 1.00 89.81 372 GLY A C 1
ATOM 2769 O O . GLY A 1 372 ? -3.408 -7.642 -1.386 1.00 89.81 372 GLY A O 1
ATOM 2770 N N . GLY A 1 373 ? -1.279 -7.183 -0.791 1.00 87.31 373 GLY A N 1
ATOM 2771 C CA . GLY A 1 373 ? -1.252 -7.994 0.425 1.00 87.31 373 GLY A CA 1
ATOM 2772 C C . GLY A 1 373 ? -2.362 -7.692 1.433 1.00 87.31 373 GLY A C 1
ATOM 2773 O O . GLY A 1 373 ? -2.752 -8.579 2.185 1.00 87.31 373 GLY A O 1
ATOM 2774 N N . CYS A 1 374 ? -2.962 -6.497 1.426 1.00 94.00 374 CYS A N 1
ATOM 2775 C CA . CYS A 1 374 ? -4.064 -6.183 2.343 1.00 94.00 374 CYS A CA 1
ATOM 2776 C C . CYS A 1 374 ? -5.344 -6.980 2.042 1.00 94.00 374 CYS A C 1
ATOM 2778 O O . CYS A 1 374 ? -6.188 -7.116 2.926 1.00 94.00 374 CYS A O 1
ATOM 2780 N N . PHE A 1 375 ? -5.514 -7.523 0.831 1.00 94.81 375 PHE A N 1
ATOM 2781 C CA . PHE A 1 375 ? -6.692 -8.325 0.480 1.00 94.81 375 PHE A CA 1
ATOM 2782 C C . PHE A 1 375 ? -6.619 -9.787 0.940 1.00 94.81 375 PHE A C 1
ATOM 2784 O O . PHE A 1 375 ? -7.590 -10.518 0.745 1.00 94.81 375 PHE A O 1
ATOM 2791 N N . VAL A 1 376 ? -5.542 -10.204 1.622 1.00 88.94 376 VAL A N 1
ATOM 2792 C CA . VAL A 1 376 ? -5.557 -11.454 2.411 1.00 88.94 376 VAL A CA 1
ATOM 2793 C C . VAL A 1 376 ? -6.495 -11.350 3.619 1.00 88.94 376 VAL A C 1
ATOM 2795 O O . VAL A 1 376 ? -6.971 -12.368 4.112 1.00 88.94 376 VAL A O 1
ATOM 2798 N N . ASN A 1 377 ? -6.791 -10.124 4.067 1.00 94.12 377 ASN A N 1
ATOM 2799 C CA . ASN A 1 377 ? -7.752 -9.848 5.126 1.00 94.12 377 ASN A CA 1
ATOM 2800 C C . ASN A 1 377 ? -9.165 -10.201 4.641 1.00 94.12 377 ASN A C 1
ATOM 2802 O O . ASN A 1 377 ? -9.759 -9.505 3.805 1.00 94.12 377 ASN A O 1
ATOM 2806 N N . ALA A 1 378 ? -9.708 -11.297 5.166 1.00 92.94 378 ALA A N 1
ATOM 2807 C CA . ALA A 1 378 ? -10.964 -11.877 4.716 1.00 92.94 378 ALA A CA 1
ATOM 2808 C C . ALA A 1 378 ? -12.139 -10.934 4.987 1.00 92.94 378 ALA A C 1
ATOM 2810 O O . ALA A 1 378 ? -13.063 -10.834 4.170 1.00 92.94 378 ALA A O 1
ATOM 2811 N N . ARG A 1 379 ? -12.093 -10.205 6.108 1.00 95.38 379 ARG A N 1
ATOM 2812 C CA . ARG A 1 379 ? -13.125 -9.228 6.468 1.00 95.38 379 ARG A CA 1
ATOM 2813 C C . ARG A 1 379 ? -13.166 -8.059 5.483 1.00 95.38 379 ARG A C 1
ATOM 2815 O O . ARG A 1 379 ? -14.238 -7.733 4.970 1.00 95.38 379 ARG A O 1
ATOM 2822 N N . LEU A 1 380 ? -12.016 -7.448 5.193 1.00 97.38 380 LEU A N 1
ATOM 2823 C CA . LEU A 1 380 ? -11.894 -6.342 4.242 1.00 97.38 380 LEU A CA 1
ATOM 2824 C C . LEU A 1 380 ? -12.320 -6.786 2.843 1.00 97.38 380 LEU A C 1
ATOM 2826 O O . LEU A 1 380 ? -13.165 -6.137 2.227 1.00 97.38 380 LEU A O 1
ATOM 2830 N N . LEU A 1 381 ? -11.774 -7.906 2.358 1.00 96.81 381 LEU A N 1
ATOM 2831 C CA . LEU A 1 381 ? -12.078 -8.423 1.027 1.00 96.81 381 LEU A CA 1
ATOM 2832 C C . LEU A 1 381 ? -13.577 -8.700 0.861 1.00 96.81 381 LEU A C 1
ATOM 2834 O O . LEU A 1 381 ? -14.164 -8.342 -0.162 1.00 96.81 381 LEU A O 1
ATOM 2838 N N . THR A 1 382 ? -14.212 -9.307 1.866 1.00 96.62 382 THR A N 1
ATOM 2839 C CA . THR A 1 382 ? -15.649 -9.615 1.836 1.00 96.62 382 THR A CA 1
ATOM 2840 C C . THR A 1 382 ? -16.490 -8.344 1.735 1.00 96.62 382 THR A C 1
ATOM 2842 O O . THR A 1 382 ? -17.346 -8.248 0.851 1.00 96.62 382 THR A O 1
ATOM 2845 N N . GLU A 1 383 ? -16.225 -7.342 2.578 1.00 98.00 383 GLU A N 1
ATOM 2846 C CA . GLU A 1 383 ? -16.991 -6.092 2.571 1.00 98.00 383 GLU A CA 1
ATOM 2847 C C . GLU A 1 383 ? -16.750 -5.255 1.310 1.00 98.00 383 GLU A C 1
ATOM 2849 O O . GLU A 1 383 ? -17.712 -4.766 0.714 1.00 98.00 383 GLU A O 1
ATOM 2854 N N . VAL A 1 384 ? -15.501 -5.144 0.842 1.00 98.56 384 VAL A N 1
ATOM 2855 C CA . VAL A 1 384 ? -15.175 -4.437 -0.407 1.00 98.56 384 VAL A CA 1
ATOM 2856 C C . VAL A 1 384 ? -15.888 -5.094 -1.588 1.00 98.56 384 VAL A C 1
ATOM 2858 O O . VAL A 1 384 ? -16.587 -4.416 -2.341 1.00 98.56 384 VAL A O 1
ATOM 2861 N N . ARG A 1 385 ? -15.805 -6.425 -1.730 1.00 98.19 385 ARG A N 1
ATOM 2862 C CA . ARG A 1 385 ? -16.500 -7.147 -2.811 1.00 98.19 385 ARG A CA 1
ATOM 2863 C C . ARG A 1 385 ? -18.008 -6.941 -2.750 1.00 98.19 385 ARG A C 1
ATOM 2865 O O . ARG A 1 385 ? -18.629 -6.742 -3.795 1.00 98.19 385 ARG A O 1
ATOM 2872 N N . ARG A 1 386 ? -18.602 -6.993 -1.555 1.00 98.19 386 ARG A N 1
ATOM 2873 C CA . ARG A 1 386 ? -20.042 -6.794 -1.357 1.00 98.19 386 ARG A CA 1
ATOM 2874 C C . ARG A 1 386 ? -20.473 -5.391 -1.789 1.00 98.19 386 ARG A C 1
ATOM 2876 O O . ARG A 1 386 ? -21.425 -5.268 -2.557 1.00 98.19 386 ARG A O 1
ATOM 2883 N N . LEU A 1 387 ? -19.770 -4.354 -1.332 1.00 98.62 387 LEU A N 1
ATOM 2884 C CA . LEU A 1 387 ? -20.091 -2.956 -1.637 1.00 98.62 387 LEU A CA 1
ATOM 2885 C C . LEU A 1 387 ? -19.904 -2.629 -3.123 1.00 98.62 387 LEU A C 1
ATOM 2887 O O . LEU A 1 387 ? -20.797 -2.046 -3.732 1.00 98.62 387 LEU A O 1
ATOM 2891 N N . LEU A 1 388 ? -18.801 -3.063 -3.734 1.00 98.62 388 LEU A N 1
ATOM 2892 C CA . LEU A 1 388 ? -18.540 -2.822 -5.155 1.00 98.62 388 LEU A CA 1
ATOM 2893 C C . LEU A 1 388 ? -19.540 -3.556 -6.065 1.00 98.62 388 LEU A C 1
ATOM 2895 O O . LEU A 1 388 ? -20.025 -2.993 -7.045 1.00 98.62 388 LEU A O 1
ATOM 2899 N N . ARG A 1 389 ? -19.921 -4.797 -5.731 1.00 98.38 389 ARG A N 1
ATOM 2900 C CA . ARG A 1 389 ? -20.964 -5.525 -6.478 1.00 98.38 389 ARG A CA 1
ATOM 2901 C C . ARG A 1 389 ? -22.332 -4.863 -6.356 1.00 98.38 389 ARG A C 1
ATOM 2903 O O . ARG A 1 389 ? -23.066 -4.832 -7.338 1.00 98.38 389 ARG A O 1
ATOM 2910 N N . ALA A 1 390 ? -22.659 -4.296 -5.194 1.00 98.12 390 ALA A N 1
ATOM 2911 C CA . ALA A 1 390 ? -23.895 -3.536 -5.009 1.00 98.12 390 ALA A CA 1
ATOM 2912 C C . ALA A 1 390 ? -23.954 -2.270 -5.890 1.00 98.12 390 ALA A C 1
ATOM 2914 O O . ALA A 1 390 ? -25.043 -1.830 -6.241 1.00 98.12 390 ALA A O 1
ATOM 2915 N N . GLN A 1 391 ? -22.804 -1.729 -6.313 1.00 97.69 391 GLN A N 1
ATOM 2916 C CA . GLN A 1 391 ? -22.707 -0.647 -7.306 1.00 97.69 391 GLN A CA 1
ATOM 2917 C C . GLN A 1 391 ? -22.787 -1.143 -8.771 1.00 97.69 391 GLN A C 1
ATOM 2919 O O . GLN A 1 391 ? -22.602 -0.369 -9.716 1.00 97.69 391 GLN A O 1
ATOM 2924 N N . GLY A 1 392 ? -23.037 -2.439 -8.991 1.00 97.81 392 GLY A N 1
ATOM 2925 C CA . GLY A 1 392 ? -23.126 -3.045 -10.322 1.00 97.81 392 GLY A CA 1
ATOM 2926 C C . GLY A 1 392 ? -21.777 -3.157 -11.039 1.00 97.81 392 GLY A C 1
ATOM 2927 O O . GLY A 1 392 ? -21.725 -3.016 -12.263 1.00 97.81 392 GLY A O 1
ATOM 2928 N N . LEU A 1 393 ? -20.683 -3.330 -10.292 1.00 98.19 393 LEU A N 1
ATOM 2929 C CA . LEU A 1 393 ? -19.330 -3.497 -10.832 1.00 98.19 393 LEU A CA 1
ATOM 2930 C C . LEU A 1 393 ? -18.966 -4.980 -10.967 1.00 98.19 393 LEU A C 1
ATOM 2932 O O . LEU A 1 393 ? -19.345 -5.813 -10.136 1.00 98.19 393 LEU A O 1
ATOM 2936 N N . ARG A 1 394 ? -18.177 -5.312 -11.994 1.00 98.19 394 ARG A N 1
ATOM 2937 C CA . ARG A 1 394 ? -17.589 -6.649 -12.151 1.00 98.19 394 ARG A CA 1
ATOM 2938 C C . ARG A 1 394 ? -16.313 -6.713 -11.316 1.00 98.19 394 ARG A C 1
ATOM 2940 O O . ARG A 1 394 ? -15.295 -6.177 -11.728 1.00 98.19 394 ARG A O 1
ATOM 2947 N N . VAL A 1 395 ? -16.370 -7.369 -10.160 1.00 98.12 395 VAL A N 1
ATOM 2948 C CA . VAL A 1 395 ? -15.248 -7.432 -9.206 1.00 98.12 395 VAL A CA 1
ATOM 2949 C C . VAL A 1 395 ? -14.503 -8.760 -9.314 1.00 98.12 395 VAL A C 1
ATOM 2951 O O . VAL A 1 395 ? -15.109 -9.820 -9.119 1.00 98.12 395 VAL A O 1
ATOM 2954 N N . LEU A 1 396 ? -13.202 -8.675 -9.574 1.00 97.31 396 LEU A N 1
ATOM 2955 C CA . LEU A 1 396 ? -12.255 -9.773 -9.743 1.00 97.31 396 LEU A CA 1
ATOM 2956 C C . LEU A 1 396 ? -11.198 -9.727 -8.634 1.00 97.31 396 LEU A C 1
ATOM 2958 O O . LEU A 1 396 ? -10.796 -8.654 -8.187 1.00 97.31 396 LEU A O 1
ATOM 2962 N N . VAL A 1 397 ? -10.774 -10.900 -8.181 1.00 93.81 397 VAL A N 1
ATOM 2963 C CA . VAL A 1 397 ? -9.729 -11.105 -7.171 1.00 93.81 397 VAL A CA 1
ATOM 2964 C C . VAL A 1 397 ? -8.965 -12.368 -7.560 1.00 93.81 397 VAL A C 1
ATOM 2966 O O . VAL A 1 397 ? -9.581 -13.279 -8.118 1.00 93.81 397 VAL A O 1
ATOM 2969 N N . GLY A 1 398 ? -7.660 -12.407 -7.292 1.00 81.75 398 GLY A N 1
ATOM 2970 C CA . GLY A 1 398 ? -6.835 -13.589 -7.548 1.00 81.75 398 GLY A CA 1
ATOM 2971 C C . GLY A 1 398 ? -7.297 -14.796 -6.731 1.00 81.75 398 GLY A C 1
ATOM 2972 O O . GLY A 1 398 ? -7.718 -14.652 -5.578 1.00 81.75 398 GLY A O 1
ATOM 2973 N N . GLY A 1 399 ? -7.258 -15.972 -7.349 1.00 74.88 399 GLY A N 1
ATOM 2974 C CA . GLY A 1 399 ? -7.592 -17.254 -6.731 1.00 74.88 399 GLY A CA 1
ATOM 2975 C C . GLY A 1 399 ? -6.566 -18.351 -7.014 1.00 74.88 399 GLY A C 1
ATOM 2976 O O . GLY A 1 399 ? -6.395 -19.230 -6.172 1.00 74.88 399 GLY A O 1
ATOM 2977 N N . GLU A 1 400 ? -5.872 -18.286 -8.153 1.00 73.75 400 GLU A N 1
ATOM 2978 C CA . GLU A 1 400 ? -4.779 -19.206 -8.500 1.00 73.75 400 GLU A CA 1
ATOM 2979 C C . GLU A 1 400 ? -3.415 -18.594 -8.172 1.00 73.75 400 GLU A C 1
ATOM 2981 O O . GLU A 1 400 ? -2.557 -19.261 -7.589 1.00 73.75 400 GLU A O 1
ATOM 2986 N N . ALA A 1 401 ? -3.230 -17.308 -8.482 1.00 70.88 401 ALA A N 1
ATOM 2987 C CA . ALA A 1 401 ? -2.084 -16.541 -8.018 1.00 70.88 401 ALA A CA 1
ATOM 2988 C C . ALA A 1 401 ? -2.376 -15.925 -6.634 1.00 70.88 401 ALA A C 1
ATOM 2990 O O . ALA A 1 401 ? -3.478 -15.414 -6.400 1.00 70.88 401 ALA A O 1
ATOM 2991 N N . PRO A 1 402 ? -1.402 -15.919 -5.702 1.00 71.25 402 PRO A N 1
ATOM 2992 C CA . PRO A 1 402 ? -1.545 -15.192 -4.445 1.00 71.25 402 PRO A CA 1
ATOM 2993 C C . PRO A 1 402 ? -1.845 -13.709 -4.688 1.00 71.25 402 PRO A C 1
ATOM 2995 O O . PRO A 1 402 ? -1.233 -13.083 -5.546 1.00 71.25 402 PRO A O 1
ATOM 2998 N N . VAL A 1 403 ? -2.754 -13.132 -3.899 1.00 77.25 403 VAL A N 1
ATOM 2999 C CA . VAL A 1 403 ? -3.136 -11.711 -4.023 1.00 77.25 403 VAL A CA 1
ATOM 3000 C C . VAL A 1 403 ? -2.076 -10.732 -3.506 1.00 77.25 403 VAL A C 1
ATOM 3002 O O . VAL A 1 403 ? -2.126 -9.565 -3.870 1.00 77.25 403 VAL A O 1
ATOM 3005 N N . GLY A 1 404 ? -1.160 -11.189 -2.646 1.00 72.56 404 GLY A N 1
ATOM 3006 C CA . GLY A 1 404 ? -0.005 -10.413 -2.176 1.00 72.56 404 GLY A CA 1
ATOM 3007 C C . GLY A 1 404 ? 1.259 -10.706 -2.985 1.00 72.56 404 GLY A C 1
ATOM 3008 O O . GLY A 1 404 ? 1.189 -11.265 -4.076 1.00 72.56 404 GLY A O 1
ATOM 3009 N N . ASP A 1 405 ? 2.429 -10.402 -2.421 1.00 72.25 405 ASP A N 1
ATOM 3010 C CA . ASP A 1 405 ? 3.708 -10.354 -3.153 1.00 72.25 405 ASP A CA 1
ATOM 3011 C C . ASP A 1 405 ? 4.096 -11.643 -3.884 1.00 72.25 405 ASP A C 1
ATOM 3013 O O . ASP A 1 405 ? 4.792 -11.613 -4.899 1.00 72.25 405 ASP A O 1
ATOM 3017 N N . GLY A 1 406 ? 3.595 -12.793 -3.425 1.00 66.62 406 GLY A N 1
ATOM 3018 C CA . GLY A 1 406 ? 3.769 -14.067 -4.124 1.00 66.62 406 GLY A CA 1
ATOM 3019 C C . GLY A 1 406 ? 3.220 -14.076 -5.560 1.00 66.62 406 GLY A C 1
ATOM 3020 O O . GLY A 1 406 ? 3.709 -14.846 -6.383 1.00 66.62 406 GLY A O 1
ATOM 3021 N N . GLY A 1 407 ? 2.240 -13.223 -5.880 1.00 70.38 407 GLY A N 1
ATOM 3022 C CA . GLY A 1 407 ? 1.644 -13.084 -7.212 1.00 70.38 407 GLY A CA 1
ATOM 3023 C C . GLY A 1 407 ? 2.311 -12.043 -8.116 1.00 70.38 407 GLY A C 1
ATOM 3024 O O . GLY A 1 407 ? 2.032 -12.024 -9.316 1.00 70.38 407 GLY A O 1
ATOM 3025 N N . ILE A 1 408 ? 3.221 -11.213 -7.589 1.00 76.44 408 ILE A N 1
ATOM 3026 C CA . ILE A 1 408 ? 3.868 -10.125 -8.345 1.00 76.44 408 ILE A CA 1
ATOM 3027 C C . ILE A 1 408 ? 4.565 -10.659 -9.599 1.00 76.44 408 ILE A C 1
ATOM 3029 O O . ILE A 1 408 ? 4.381 -10.118 -10.688 1.00 76.44 408 ILE A O 1
ATOM 3033 N N . SER A 1 409 ? 5.314 -11.758 -9.465 1.00 73.94 409 SER A N 1
ATOM 3034 C CA . SER A 1 409 ? 6.057 -12.357 -10.584 1.00 73.94 409 SER A CA 1
ATOM 3035 C C . SER A 1 409 ? 5.153 -12.759 -11.756 1.00 73.94 409 SER A C 1
ATOM 3037 O O . SER A 1 409 ? 5.528 -12.589 -12.916 1.00 73.94 409 SER A O 1
ATOM 3039 N N . TYR A 1 410 ? 3.936 -13.232 -11.468 1.00 75.06 410 TYR A N 1
ATOM 3040 C CA . TYR A 1 410 ? 2.950 -13.580 -12.487 1.00 75.06 410 TYR A CA 1
ATOM 3041 C C . TYR A 1 410 ? 2.406 -12.332 -13.189 1.00 75.06 410 TYR A C 1
ATOM 3043 O O . TYR A 1 410 ? 2.367 -12.282 -14.419 1.00 75.06 410 TYR A O 1
ATOM 3051 N N . GLY A 1 411 ? 2.064 -11.292 -12.422 1.00 81.19 411 GLY A N 1
ATOM 3052 C CA . GLY A 1 411 ? 1.647 -10.004 -12.977 1.00 81.19 411 GLY A CA 1
ATOM 3053 C C . GLY A 1 411 ? 2.716 -9.380 -13.872 1.00 81.19 411 GLY A C 1
ATOM 3054 O O . GLY A 1 411 ? 2.417 -8.931 -14.974 1.00 81.19 411 GLY A O 1
ATOM 3055 N N . GLN A 1 412 ? 3.978 -9.429 -13.452 1.00 79.38 412 GLN A N 1
ATOM 3056 C CA . GLN A 1 412 ? 5.109 -8.911 -14.226 1.00 79.38 412 GLN A CA 1
ATOM 3057 C C . GLN A 1 412 ? 5.343 -9.687 -15.517 1.00 79.38 412 GLN A C 1
ATOM 3059 O O . GLN A 1 412 ? 5.576 -9.078 -16.559 1.00 79.38 412 GLN A O 1
ATOM 3064 N N . ALA A 1 413 ? 5.236 -11.017 -15.473 1.00 74.00 413 ALA A N 1
ATOM 3065 C CA . ALA A 1 413 ? 5.320 -11.844 -16.671 1.00 74.00 413 ALA A CA 1
ATOM 3066 C C . ALA A 1 413 ? 4.203 -11.497 -17.670 1.00 74.00 413 ALA A C 1
ATOM 3068 O O . ALA A 1 413 ? 4.471 -11.366 -18.864 1.00 74.00 413 ALA A O 1
ATOM 3069 N N . ALA A 1 414 ? 2.973 -11.285 -17.189 1.00 78.06 414 ALA A N 1
ATOM 3070 C CA . ALA A 1 414 ? 1.851 -10.875 -18.029 1.00 78.06 414 ALA A CA 1
ATOM 3071 C C . ALA A 1 414 ? 2.063 -9.485 -18.653 1.00 78.06 414 ALA A C 1
ATOM 3073 O O . ALA A 1 414 ? 1.804 -9.305 -19.843 1.00 78.06 414 ALA A O 1
ATOM 3074 N N . VAL A 1 415 ? 2.584 -8.528 -17.878 1.00 82.81 415 VAL A N 1
ATOM 3075 C CA . VAL A 1 415 ? 2.912 -7.181 -18.370 1.00 82.81 415 VAL A CA 1
ATOM 3076 C C . VAL A 1 415 ? 4.003 -7.232 -19.437 1.00 82.81 415 VAL A C 1
ATOM 3078 O O . VAL A 1 415 ? 3.860 -6.640 -20.507 1.00 82.81 415 VAL A O 1
ATOM 3081 N N . ALA A 1 416 ? 5.081 -7.976 -19.183 1.00 75.88 416 ALA A N 1
ATOM 3082 C CA . ALA A 1 416 ? 6.172 -8.140 -20.137 1.00 75.88 416 ALA A CA 1
ATOM 3083 C C . ALA A 1 416 ? 5.687 -8.790 -21.443 1.00 75.88 416 ALA A C 1
ATOM 3085 O O . ALA A 1 416 ? 5.998 -8.297 -22.525 1.00 75.88 416 ALA A O 1
ATOM 3086 N N . ALA A 1 417 ? 4.880 -9.851 -21.348 1.00 70.88 417 ALA A N 1
ATOM 3087 C CA . ALA A 1 417 ? 4.309 -10.520 -22.512 1.00 70.88 417 ALA A CA 1
ATOM 3088 C C . ALA A 1 417 ? 3.400 -9.588 -23.333 1.00 70.88 417 ALA A C 1
ATOM 3090 O O . ALA A 1 417 ? 3.471 -9.590 -24.561 1.00 70.88 417 ALA A O 1
ATOM 3091 N N . ALA A 1 418 ? 2.574 -8.771 -22.672 1.00 77.62 418 ALA A N 1
ATOM 3092 C CA . ALA A 1 418 ? 1.695 -7.821 -23.346 1.00 77.62 418 ALA A CA 1
ATOM 3093 C C . ALA A 1 418 ? 2.479 -6.726 -24.087 1.00 77.62 418 ALA A C 1
ATOM 3095 O O . ALA A 1 418 ? 2.177 -6.450 -25.246 1.00 77.62 418 ALA A O 1
ATOM 3096 N N . ARG A 1 419 ? 3.525 -6.168 -23.459 1.00 78.94 419 ARG A N 1
ATOM 3097 C CA . ARG A 1 419 ? 4.397 -5.153 -24.077 1.00 78.94 419 ARG A CA 1
ATOM 3098 C C . ARG A 1 419 ? 5.155 -5.696 -25.288 1.00 78.94 419 ARG A C 1
ATOM 3100 O O . ARG A 1 419 ? 5.167 -5.051 -26.330 1.00 78.94 419 ARG A O 1
ATOM 3107 N N . LEU A 1 420 ? 5.722 -6.902 -25.189 1.00 70.75 420 LEU A N 1
ATOM 3108 C CA . LEU A 1 420 ? 6.393 -7.550 -26.325 1.00 70.75 420 LEU A CA 1
ATOM 3109 C C . LEU A 1 420 ? 5.432 -7.756 -27.506 1.00 70.75 420 LEU A C 1
ATOM 3111 O O . LEU A 1 420 ? 5.782 -7.480 -28.648 1.00 70.75 420 LEU A O 1
ATOM 3115 N N . ALA A 1 421 ? 4.191 -8.164 -27.232 1.00 71.06 421 ALA A N 1
ATOM 3116 C CA . ALA A 1 421 ? 3.173 -8.351 -28.263 1.00 71.06 421 ALA A CA 1
ATOM 3117 C C . ALA A 1 421 ? 2.633 -7.038 -28.874 1.00 71.06 421 ALA A C 1
ATOM 3119 O O .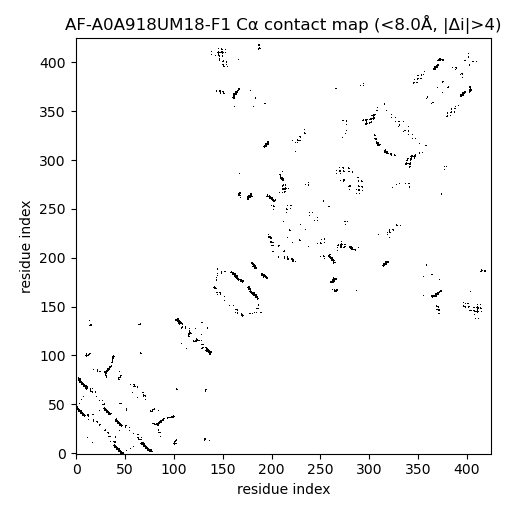 ALA A 1 421 ? 1.927 -7.098 -29.884 1.00 71.06 421 ALA A O 1
ATOM 3120 N N . GLU A 1 422 ? 2.885 -5.876 -28.261 1.00 72.75 422 GLU A N 1
ATOM 3121 C CA . GLU A 1 422 ? 2.637 -4.558 -28.866 1.00 72.75 422 GLU A CA 1
ATOM 3122 C C . GLU A 1 422 ? 3.805 -4.106 -29.741 1.00 72.75 422 GLU A C 1
ATOM 3124 O O . GLU A 1 422 ? 3.562 -3.540 -30.798 1.00 72.75 422 GLU A O 1
ATOM 3129 N N . GLU A 1 423 ? 5.050 -4.386 -29.346 1.00 64.00 423 GLU A N 1
ATOM 3130 C CA . GLU A 1 423 ? 6.246 -4.055 -30.138 1.00 64.00 423 GLU A CA 1
ATOM 3131 C C . GLU A 1 423 ? 6.326 -4.839 -31.461 1.00 64.00 423 GLU A C 1
ATOM 3133 O O . GLU A 1 423 ? 6.937 -4.374 -32.423 1.00 64.00 423 GLU A O 1
ATOM 3138 N N . GLU A 1 424 ? 5.711 -6.023 -31.516 1.00 57.56 424 GLU A N 1
ATOM 3139 C CA . GLU A 1 424 ? 5.629 -6.864 -32.717 1.00 57.56 424 GLU A CA 1
ATOM 3140 C C . GLU A 1 424 ? 4.500 -6.467 -33.695 1.00 57.56 424 GLU A C 1
ATOM 3142 O O . GLU A 1 424 ? 4.446 -7.012 -34.801 1.00 57.56 424 GLU A O 1
ATOM 3147 N N . ARG A 1 425 ? 3.596 -5.550 -33.314 1.00 56.22 425 ARG A N 1
ATOM 3148 C CA . ARG A 1 425 ? 2.505 -5.040 -34.170 1.00 56.22 425 ARG A CA 1
ATOM 3149 C C . ARG A 1 425 ? 2.875 -3.721 -34.827 1.00 56.22 425 ARG A C 1
ATOM 3151 O O . ARG A 1 425 ? 2.421 -3.529 -35.979 1.00 56.22 425 ARG A O 1
#

Sequence (425 aa):
MSVRRFQVYGTVQGVGFRPFVYRTAKALGLDGWVANVDGHVEGEVAGDPDAIDEFAARLATGGPVLARVRRVRLTEGHSPMGQGFCVRAGPARLTRTTPREIPPDAAICATCLRELYDPADRRHRYPFINCTDCGPRATIIEDHHAHVAAVAAEHAVRGPFLGVAYDGLGLGDDGTLWGGEILVADLCGYRRVGRFATSPLPGGDAAVRHPSRTALGHLLDSEPLGAPRPRPRLYQGLTNRLDPAGVRAVRAMVARGINCPRASSAGRLFDTVASLLGLADTVCYEGEAAVLLEAAAGTVSAVPLAHRIVRTDGLWVYDSTPTVTDLLDRRTSGESVAQLAAAFHLALARATADLVARAVEDGAPRTVCLGGGCFVNARLLTEVRRLLRAQGLRVLVGGEAPVGDGGISYGQAAVAAARLAEEER

Organism: NCBI:txid68255

Radius of gyration: 25.16 Å; Cα contacts (8 Å, |Δi|>4): 894; chains: 1; bounding box: 70×44×62 Å

Solvent-accessible surface area (backbone atoms only — not comparable to full-atom values): 21950 Å² total; per-residue (Å²): 117,47,40,32,24,39,37,39,35,36,26,44,60,90,19,48,35,65,63,50,53,54,51,52,35,56,76,58,70,29,20,30,37,37,30,53,49,57,44,31,35,34,36,34,44,27,35,53,59,71,47,52,53,51,47,53,53,41,60,59,73,64,57,40,88,55,36,45,63,76,44,77,47,78,46,82,42,81,68,73,76,90,75,51,61,47,81,51,80,49,74,97,67,78,71,84,80,45,80,65,47,76,37,73,58,36,71,73,38,74,66,50,52,48,37,32,70,31,87,88,38,96,45,43,72,41,91,82,64,60,56,53,69,20,28,77,43,41,82,72,60,48,56,55,58,15,23,18,28,27,27,33,56,76,68,66,61,77,68,70,28,25,25,38,22,28,16,57,76,31,72,38,96,85,76,37,33,30,13,26,38,30,28,45,26,44,52,73,51,73,44,82,45,27,32,38,48,38,20,34,26,37,53,40,77,60,17,71,42,19,18,42,38,28,29,50,18,46,63,73,54,41,57,88,80,78,66,73,70,62,59,70,81,59,51,40,77,54,59,72,76,44,60,66,67,60,55,53,50,45,53,52,22,58,77,68,58,49,60,28,54,45,28,19,25,41,38,49,48,37,19,16,51,16,20,73,68,70,75,25,54,60,48,94,53,87,63,48,34,41,52,54,34,51,61,48,11,61,89,52,83,53,71,56,37,50,67,45,76,48,78,55,98,90,23,40,29,39,41,58,51,49,28,55,35,44,50,32,52,46,45,76,73,65,52,52,59,32,46,51,35,24,6,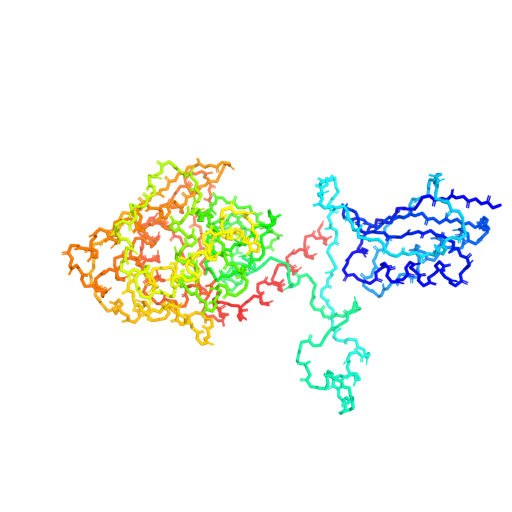46,43,48,21,52,24,49,49,50,40,51,53,50,49,53,42,38,74,75,68,42,49,58,40,34,21,47,13,18,47,53,57,72,39,63,69,42,40,51,48,31,52,52,51,37,41,75,71,74,34,51,77,44,60,46,81,88,50,51,40,27,76,83,15,29,65,56,5,40,51,47,25,52,53,45,43,53,62,54,76,76,105

Nearest PDB structures (foldseek):
  3vth-assembly1_A  TM=6.280E-01  e=8.321E-31  Caldanaerobacter subterraneus subsp. tengcongensis MB4
  3tnv-assembly1_A  TM=9.242E-01  e=1.980E-07  Pyrococcus horikoshii OT3
  3trg-assembly1_A  TM=9.243E-01  e=2.333E-07  Coxiella burnetii RSA 493
  3br8-assembly1_A  TM=9.090E-01  e=3.065E-07  unclassified
  7chx-assembly2_B  TM=8.925E-01  e=3.043E-06  Staphylococcus aureus